Protein AF-A0A942NVI3-F1 (afdb_monomer_lite)

Foldseek 3Di:
DLLVLLCVLVVLCVVVVHDLCRLCQLLVHDSVVNVCSNVVVDFAFLLSSLSSCLSSVPDQVNSCVVVVFQRQDAADLPDLDPPDDDQLSVVVVLCSLFVVCLLLVVLLVVCVVVVPVVLVVLLVLLLQLCVQPPVNPDDSVVLNVQLVCLVPVVHARAADPPDALVVLVVCRNNVHDDALQSLLCNLVNLCVVVVHDLVRLCVQLVHHSVLNNCSSRVPDDTHGLSSQRSSCVSSVVSNPSVNRVNSNSCVQQVVVVCVVVVNSDTDPRDPSSSVSSSVSRSLNSSCVGNPVSPVVCCVSSVVSSVVSVLVVLVVVVVVDDDPVLVVLLVLLVVLDPLDLDDDDPDDDDPDDDPPSSVVNVVLLVLQCVVCVVPPVSVVLNVQCSVCSNDVVNVVVNSVVVSSVCSVDVVNVVVSVVSSVVVD

Radius of gyration: 26.52 Å; chains: 1; bounding box: 68×50×75 Å

Secondary structure (DSSP, 8-state):
-HHHHHHHHHHHHHHTT--HHHHHHHTTS-HHHHHHHHTTSS--BHHHHHHHHHHTT--HHHHHHHTTPPP-PPP--S---TTS-SSSHHHHHHTTSS-HHHHHHHHHHHHHHHHHHHHHHHHHHHHHHHHH-TT--S-HHHHHHHHHHHHHT---PPPPTT--HHHHHHHHHTT----HHHHHHHHHHHHHHTT--HHHHHHHHT--HHHHHHHHTT--S--BHHHHHHHHHHTT-TTHHHHHHHHHHHHHTTHHHHHHS----PPP--TTHHHHHHHHHHHHHHHHHT-TT-TTTHHHHHHHHHHHHHHHHHHHHHTT--HHHHHHHHHHHHHS-TT-----TT----S---HHHHHHHHHHHHHHHHTTT-HHHHHHHHHHHHHTT-HHHHHHHHHHHHHHHHH-HHHHHHHHHHHHTT-

Structure (mmCIF, N/CA/C/O backbone):
data_AF-A0A942NVI3-F1
#
_entry.id   AF-A0A942NVI3-F1
#
loop_
_atom_site.group_PDB
_atom_site.id
_atom_site.type_symbol
_atom_site.label_atom_id
_atom_site.label_alt_id
_atom_site.label_comp_id
_atom_site.label_asym_id
_atom_site.label_entity_id
_atom_site.label_seq_id
_atom_site.pdbx_PDB_ins_code
_atom_site.Cartn_x
_atom_site.Cartn_y
_atom_site.Cartn_z
_atom_site.occupancy
_atom_site.B_iso_or_equiv
_atom_site.auth_seq_id
_atom_site.auth_comp_id
_atom_site.auth_asym_id
_atom_site.auth_atom_id
_atom_site.pdbx_PDB_model_num
ATOM 1 N N . MET A 1 1 ? -20.775 7.538 -1.066 1.00 89.00 1 MET A N 1
ATOM 2 C CA . MET A 1 1 ? -20.298 6.263 -0.504 1.00 89.00 1 MET A CA 1
ATOM 3 C C . MET A 1 1 ? -19.494 6.515 0.772 1.00 89.00 1 MET A C 1
ATOM 5 O O . MET A 1 1 ? -19.917 5.979 1.782 1.00 89.00 1 MET A O 1
ATOM 9 N N . ASP A 1 2 ? -18.512 7.431 0.807 1.00 91.69 2 ASP A N 1
ATOM 10 C CA . ASP A 1 2 ? -17.820 7.846 2.058 1.00 91.69 2 ASP A CA 1
ATOM 11 C C . ASP A 1 2 ? -18.742 8.058 3.282 1.00 91.69 2 ASP A C 1
ATOM 13 O O . ASP A 1 2 ? -18.511 7.480 4.340 1.00 91.69 2 ASP A O 1
ATOM 17 N N . SER A 1 3 ? -19.816 8.848 3.154 1.00 95.06 3 SER A N 1
ATOM 18 C CA . SER A 1 3 ? -20.743 9.118 4.268 1.00 95.06 3 SER A CA 1
ATOM 19 C C . SER A 1 3 ? -21.484 7.876 4.776 1.00 95.06 3 SER A C 1
ATOM 21 O O . SER A 1 3 ? -21.752 7.776 5.971 1.00 95.06 3 SER A O 1
ATOM 23 N N . LEU A 1 4 ? -21.795 6.928 3.886 1.00 96.75 4 LEU A N 1
ATOM 24 C CA . LEU A 1 4 ? -22.440 5.661 4.240 1.00 96.75 4 LEU A CA 1
ATOM 25 C C . LEU A 1 4 ? -21.464 4.760 5.000 1.00 96.75 4 LEU A C 1
ATOM 27 O O . LEU A 1 4 ? -21.823 4.235 6.049 1.00 96.75 4 LEU A O 1
ATOM 31 N N . ILE A 1 5 ? -20.219 4.664 4.522 1.00 97.00 5 ILE A N 1
ATOM 32 C CA . ILE A 1 5 ? -19.157 3.891 5.181 1.00 97.00 5 ILE A CA 1
ATOM 33 C C . ILE A 1 5 ? -18.892 4.434 6.582 1.00 97.00 5 ILE A C 1
ATOM 35 O O . ILE A 1 5 ? -18.855 3.675 7.544 1.00 97.00 5 ILE A O 1
ATOM 39 N N . VAL A 1 6 ? -18.774 5.754 6.730 1.00 97.69 6 VAL A N 1
ATOM 40 C CA . VAL A 1 6 ? -18.554 6.385 8.037 1.00 97.69 6 VAL A CA 1
ATOM 41 C C . VAL A 1 6 ? -19.722 6.136 8.996 1.00 97.69 6 VAL A C 1
ATOM 43 O O . VAL A 1 6 ? -19.496 5.808 10.161 1.00 97.69 6 VAL A O 1
ATOM 46 N N . ALA A 1 7 ? -20.968 6.261 8.530 1.00 98.00 7 ALA A N 1
ATOM 47 C CA . ALA A 1 7 ? -22.143 5.990 9.358 1.00 98.00 7 ALA A CA 1
ATOM 48 C C . ALA A 1 7 ? -22.195 4.524 9.819 1.00 98.00 7 ALA A C 1
ATOM 50 O O . ALA A 1 7 ? -22.527 4.244 10.973 1.00 98.00 7 ALA A O 1
ATOM 51 N N . TRP A 1 8 ? -21.821 3.596 8.941 1.00 98.12 8 TRP A N 1
ATOM 52 C CA . TRP A 1 8 ? -21.742 2.176 9.256 1.00 98.12 8 TRP A CA 1
ATOM 53 C C . TRP A 1 8 ? -20.595 1.846 10.220 1.00 98.12 8 TRP A C 1
ATOM 55 O O . TRP A 1 8 ? -20.829 1.160 11.209 1.00 98.12 8 TRP A O 1
ATOM 65 N N . LEU A 1 9 ? -19.393 2.406 10.032 1.00 97.69 9 LEU A N 1
ATOM 66 C CA . LEU A 1 9 ? -18.276 2.252 10.978 1.00 97.69 9 LEU A CA 1
ATOM 67 C C . LEU A 1 9 ? -18.649 2.771 12.373 1.00 97.69 9 LEU A C 1
ATOM 69 O O . LEU A 1 9 ? -18.358 2.127 13.379 1.00 97.69 9 LEU A O 1
ATOM 73 N N . LYS A 1 10 ? -19.360 3.903 12.441 1.00 98.31 10 LYS A N 1
ATOM 74 C CA . LYS A 1 10 ? -19.908 4.432 13.696 1.00 98.31 10 LYS A CA 1
ATOM 75 C C . LYS A 1 10 ? -20.891 3.456 14.343 1.00 98.31 10 LYS A C 1
ATOM 77 O O . LYS A 1 10 ? -20.833 3.249 15.553 1.00 98.31 10 LYS A O 1
ATOM 82 N N . LYS A 1 11 ? -21.785 2.848 13.556 1.00 98.31 11 LYS A N 1
ATOM 83 C CA . LYS A 1 11 ? -22.709 1.809 14.035 1.00 98.31 11 LYS A CA 1
ATOM 84 C C . LYS A 1 11 ? -21.935 0.602 14.584 1.00 98.31 11 LYS A C 1
ATOM 86 O O . LYS A 1 11 ? -22.179 0.226 15.725 1.00 98.31 11 LYS A O 1
ATOM 91 N N . LYS A 1 12 ? -20.953 0.080 13.840 1.00 98.25 12 LYS A N 1
ATOM 92 C CA . LYS A 1 12 ? -20.087 -1.035 14.265 1.00 98.25 12 LYS A CA 1
ATOM 93 C C . LYS A 1 12 ? -19.332 -0.739 15.558 1.00 98.25 12 LYS A C 1
ATOM 95 O O . LYS A 1 12 ? -19.279 -1.584 16.445 1.00 98.25 12 LYS A O 1
ATOM 100 N N . ARG A 1 13 ? -18.817 0.484 15.715 1.00 98.12 13 ARG A N 1
ATOM 101 C CA . ARG A 1 13 ? -18.199 0.943 16.967 1.00 98.12 13 ARG A CA 1
ATOM 102 C C . ARG A 1 13 ? -19.173 0.874 18.148 1.00 98.12 13 ARG A C 1
ATOM 104 O O . ARG A 1 13 ? -18.807 0.363 19.202 1.00 98.12 13 ARG A O 1
ATOM 111 N N . ILE A 1 14 ? -20.394 1.388 17.979 1.00 98.31 14 ILE A N 1
ATOM 112 C CA . ILE A 1 14 ? -21.426 1.390 19.030 1.00 98.31 14 ILE A CA 1
ATOM 113 C C . ILE A 1 14 ? -21.846 -0.044 19.387 1.00 98.31 14 ILE A C 1
ATOM 115 O O . ILE A 1 14 ? -21.978 -0.358 20.565 1.00 98.31 14 ILE A O 1
ATOM 119 N N . GLU A 1 15 ? -22.017 -0.918 18.392 1.00 97.88 15 GLU A N 1
ATOM 120 C CA . GLU A 1 15 ? -22.344 -2.339 18.590 1.00 97.88 15 GLU A CA 1
ATOM 121 C C . GLU A 1 15 ? -21.240 -3.093 19.342 1.00 97.88 15 GLU A C 1
ATOM 123 O O . GLU A 1 15 ? -21.535 -3.934 20.187 1.00 97.88 15 GLU A O 1
ATOM 128 N N . ALA A 1 16 ? -19.975 -2.746 19.093 1.00 96.81 16 ALA A N 1
ATOM 129 C CA . ALA A 1 16 ? -18.828 -3.273 19.827 1.00 96.81 16 ALA A CA 1
ATOM 130 C C . ALA A 1 16 ? -18.690 -2.700 21.254 1.00 96.81 16 ALA A C 1
ATOM 132 O O . ALA A 1 16 ? -17.777 -3.097 21.977 1.00 96.81 16 ALA A O 1
ATOM 133 N N . GLY A 1 17 ? -19.560 -1.766 21.659 1.00 97.62 17 GLY A N 1
ATOM 134 C CA . GLY A 1 17 ? -19.523 -1.126 22.974 1.00 97.62 17 GLY A CA 1
ATOM 135 C C . GLY A 1 17 ? -18.335 -0.186 23.179 1.00 97.62 17 GLY A C 1
ATOM 136 O O . GLY A 1 17 ? -18.025 0.128 24.321 1.00 97.62 17 GLY A O 1
ATOM 137 N N . LEU A 1 18 ? -17.679 0.251 22.098 1.00 97.38 18 LEU A N 1
ATOM 138 C CA . LEU A 1 18 ? -16.480 1.082 22.167 1.00 97.38 18 LEU A CA 1
ATOM 139 C C . LEU A 1 18 ? -16.838 2.568 22.182 1.00 97.38 18 LEU A C 1
ATOM 141 O O . LEU A 1 18 ? -17.556 3.063 21.300 1.00 97.38 18 LEU A O 1
ATOM 145 N N . ASP A 1 19 ? -16.283 3.320 23.124 1.00 98.00 19 ASP A N 1
ATOM 146 C CA . ASP A 1 19 ? -16.314 4.776 23.060 1.00 98.00 19 ASP A CA 1
ATOM 147 C C . ASP A 1 19 ? -15.278 5.333 22.051 1.00 98.00 19 ASP A C 1
ATOM 149 O O . ASP A 1 19 ? -14.544 4.604 21.373 1.00 98.00 19 ASP A O 1
ATOM 153 N N . LEU A 1 20 ? -15.259 6.659 21.867 1.00 97.81 20 LEU A N 1
ATOM 154 C CA . LEU A 1 20 ? -14.332 7.294 20.923 1.00 97.81 20 LEU A CA 1
ATOM 155 C C . LEU A 1 20 ? -12.867 7.209 21.378 1.00 97.81 20 LEU A C 1
ATOM 157 O O . LEU A 1 20 ? -11.978 7.216 20.529 1.00 97.81 20 LEU A O 1
ATOM 161 N N . GLN A 1 21 ? -12.606 7.190 22.685 1.00 97.31 21 GLN A N 1
ATOM 162 C CA . GLN A 1 21 ? -11.262 7.128 23.254 1.00 97.31 21 GLN A CA 1
ATOM 163 C C . GLN A 1 21 ? -10.691 5.710 23.146 1.00 97.31 21 GLN A C 1
ATOM 165 O O . GLN A 1 21 ? -9.530 5.549 22.773 1.00 97.31 21 GLN A O 1
ATOM 170 N N . GLU A 1 22 ? -11.509 4.692 23.390 1.00 96.50 22 GLU A N 1
ATOM 171 C CA . GLU A 1 22 ? -11.152 3.286 23.224 1.00 96.50 22 GLU A CA 1
ATOM 172 C C . GLU A 1 22 ? -10.839 2.970 21.763 1.00 96.50 22 GLU A C 1
ATOM 174 O O . GLU A 1 22 ? -9.769 2.432 21.469 1.00 96.50 22 GLU A O 1
ATOM 179 N N . LEU A 1 23 ? -11.707 3.375 20.822 1.00 96.25 23 LEU A N 1
ATOM 180 C CA . LEU A 1 23 ? -11.418 3.173 19.401 1.00 96.25 23 LEU A CA 1
ATOM 181 C C . LEU A 1 23 ? -10.174 3.955 18.964 1.00 96.25 23 LEU A C 1
ATOM 183 O O . LEU A 1 23 ? -9.375 3.428 18.198 1.00 96.25 23 LEU A O 1
ATOM 187 N N . ALA A 1 24 ? -9.976 5.181 19.460 1.00 94.69 24 ALA A N 1
ATOM 188 C CA . ALA A 1 24 ? -8.772 5.965 19.180 1.00 94.69 24 ALA A CA 1
ATOM 189 C C . ALA A 1 24 ? -7.503 5.239 19.641 1.00 94.69 24 ALA A C 1
ATOM 191 O O . ALA A 1 24 ? -6.543 5.146 18.875 1.00 94.69 24 ALA A O 1
ATOM 192 N N . SER A 1 25 ? -7.528 4.674 20.852 1.00 91.12 25 SER A N 1
ATOM 193 C CA . SER A 1 25 ? -6.414 3.897 21.395 1.00 91.12 25 SER A CA 1
ATOM 194 C C . SER A 1 25 ? -6.141 2.643 20.570 1.00 91.12 25 SER A C 1
ATOM 196 O O . SER A 1 25 ? -4.983 2.366 20.271 1.00 91.12 25 SER A O 1
ATOM 198 N N . LEU A 1 26 ? -7.182 1.903 20.174 1.00 90.50 26 LEU A N 1
ATOM 199 C CA . LEU A 1 26 ? -7.033 0.704 19.345 1.00 90.50 26 LEU A CA 1
ATOM 200 C C . LEU A 1 26 ? -6.489 1.056 17.958 1.00 90.50 26 LEU A C 1
ATOM 202 O O . LEU A 1 26 ? -5.571 0.413 17.471 1.00 90.50 26 LEU A O 1
ATOM 206 N N . ALA A 1 27 ? -7.015 2.113 17.346 1.00 90.88 27 ALA A N 1
ATOM 207 C CA . ALA A 1 27 ? -6.634 2.580 16.019 1.00 90.88 27 ALA A CA 1
ATOM 208 C C . ALA A 1 27 ? -5.259 3.277 15.968 1.00 90.88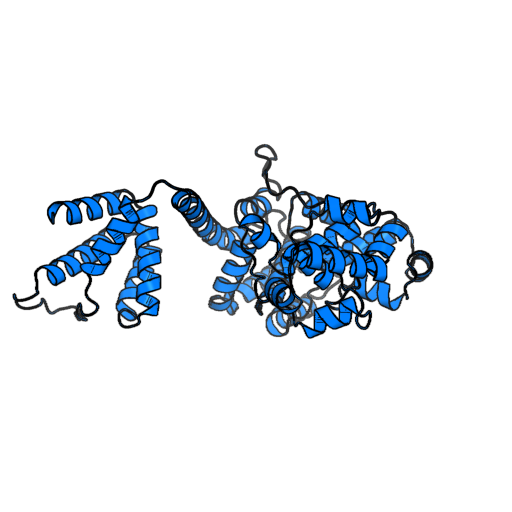 27 ALA A C 1
ATOM 210 O O . ALA A 1 27 ? -4.809 3.652 14.887 1.00 90.88 27 ALA A O 1
ATOM 211 N N . GLY A 1 28 ? -4.604 3.535 17.107 1.00 88.31 28 GLY A N 1
ATOM 212 C CA . GLY A 1 28 ? -3.384 4.351 17.137 1.00 88.31 28 GLY A CA 1
ATOM 213 C C . GLY A 1 28 ? -3.605 5.771 16.592 1.00 88.31 28 GLY A C 1
ATOM 214 O O . GLY A 1 28 ? -2.736 6.333 15.928 1.00 88.31 28 GLY A O 1
ATOM 215 N N . SER A 1 29 ? -4.787 6.343 16.831 1.00 92.19 29 SER A N 1
ATOM 216 C CA . SER A 1 29 ? -5.227 7.641 16.310 1.00 92.19 29 SER A CA 1
ATOM 217 C C . SER A 1 29 ? -5.686 8.553 17.451 1.00 92.19 29 SER A C 1
ATOM 219 O O . SER A 1 29 ? -5.851 8.124 18.587 1.00 92.19 29 SER A O 1
ATOM 221 N N . SER A 1 30 ? -5.923 9.836 17.174 1.00 95.44 30 SER A N 1
ATOM 222 C CA . SER A 1 30 ? -6.547 10.733 18.156 1.00 95.44 30 SER A CA 1
ATOM 223 C C . SER A 1 30 ? -8.075 10.605 18.164 1.00 95.44 30 SER A C 1
ATOM 225 O O . SER A 1 30 ? -8.708 10.462 17.112 1.00 95.44 30 SER A O 1
ATOM 227 N N . THR A 1 31 ? -8.691 10.783 19.337 1.00 97.38 31 THR A N 1
ATOM 228 C CA . THR A 1 31 ? -10.154 10.894 19.508 1.00 97.38 31 THR A CA 1
ATOM 229 C C . THR A 1 31 ? -10.749 11.978 18.603 1.00 97.38 31 THR A C 1
ATOM 231 O O . THR A 1 31 ? -11.815 11.807 18.013 1.00 97.38 31 THR A O 1
ATOM 234 N N . ALA A 1 32 ? -10.024 13.088 18.423 1.00 97.62 32 ALA A N 1
ATOM 235 C CA . ALA A 1 32 ? -10.430 14.191 17.557 1.00 97.62 32 ALA A CA 1
ATOM 236 C C . ALA A 1 32 ? -10.449 13.822 16.063 1.00 97.62 32 ALA A C 1
ATOM 238 O O . ALA A 1 32 ? -11.218 14.409 15.304 1.00 97.62 32 ALA A O 1
ATOM 239 N N . GLN A 1 33 ? -9.602 12.896 15.600 1.00 96.56 33 GLN A N 1
ATOM 240 C CA . GLN A 1 33 ? -9.650 12.404 14.216 1.00 96.56 33 GLN A CA 1
ATOM 241 C C . GLN A 1 33 ? -10.883 11.530 13.981 1.00 96.56 33 GLN A C 1
ATOM 243 O O . GLN A 1 33 ? -11.582 11.750 12.996 1.00 96.56 33 GLN A O 1
ATOM 248 N N . ILE A 1 34 ? -11.191 10.609 14.901 1.00 97.50 34 ILE A N 1
ATOM 249 C CA . ILE A 1 34 ? -12.393 9.764 14.801 1.00 97.50 34 ILE A CA 1
ATOM 250 C C . ILE A 1 34 ? -13.653 10.627 14.856 1.00 97.50 34 ILE A C 1
ATOM 252 O O . ILE A 1 34 ? -14.519 10.497 13.999 1.00 97.50 34 ILE A O 1
ATOM 256 N N . SER A 1 35 ? -13.722 11.571 15.799 1.00 97.75 35 SER A N 1
ATOM 257 C CA . SER A 1 35 ? -14.853 12.498 15.906 1.00 97.75 35 SER A CA 1
ATOM 258 C C . SER A 1 35 ? -15.062 13.294 14.613 1.00 97.75 35 SER A C 1
ATOM 260 O O . SER A 1 35 ? -16.154 13.271 14.052 1.00 97.75 35 SER A O 1
ATOM 262 N N . ARG A 1 36 ? -14.002 13.911 14.066 1.00 97.81 36 ARG A N 1
ATOM 263 C CA . ARG A 1 36 ? -14.085 14.649 12.792 1.00 97.81 36 ARG A CA 1
ATOM 264 C C . ARG A 1 36 ? -14.499 13.770 11.615 1.00 97.81 36 ARG A C 1
ATOM 266 O O . ARG A 1 36 ? -15.155 14.275 10.707 1.00 97.81 36 ARG A O 1
ATOM 273 N N . LEU A 1 37 ? -14.110 12.493 11.604 1.00 97.31 37 LEU A N 1
ATOM 274 C CA . LEU A 1 37 ? -14.593 11.544 10.606 1.00 97.31 37 LEU A CA 1
ATOM 275 C C . LEU A 1 37 ? -16.100 11.320 10.778 1.00 97.31 37 LEU A C 1
ATOM 277 O O . LEU A 1 37 ? -16.848 11.551 9.834 1.00 97.31 37 LEU A O 1
ATOM 281 N N . GLU A 1 38 ? -16.550 10.947 11.981 1.00 97.56 38 GLU A N 1
ATOM 282 C CA . GLU A 1 38 ? -17.960 10.654 12.281 1.00 97.56 38 GLU A CA 1
ATOM 283 C C . GLU A 1 38 ? -18.902 11.851 12.068 1.00 97.56 38 GLU A C 1
ATOM 285 O O . GLU A 1 38 ? -20.081 11.654 11.774 1.00 97.56 38 GLU A O 1
ATOM 290 N N . THR A 1 39 ? -18.409 13.086 12.201 1.00 97.25 39 THR A N 1
ATOM 291 C CA . THR A 1 39 ? -19.175 14.316 11.926 1.00 97.25 39 THR A CA 1
ATOM 292 C C . THR A 1 39 ? -19.098 14.771 10.467 1.00 97.25 39 THR A C 1
ATOM 294 O O . THR A 1 39 ? -19.697 15.786 10.115 1.00 97.25 39 THR A O 1
ATOM 297 N N . GLY A 1 40 ? -18.345 14.070 9.613 1.00 95.75 40 GLY A N 1
ATOM 298 C CA . GLY A 1 40 ? -18.144 14.431 8.206 1.00 95.75 40 GLY A CA 1
ATOM 299 C C . GLY A 1 40 ? -17.221 15.634 7.982 1.00 95.75 40 GLY A C 1
ATOM 300 O O . GLY A 1 40 ? -17.141 16.152 6.871 1.00 95.75 40 GLY A O 1
ATOM 301 N N . SER A 1 41 ? -16.507 16.090 9.015 1.00 96.31 41 SER A N 1
ATOM 302 C CA . SER A 1 41 ? -15.537 17.192 8.931 1.00 96.31 41 SER A CA 1
ATOM 303 C C . SER A 1 41 ? -14.177 16.758 8.366 1.00 96.31 41 SER A C 1
ATOM 305 O O . SER A 1 41 ? -13.331 17.600 8.070 1.00 96.31 41 SER A O 1
ATOM 307 N N . MET A 1 42 ? -13.949 15.451 8.226 1.00 96.12 42 MET A N 1
ATOM 308 C CA . MET A 1 42 ? -12.763 14.856 7.616 1.00 96.12 42 MET A CA 1
ATOM 309 C C . MET A 1 42 ? -13.190 13.801 6.592 1.00 96.12 42 MET A C 1
ATOM 311 O O . MET A 1 42 ? -14.091 13.009 6.855 1.00 96.12 42 MET A O 1
ATOM 315 N N . ARG A 1 43 ? -12.534 13.779 5.425 1.00 96.56 43 ARG A N 1
ATOM 316 C CA . ARG A 1 43 ? -12.753 12.732 4.414 1.00 96.56 43 ARG A CA 1
ATOM 317 C C . ARG A 1 43 ? -12.046 11.436 4.811 1.00 96.56 43 ARG A C 1
ATOM 319 O O . ARG A 1 43 ? -10.993 11.473 5.447 1.00 96.56 43 ARG A O 1
ATOM 326 N N . LEU A 1 44 ? -12.609 10.304 4.397 1.00 97.12 44 LEU A N 1
ATOM 327 C CA . LEU A 1 44 ? -12.083 8.978 4.701 1.00 97.12 44 LEU A CA 1
ATOM 328 C C . LEU A 1 44 ? -10.905 8.630 3.775 1.00 97.12 44 LEU A C 1
ATOM 330 O O . LEU A 1 44 ? -11.071 8.441 2.568 1.00 97.12 44 LEU A O 1
ATOM 334 N N . THR A 1 45 ? -9.699 8.559 4.338 1.00 97.19 45 THR A N 1
ATOM 335 C CA . THR A 1 45 ? -8.520 8.050 3.624 1.00 97.19 45 THR A CA 1
ATOM 336 C C . THR A 1 45 ? -8.479 6.526 3.670 1.00 97.19 45 THR A C 1
ATOM 338 O O . THR A 1 45 ? -9.020 5.920 4.595 1.00 97.19 45 THR A O 1
ATOM 341 N N . LEU A 1 46 ? -7.806 5.911 2.696 1.00 96.62 46 LEU A N 1
ATOM 342 C CA . LEU A 1 46 ? -7.611 4.462 2.643 1.00 96.62 46 LEU A CA 1
ATOM 343 C C . LEU A 1 46 ? -6.934 3.946 3.923 1.00 96.62 46 LEU A C 1
ATOM 345 O O . LEU A 1 46 ? -7.470 3.067 4.587 1.00 96.62 46 LEU A O 1
ATOM 349 N N . ASN A 1 47 ? -5.821 4.567 4.330 1.00 93.81 47 ASN A N 1
ATOM 350 C CA . ASN A 1 47 ? -5.088 4.195 5.546 1.00 93.81 47 ASN A CA 1
ATOM 351 C C . ASN A 1 47 ? -5.975 4.235 6.790 1.00 93.81 47 ASN A C 1
ATOM 353 O O . ASN A 1 47 ? -5.925 3.333 7.621 1.00 93.81 47 ASN A O 1
ATOM 357 N N . PHE A 1 48 ? -6.797 5.279 6.926 1.00 95.31 48 PHE A N 1
ATOM 358 C CA . PHE A 1 48 ? -7.636 5.415 8.107 1.00 95.31 48 PHE A CA 1
ATOM 359 C C . PHE A 1 48 ? -8.795 4.417 8.100 1.00 95.31 48 PHE A C 1
ATOM 361 O O . PHE A 1 48 ? -9.111 3.859 9.144 1.00 95.31 48 PHE A O 1
ATOM 368 N N . LEU A 1 49 ? -9.382 4.129 6.934 1.00 97.12 49 LEU A N 1
ATOM 369 C CA . LEU A 1 49 ? -10.382 3.072 6.801 1.00 97.12 49 LEU A CA 1
ATOM 370 C C . LEU A 1 49 ? -9.820 1.703 7.200 1.00 97.12 49 LEU A C 1
ATOM 372 O O . LEU A 1 49 ? -10.440 1.023 8.011 1.00 97.12 49 LEU A O 1
ATOM 376 N N . ILE A 1 50 ? -8.655 1.322 6.669 1.00 94.94 50 ILE A N 1
ATOM 377 C CA . ILE A 1 50 ? -8.019 0.025 6.948 1.00 94.94 50 ILE A CA 1
ATOM 378 C C . ILE A 1 50 ? -7.795 -0.153 8.451 1.00 94.94 50 ILE A C 1
ATOM 380 O O . ILE A 1 50 ? -8.157 -1.181 9.019 1.00 94.94 50 ILE A O 1
ATOM 384 N N . VAL A 1 51 ? -7.269 0.878 9.115 1.00 92.62 51 VAL A N 1
ATOM 385 C CA . VAL A 1 51 ? -7.087 0.875 10.571 1.00 92.62 51 VAL A CA 1
ATOM 386 C C . VAL A 1 51 ? -8.402 0.704 11.315 1.00 92.62 51 VAL A C 1
ATOM 388 O O . VAL A 1 51 ? -8.446 -0.037 12.291 1.00 92.62 51 VAL A O 1
ATOM 391 N N . LEU A 1 52 ? -9.463 1.401 10.904 1.00 95.44 52 LEU A N 1
ATOM 392 C CA . LEU A 1 52 ? -10.754 1.323 11.586 1.00 95.44 52 LEU A CA 1
ATOM 393 C C . LEU A 1 52 ? -11.399 -0.053 11.407 1.00 95.44 52 LEU A C 1
ATOM 395 O O . LEU A 1 52 ? -11.899 -0.602 12.383 1.00 95.44 52 LEU A O 1
ATOM 399 N N . VAL A 1 53 ? -11.344 -0.623 10.200 1.00 95.38 53 VAL A N 1
ATOM 400 C CA . VAL A 1 53 ? -11.804 -1.993 9.913 1.00 95.38 53 VAL A CA 1
ATOM 401 C C . VAL A 1 53 ? -11.058 -2.994 10.793 1.00 95.38 53 VAL A C 1
ATOM 403 O O . VAL A 1 53 ? -11.686 -3.788 11.492 1.00 95.38 53 VAL A O 1
ATOM 406 N N . TRP A 1 54 ? -9.729 -2.882 10.855 1.00 92.00 54 TRP A N 1
ATOM 407 C CA . TRP A 1 54 ? -8.895 -3.724 11.707 1.00 92.00 54 TRP A CA 1
ATOM 408 C C . TRP A 1 54 ? -9.205 -3.551 13.205 1.00 92.00 54 TRP A C 1
ATOM 410 O O . TRP A 1 54 ? -9.445 -4.531 13.912 1.00 92.00 54 TRP A O 1
ATOM 420 N N . ALA A 1 55 ? -9.269 -2.312 13.702 1.00 92.31 55 ALA A N 1
ATOM 421 C CA . ALA A 1 55 ? -9.506 -2.014 15.117 1.00 92.31 55 ALA A CA 1
ATOM 422 C C . ALA A 1 55 ? -10.887 -2.495 15.595 1.00 92.31 55 ALA A C 1
ATOM 424 O O . ALA A 1 55 ? -11.034 -2.930 16.742 1.00 92.31 55 ALA A O 1
ATOM 425 N N . LEU A 1 56 ? -11.885 -2.441 14.706 1.00 94.56 56 LEU A N 1
ATOM 426 C CA . LEU A 1 56 ? -13.248 -2.914 14.942 1.00 94.56 56 LEU A CA 1
ATOM 427 C C . LEU A 1 56 ? -13.428 -4.418 14.694 1.00 94.56 56 LEU A C 1
ATOM 429 O O . LEU A 1 56 ? -14.521 -4.922 14.936 1.00 94.56 56 LEU A O 1
ATOM 433 N N . LYS A 1 57 ? -12.380 -5.136 14.259 1.00 92.12 57 LYS A N 1
ATOM 434 C CA . LYS A 1 57 ? -12.433 -6.564 13.896 1.00 92.12 57 LYS A CA 1
ATOM 435 C C . LYS A 1 57 ? -13.507 -6.877 12.857 1.00 92.12 57 LYS A C 1
ATOM 437 O O . LYS A 1 57 ? -14.217 -7.874 12.957 1.00 92.12 57 LYS A O 1
ATOM 442 N N . ILE A 1 58 ? -13.642 -5.982 11.893 1.00 94.12 58 ILE A N 1
ATOM 443 C CA . ILE A 1 58 ? -14.565 -6.151 10.784 1.00 94.12 58 ILE A CA 1
ATOM 444 C C . ILE A 1 58 ? -13.915 -7.091 9.775 1.00 94.12 58 ILE A C 1
ATOM 446 O O . ILE A 1 58 ? -12.770 -6.879 9.370 1.00 94.12 58 ILE A O 1
ATOM 450 N N . ASP A 1 59 ? -14.659 -8.115 9.376 1.00 92.19 59 ASP A N 1
ATOM 451 C CA . ASP A 1 59 ? -14.244 -9.027 8.320 1.00 92.19 59 ASP A CA 1
ATOM 452 C C . ASP A 1 59 ? -14.242 -8.313 6.952 1.00 92.19 59 ASP A C 1
ATOM 454 O O . ASP A 1 59 ? -15.091 -7.460 6.677 1.00 92.19 59 ASP A O 1
ATOM 458 N N . LEU A 1 60 ? -13.266 -8.615 6.088 1.00 92.12 60 LEU A N 1
ATOM 459 C CA . LEU A 1 60 ? -13.155 -7.942 4.787 1.00 92.12 60 LEU A CA 1
ATOM 460 C C . LEU A 1 60 ? -14.263 -8.354 3.813 1.00 92.12 60 LEU A C 1
ATOM 462 O O . LEU A 1 60 ? -14.721 -7.509 3.036 1.00 92.12 60 LEU A O 1
ATOM 466 N N . ASP A 1 61 ? -14.720 -9.607 3.853 1.00 92.94 61 ASP A N 1
ATOM 467 C CA . ASP A 1 61 ? -15.846 -10.060 3.035 1.00 92.94 61 ASP A CA 1
ATOM 468 C C . ASP A 1 61 ? -17.153 -9.411 3.549 1.00 92.94 61 ASP A C 1
ATOM 470 O O . ASP A 1 61 ? -17.976 -8.951 2.751 1.00 92.94 61 ASP A O 1
ATOM 474 N N . GLU A 1 62 ? -17.313 -9.238 4.868 1.00 95.62 62 GLU A N 1
ATOM 475 C CA . GLU A 1 62 ? -18.396 -8.422 5.447 1.00 95.62 62 GLU A CA 1
ATOM 476 C C . GLU A 1 62 ? -18.336 -6.965 4.955 1.00 95.62 62 GLU A C 1
ATOM 478 O O . GLU A 1 62 ? -19.328 -6.426 4.460 1.00 95.62 62 GLU A O 1
ATOM 483 N N . PHE A 1 63 ? -17.174 -6.316 5.055 1.00 96.06 63 PHE A N 1
ATOM 484 C CA . PHE A 1 63 ? -17.009 -4.925 4.635 1.00 96.06 63 PHE A CA 1
ATOM 485 C C . PHE A 1 63 ? -17.305 -4.736 3.142 1.00 96.06 63 PHE A C 1
ATOM 487 O O . PHE A 1 63 ? -18.025 -3.814 2.756 1.00 96.06 63 PHE A O 1
ATOM 494 N N . THR A 1 64 ? -16.756 -5.596 2.286 1.00 95.56 64 THR A N 1
ATOM 495 C CA . THR A 1 64 ? -16.935 -5.468 0.835 1.00 95.56 64 THR A CA 1
ATOM 496 C C . THR A 1 64 ? -18.370 -5.763 0.403 1.00 95.56 64 THR A C 1
ATOM 498 O O . THR A 1 64 ? -18.901 -5.041 -0.446 1.00 95.56 64 THR A O 1
ATOM 501 N N . SER A 1 65 ? -19.033 -6.745 1.024 1.00 95.50 65 SER A N 1
ATOM 502 C CA . SER A 1 65 ? -20.433 -7.076 0.734 1.00 95.50 65 SER A CA 1
ATOM 503 C C . SER A 1 65 ? -21.414 -5.976 1.156 1.00 95.50 65 SER A C 1
ATOM 505 O O . SER A 1 65 ? -22.297 -5.640 0.367 1.00 95.50 65 SER A O 1
ATOM 507 N N . GLU A 1 66 ? -21.230 -5.347 2.324 1.00 97.31 66 GLU A N 1
ATOM 508 C CA . GLU A 1 66 ? -22.095 -4.254 2.810 1.00 97.31 66 GLU A CA 1
ATOM 509 C C . GLU A 1 66 ? -22.190 -3.094 1.805 1.00 97.31 66 GLU A C 1
ATOM 511 O O . GLU A 1 66 ? -23.259 -2.516 1.594 1.00 97.31 66 GLU A O 1
ATOM 516 N N . PHE A 1 67 ? -21.075 -2.749 1.157 1.00 96.19 67 PHE A N 1
ATOM 517 C CA . PHE A 1 67 ? -20.999 -1.606 0.243 1.00 96.19 67 PHE A CA 1
ATOM 518 C C . PHE A 1 67 ? -21.025 -1.989 -1.236 1.00 96.19 67 PHE A C 1
ATOM 520 O O . PHE A 1 67 ? -20.831 -1.113 -2.084 1.00 96.19 67 PHE A O 1
ATOM 527 N N . ASN A 1 68 ? -21.281 -3.266 -1.550 1.00 95.94 68 ASN A N 1
ATOM 528 C CA . ASN A 1 68 ? -21.233 -3.809 -2.908 1.00 95.94 68 ASN A CA 1
ATOM 529 C C . ASN A 1 68 ? -19.930 -3.417 -3.633 1.00 95.94 68 ASN A C 1
ATOM 531 O O . ASN A 1 68 ? -19.934 -2.936 -4.771 1.00 95.94 68 ASN A O 1
ATOM 535 N N . LEU A 1 69 ? -18.815 -3.542 -2.916 1.00 95.06 69 LEU A N 1
ATOM 536 C CA . LEU A 1 69 ? -17.482 -3.268 -3.428 1.00 95.06 69 LEU A CA 1
ATOM 537 C C . LEU A 1 69 ? -16.937 -4.510 -4.136 1.00 95.06 69 LEU A C 1
ATOM 539 O O . LEU A 1 69 ? -17.329 -5.631 -3.803 1.00 95.06 69 LEU A O 1
ATOM 543 N N . PRO A 1 70 ? -15.996 -4.339 -5.080 1.00 93.75 70 PRO A N 1
ATOM 544 C CA . PRO A 1 70 ? -15.188 -5.456 -5.537 1.00 93.75 70 PRO A CA 1
ATOM 545 C C . PRO A 1 70 ? -14.552 -6.174 -4.344 1.00 93.75 70 PRO A C 1
ATOM 547 O O . PRO A 1 70 ? -14.106 -5.525 -3.392 1.00 93.75 70 PRO A O 1
ATOM 550 N N . ARG A 1 71 ? -14.510 -7.508 -4.405 1.00 93.06 71 ARG A N 1
ATOM 551 C CA . ARG A 1 71 ? -13.881 -8.314 -3.359 1.00 93.06 71 ARG A CA 1
ATOM 552 C C . ARG A 1 71 ? -12.417 -7.905 -3.224 1.00 93.06 71 ARG A C 1
ATOM 554 O O . ARG A 1 71 ? -11.700 -7.844 -4.222 1.00 93.06 71 ARG A O 1
ATOM 561 N N . ILE A 1 72 ? -11.995 -7.643 -1.992 1.00 91.56 72 ILE A N 1
ATOM 562 C CA . ILE A 1 72 ? -10.589 -7.416 -1.678 1.00 91.56 72 ILE A CA 1
ATOM 563 C C . ILE A 1 72 ? -9.960 -8.785 -1.475 1.00 91.56 72 ILE A C 1
ATOM 565 O O . ILE A 1 72 ? -10.298 -9.490 -0.527 1.00 91.56 72 ILE A O 1
ATOM 569 N N . VAL A 1 73 ? -9.083 -9.173 -2.393 1.00 89.56 73 VAL A N 1
ATOM 570 C CA . VAL A 1 73 ? -8.351 -10.434 -2.294 1.00 89.56 73 VAL A CA 1
ATOM 571 C C . VAL A 1 73 ? -7.062 -10.147 -1.547 1.00 89.56 73 VAL A C 1
ATOM 573 O O . VAL A 1 73 ? -6.264 -9.322 -1.981 1.00 89.56 73 VAL A O 1
ATOM 576 N N . LEU A 1 74 ? -6.879 -10.792 -0.402 1.00 87.25 74 LEU A N 1
ATOM 577 C CA . LEU A 1 74 ? -5.585 -10.827 0.261 1.00 87.25 74 LEU A CA 1
ATOM 578 C C . LEU A 1 74 ? -4.779 -11.995 -0.330 1.00 87.25 74 LEU A C 1
ATOM 580 O O . LEU A 1 74 ? -5.385 -13.046 -0.552 1.00 87.25 74 LEU A O 1
ATOM 584 N N . PRO A 1 75 ? -3.471 -11.840 -0.601 1.00 81.88 75 PRO A N 1
ATOM 585 C CA . PRO A 1 75 ? -2.628 -12.970 -0.979 1.00 81.88 75 PRO A CA 1
ATOM 586 C C . PRO A 1 75 ? -2.705 -14.088 0.057 1.00 81.88 75 PRO A C 1
ATOM 588 O O . PRO A 1 75 ? -2.720 -13.823 1.266 1.00 81.88 75 PRO A O 1
ATOM 591 N N . ASP A 1 76 ? -2.766 -15.328 -0.426 1.00 71.25 76 ASP A N 1
ATOM 592 C CA . ASP A 1 76 ? -2.729 -16.500 0.437 1.00 71.25 76 ASP A CA 1
ATOM 593 C C . ASP A 1 76 ? -1.285 -16.773 0.850 1.00 71.25 76 ASP A C 1
ATOM 595 O O . ASP A 1 76 ? -0.500 -17.354 0.120 1.00 71.25 76 ASP A O 1
ATOM 599 N N . ILE A 1 77 ? -0.937 -16.322 2.047 1.00 62.00 77 ILE A N 1
ATOM 600 C CA . ILE A 1 77 ? 0.381 -16.536 2.659 1.00 62.00 77 ILE A CA 1
ATOM 601 C C . ILE A 1 77 ? 0.434 -17.817 3.501 1.00 62.00 77 ILE A C 1
ATOM 603 O O . ILE A 1 77 ? 1.334 -17.969 4.328 1.00 62.00 77 ILE A O 1
ATOM 607 N N . SER A 1 78 ? -0.609 -18.651 3.453 1.00 52.66 78 SER A N 1
ATOM 608 C CA . SER A 1 78 ? -0.758 -19.781 4.371 1.00 52.66 78 SER A CA 1
ATOM 609 C C . SER A 1 78 ? -0.195 -21.097 3.836 1.00 52.66 78 SER A C 1
ATOM 611 O O . SER A 1 78 ? -0.073 -22.034 4.626 1.00 52.66 78 SER A O 1
ATOM 613 N N . GLN A 1 79 ? 0.190 -21.164 2.555 1.00 47.78 79 GLN A N 1
ATOM 614 C CA . GLN A 1 79 ? 0.777 -22.354 1.932 1.00 47.78 79 GLN A CA 1
ATOM 615 C C . GLN A 1 79 ? 1.867 -21.979 0.913 1.00 47.78 79 GLN A C 1
ATOM 617 O O . GLN A 1 79 ? 1.519 -21.705 -0.232 1.00 47.78 79 GLN A O 1
ATOM 622 N N . PRO A 1 80 ? 3.160 -21.984 1.293 1.00 45.62 80 PRO A N 1
ATOM 623 C CA . PRO A 1 80 ? 4.232 -22.024 0.300 1.00 45.62 80 PRO A CA 1
ATOM 624 C C . PRO A 1 80 ? 4.078 -23.316 -0.520 1.00 45.62 80 PRO A C 1
ATOM 626 O O . PRO A 1 80 ? 3.960 -24.402 0.056 1.00 45.62 80 PRO A O 1
ATOM 629 N N . ASP A 1 81 ? 3.991 -23.213 -1.846 1.00 44.62 81 ASP A N 1
ATOM 630 C CA . ASP A 1 81 ? 3.801 -24.372 -2.725 1.00 44.62 81 ASP A CA 1
ATOM 631 C C . ASP A 1 81 ? 5.092 -25.211 -2.759 1.00 44.62 81 ASP A C 1
ATOM 633 O O . ASP A 1 81 ? 6.116 -24.791 -3.285 1.00 44.62 81 ASP A O 1
ATOM 637 N N . GLU A 1 82 ? 5.073 -26.418 -2.185 1.00 43.16 82 GLU A N 1
ATOM 638 C CA . GLU A 1 82 ? 6.258 -27.291 -2.092 1.00 43.16 82 GLU A CA 1
ATOM 639 C C . GLU A 1 82 ? 6.751 -27.824 -3.461 1.00 43.16 82 GLU A C 1
ATOM 641 O O . GLU A 1 82 ? 7.765 -28.524 -3.513 1.00 43.16 82 GLU A O 1
ATOM 646 N N . ASN A 1 83 ? 6.039 -27.562 -4.570 1.00 38.72 83 ASN A N 1
ATOM 647 C CA . ASN A 1 83 ? 6.293 -28.193 -5.873 1.00 38.72 83 ASN A CA 1
ATOM 648 C C . ASN A 1 83 ? 6.672 -27.246 -7.026 1.00 38.72 83 ASN A C 1
ATOM 650 O O . ASN A 1 83 ? 6.895 -27.740 -8.140 1.00 38.72 83 ASN A O 1
ATOM 654 N N . THR A 1 84 ? 6.785 -25.932 -6.816 1.00 40.31 84 THR A N 1
ATOM 655 C CA . THR A 1 84 ? 7.400 -25.044 -7.814 1.00 40.31 84 THR A CA 1
ATOM 656 C C . THR A 1 84 ? 8.925 -25.107 -7.689 1.00 40.31 84 THR A C 1
ATOM 658 O O . THR A 1 84 ? 9.519 -24.888 -6.641 1.00 40.31 84 THR A O 1
ATOM 661 N N . ALA A 1 85 ? 9.579 -25.529 -8.775 1.00 31.05 85 ALA A N 1
ATOM 662 C CA . ALA A 1 85 ? 11.035 -25.559 -8.892 1.00 31.05 85 ALA A CA 1
ATOM 663 C C . ALA A 1 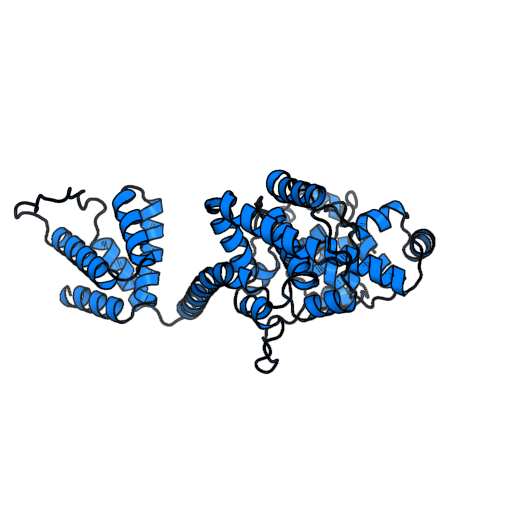85 ? 11.625 -24.144 -8.680 1.00 31.05 85 ALA A C 1
ATOM 665 O O . ALA A 1 85 ? 10.948 -23.169 -8.999 1.00 31.05 85 ALA A O 1
ATOM 666 N N . PRO A 1 86 ? 12.873 -24.019 -8.191 1.00 32.59 86 PRO A N 1
ATOM 667 C CA . PRO A 1 86 ? 13.409 -22.779 -7.636 1.00 32.59 86 PRO A CA 1
ATOM 668 C C . PRO A 1 86 ? 13.664 -21.731 -8.730 1.00 32.59 86 PRO A C 1
ATOM 670 O O . PRO A 1 86 ? 14.741 -21.666 -9.321 1.00 32.59 86 PRO A O 1
ATOM 673 N N . GLU A 1 87 ? 12.650 -20.916 -9.007 1.00 38.44 87 GLU A N 1
ATOM 674 C CA . GLU A 1 87 ? 12.689 -19.743 -9.880 1.00 38.44 87 GLU A CA 1
ATOM 675 C C . GLU A 1 87 ? 12.050 -18.581 -9.117 1.00 38.44 87 GLU A C 1
ATOM 677 O O . GLU A 1 87 ? 10.834 -18.489 -9.060 1.00 38.44 87 GLU A O 1
ATOM 682 N N . LEU A 1 88 ? 12.855 -17.701 -8.514 1.00 35.53 88 LEU A N 1
ATOM 683 C CA . LEU A 1 88 ? 12.432 -16.576 -7.652 1.00 35.53 88 LEU A CA 1
ATOM 684 C C . LEU A 1 88 ? 11.640 -16.892 -6.389 1.00 35.53 88 LEU A C 1
ATOM 686 O O . LEU A 1 88 ? 11.843 -16.176 -5.407 1.00 35.53 88 LEU A O 1
ATOM 690 N N . ASP A 1 89 ? 10.814 -17.933 -6.413 1.00 37.72 89 ASP A N 1
ATOM 691 C CA . ASP A 1 89 ? 10.053 -18.434 -5.283 1.00 37.72 89 ASP A CA 1
ATOM 692 C C . ASP A 1 89 ? 11.006 -18.636 -4.115 1.00 37.72 89 ASP A C 1
ATOM 694 O O . ASP A 1 89 ? 10.846 -17.962 -3.126 1.00 37.72 89 ASP A O 1
ATOM 698 N N . ASP A 1 90 ? 12.145 -19.316 -4.226 1.00 36.41 90 ASP A N 1
ATOM 699 C CA . ASP A 1 90 ? 12.988 -19.536 -3.037 1.00 36.41 90 ASP A CA 1
ATOM 700 C C . ASP A 1 90 ? 13.524 -18.278 -2.330 1.00 36.41 90 ASP A C 1
ATOM 702 O O . ASP A 1 90 ? 13.800 -18.342 -1.136 1.00 36.41 90 ASP A O 1
ATOM 706 N N . ILE A 1 91 ? 13.615 -17.108 -2.967 1.00 39.28 91 ILE A N 1
ATOM 707 C CA . ILE A 1 91 ? 13.965 -15.881 -2.236 1.00 39.28 91 ILE A CA 1
ATOM 708 C C . ILE A 1 91 ? 12.713 -15.247 -1.637 1.00 39.28 91 ILE A C 1
ATOM 710 O O . ILE A 1 91 ? 12.750 -14.891 -0.467 1.00 39.28 91 ILE A O 1
ATOM 714 N N . THR A 1 92 ? 11.587 -15.174 -2.348 1.00 36.72 92 THR A N 1
ATOM 715 C CA . THR A 1 92 ? 10.313 -14.667 -1.795 1.00 36.72 92 THR A CA 1
ATOM 716 C C . THR A 1 92 ? 9.621 -15.620 -0.809 1.00 36.72 92 THR A C 1
ATOM 718 O O . THR A 1 92 ? 9.019 -15.145 0.145 1.00 36.72 92 THR A O 1
ATOM 721 N N . THR A 1 93 ? 9.836 -16.923 -0.939 1.00 34.88 93 THR A N 1
ATOM 722 C CA . THR A 1 93 ? 9.303 -18.059 -0.175 1.00 34.88 93 THR A CA 1
ATOM 723 C C . THR A 1 93 ? 10.185 -18.406 1.027 1.00 34.88 93 THR A C 1
ATOM 725 O O . THR A 1 93 ? 9.678 -18.710 2.108 1.00 34.88 93 THR A O 1
ATOM 728 N N . THR A 1 94 ? 11.501 -18.165 0.959 1.00 41.03 94 THR A N 1
ATOM 729 C CA . THR A 1 94 ? 12.320 -18.026 2.187 1.00 41.03 94 THR A CA 1
ATOM 730 C C . THR A 1 94 ? 11.944 -16.754 2.970 1.00 41.03 94 THR A C 1
ATOM 732 O O . THR A 1 94 ? 12.126 -16.675 4.182 1.00 41.03 94 THR A O 1
ATOM 735 N N . PHE A 1 95 ? 11.331 -15.773 2.302 1.00 37.62 95 PHE A N 1
ATOM 736 C CA . PHE A 1 95 ? 10.627 -14.646 2.922 1.00 37.62 95 PHE A CA 1
ATOM 737 C C . PHE A 1 95 ? 9.160 -14.973 3.314 1.00 37.62 95 PHE A C 1
ATOM 739 O O . PHE A 1 95 ? 8.543 -14.140 3.976 1.00 37.62 95 PHE A O 1
ATOM 746 N N . GLU A 1 96 ? 8.601 -16.143 2.960 1.00 36.78 96 GLU A N 1
ATOM 747 C CA . GLU A 1 96 ? 7.240 -16.594 3.334 1.00 36.78 96 GLU A CA 1
ATOM 748 C C . GLU A 1 96 ? 7.230 -17.430 4.616 1.00 36.78 96 GLU A C 1
ATOM 750 O O . GLU A 1 96 ? 6.274 -17.360 5.395 1.00 36.78 96 GLU A O 1
ATOM 755 N N . SER A 1 97 ? 8.308 -18.172 4.887 1.00 37.12 97 SER A N 1
ATOM 756 C CA . SER A 1 97 ? 8.498 -18.844 6.175 1.00 37.12 97 SER A CA 1
ATOM 757 C C . SER A 1 97 ? 8.939 -17.891 7.280 1.00 37.12 97 SER A C 1
ATOM 759 O O . SER A 1 97 ? 9.006 -18.322 8.418 1.00 37.12 97 SER A O 1
ATOM 761 N N . ILE A 1 98 ? 9.164 -16.609 6.981 1.00 36.72 98 ILE A N 1
ATOM 762 C CA . ILE A 1 98 ? 9.430 -15.560 7.964 1.00 36.72 98 ILE A CA 1
ATOM 763 C C . ILE A 1 98 ? 8.350 -14.500 7.847 1.00 36.72 98 ILE A C 1
ATOM 765 O O . ILE A 1 98 ? 8.057 -14.056 6.740 1.00 36.72 98 ILE A O 1
ATOM 769 N N . PRO A 1 99 ? 7.747 -14.008 8.940 1.00 38.75 99 PRO A N 1
ATOM 770 C CA . PRO A 1 99 ? 6.901 -12.839 8.847 1.00 38.75 99 PRO A CA 1
ATOM 771 C C . PRO A 1 99 ? 7.709 -11.705 8.186 1.00 38.75 99 PRO A C 1
ATOM 773 O O . PRO A 1 99 ? 8.665 -11.217 8.767 1.00 38.75 99 PRO A O 1
ATOM 776 N N . TYR A 1 100 ? 7.343 -11.286 6.972 1.00 41.78 100 TYR A N 1
ATOM 777 C CA . TYR A 1 100 ? 8.129 -10.386 6.112 1.00 41.78 100 TYR A CA 1
ATOM 778 C C . TYR A 1 100 ? 8.615 -9.087 6.794 1.00 41.78 100 TYR A C 1
ATOM 780 O O . TYR A 1 100 ? 9.644 -8.537 6.417 1.00 41.78 100 TYR A O 1
ATOM 788 N N . THR A 1 101 ? 7.942 -8.581 7.838 1.00 40.97 101 THR A N 1
ATOM 789 C CA . THR A 1 101 ? 8.480 -7.475 8.652 1.00 40.97 101 THR A CA 1
ATOM 790 C C . THR A 1 101 ? 9.419 -7.903 9.760 1.00 40.97 101 THR A C 1
ATOM 792 O O . THR A 1 101 ? 10.158 -7.055 10.206 1.00 40.97 101 THR A O 1
ATOM 795 N N . VAL A 1 102 ? 9.433 -9.138 10.246 1.00 37.25 102 VAL A N 1
ATOM 796 C CA . VAL A 1 102 ? 10.556 -9.619 11.061 1.00 37.25 102 VAL A CA 1
ATOM 797 C C . VAL A 1 102 ? 11.803 -9.611 10.185 1.00 37.25 102 VAL A C 1
ATOM 799 O O . VAL A 1 102 ? 12.767 -8.970 10.562 1.00 37.25 102 VAL A O 1
ATOM 802 N N . THR A 1 103 ? 11.758 -10.110 8.946 1.00 47.84 103 THR A N 1
ATOM 803 C CA . THR A 1 103 ? 12.900 -9.978 8.026 1.00 47.84 103 THR A CA 1
ATOM 804 C C . THR A 1 103 ? 13.223 -8.543 7.703 1.00 47.84 103 THR A C 1
ATOM 806 O O . THR A 1 103 ? 14.369 -8.174 7.818 1.00 47.84 103 THR A O 1
ATOM 809 N N . VAL A 1 104 ? 12.253 -7.701 7.361 1.00 43.94 104 VAL A N 1
ATOM 810 C CA . VAL A 1 104 ? 12.520 -6.320 6.944 1.00 43.94 104 VAL A CA 1
ATOM 811 C C . VAL A 1 104 ? 12.780 -5.355 8.110 1.00 43.94 104 VAL A C 1
ATOM 813 O O . VAL A 1 104 ? 13.560 -4.424 7.942 1.00 43.94 104 VAL A O 1
ATOM 816 N N . LEU A 1 105 ? 12.156 -5.527 9.281 1.00 41.94 105 LEU A N 1
ATOM 817 C CA . LEU A 1 105 ? 12.421 -4.723 10.486 1.00 41.94 105 LEU A CA 1
ATOM 818 C C . LEU A 1 105 ? 13.677 -5.207 11.195 1.00 41.94 105 LEU A C 1
ATOM 820 O O . LEU A 1 105 ? 14.415 -4.361 11.680 1.00 41.94 105 LEU A O 1
ATOM 824 N N . GLU A 1 106 ? 13.943 -6.513 11.239 1.00 48.22 106 GLU A N 1
ATOM 825 C CA . GLU A 1 106 ? 15.194 -7.037 11.789 1.00 48.22 106 GLU A CA 1
ATOM 826 C C . GLU A 1 106 ? 16.338 -6.798 10.806 1.00 48.22 106 GLU A C 1
ATOM 828 O O . GLU A 1 106 ? 17.400 -6.368 11.237 1.00 48.22 106 GLU A O 1
ATOM 833 N N . PHE A 1 107 ? 16.100 -6.893 9.491 1.00 49.72 107 PHE A N 1
ATOM 834 C CA . PHE A 1 107 ? 16.989 -6.337 8.470 1.00 49.72 107 PHE A CA 1
ATOM 835 C C . PHE A 1 107 ? 17.182 -4.859 8.726 1.00 49.72 107 PHE A C 1
ATOM 837 O O . PHE A 1 107 ? 18.320 -4.495 8.912 1.00 49.72 107 PHE A O 1
ATOM 844 N N . ALA A 1 108 ? 16.147 -4.021 8.850 1.00 49.38 108 ALA A N 1
ATOM 845 C CA . ALA A 1 108 ? 16.311 -2.592 9.132 1.00 49.38 108 ALA A CA 1
ATOM 846 C C . ALA A 1 108 ? 17.058 -2.324 10.451 1.00 49.38 108 ALA A C 1
ATOM 848 O O . ALA A 1 108 ? 17.846 -1.388 10.509 1.00 49.38 108 ALA A O 1
ATOM 849 N N . ARG A 1 109 ? 16.885 -3.161 11.480 1.00 49.97 109 ARG A N 1
ATOM 850 C CA . ARG A 1 109 ? 17.585 -3.077 12.772 1.00 49.97 109 ARG A CA 1
ATOM 851 C C . ARG A 1 109 ? 19.057 -3.491 12.666 1.00 49.97 109 ARG A C 1
ATOM 853 O O . ARG A 1 109 ? 19.923 -2.878 13.290 1.00 49.97 109 ARG A O 1
ATOM 860 N N . VAL A 1 110 ? 19.359 -4.510 11.865 1.00 50.91 110 VAL A N 1
ATOM 861 C CA . VAL A 1 110 ? 20.723 -4.932 11.506 1.00 50.91 110 VAL A CA 1
ATOM 862 C C . VAL A 1 110 ? 21.369 -3.889 10.581 1.00 50.91 110 VAL A C 1
ATOM 864 O O . VAL A 1 110 ? 22.520 -3.508 10.787 1.00 50.91 110 VAL A O 1
ATOM 867 N N . PHE A 1 111 ? 20.603 -3.345 9.635 1.00 51.50 111 PHE A N 1
ATOM 868 C CA . PHE A 1 111 ? 20.977 -2.306 8.676 1.00 51.50 111 PHE A CA 1
ATOM 869 C C . PHE A 1 111 ? 21.315 -1.006 9.385 1.00 51.50 111 PHE A C 1
ATOM 871 O O . PHE A 1 111 ? 22.324 -0.410 9.046 1.00 51.50 111 PHE A O 1
ATOM 878 N N . GLU A 1 112 ? 20.544 -0.587 10.395 1.00 52.12 112 GLU A N 1
ATOM 879 C CA . GLU A 1 112 ? 20.816 0.615 11.199 1.00 52.12 112 GLU A CA 1
ATOM 880 C C . GLU A 1 112 ? 22.210 0.578 11.853 1.00 52.12 112 GLU A C 1
ATOM 882 O O . GLU A 1 112 ? 22.823 1.625 12.056 1.00 52.12 112 GLU A O 1
ATOM 887 N N . ASN A 1 113 ? 22.755 -0.617 12.108 1.0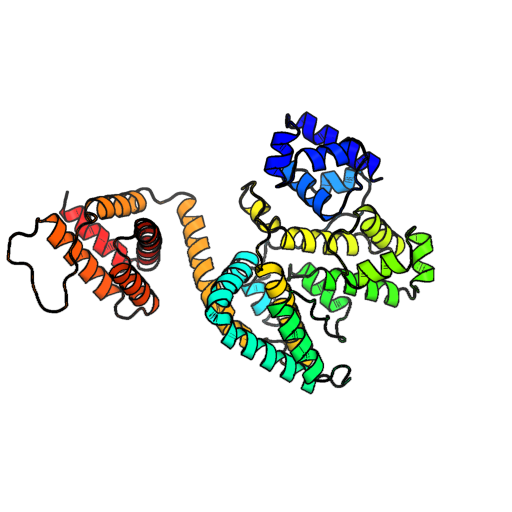0 51.25 113 ASN A N 1
ATOM 888 C CA . ASN A 1 113 ? 24.101 -0.805 12.653 1.00 51.25 113 ASN A CA 1
ATOM 889 C C . ASN A 1 113 ? 25.184 -1.048 11.576 1.00 51.25 113 ASN A C 1
ATOM 891 O O . ASN A 1 113 ? 26.369 -0.900 11.874 1.00 51.25 113 ASN A O 1
ATOM 895 N N . ALA A 1 114 ? 24.798 -1.385 10.338 1.00 56.34 114 ALA A N 1
ATOM 896 C CA . ALA A 1 114 ? 25.679 -1.726 9.210 1.00 56.34 114 ALA A CA 1
ATOM 897 C C . ALA A 1 114 ? 25.500 -0.805 7.979 1.00 56.34 114 ALA A C 1
ATOM 899 O O . ALA A 1 114 ? 25.903 -1.160 6.869 1.00 56.34 114 ALA A O 1
ATOM 900 N N . ILE A 1 115 ? 24.900 0.381 8.169 1.00 59.97 115 ILE A N 1
ATOM 901 C CA . ILE A 1 115 ? 24.450 1.297 7.102 1.00 59.97 115 ILE A CA 1
ATOM 902 C C . ILE A 1 115 ? 25.497 1.488 5.991 1.00 59.97 115 ILE A C 1
ATOM 904 O O . ILE A 1 115 ? 25.121 1.364 4.828 1.00 59.97 115 ILE A O 1
ATOM 908 N N . PRO A 1 116 ? 26.790 1.761 6.269 1.00 62.91 116 PRO A N 1
ATOM 909 C CA . PRO A 1 116 ? 27.743 2.069 5.201 1.00 62.91 116 PRO A CA 1
ATOM 910 C C . PRO A 1 116 ? 27.969 0.909 4.223 1.00 62.91 116 PRO A C 1
ATOM 912 O O . PRO A 1 116 ? 27.944 1.124 3.012 1.00 62.91 116 PRO A O 1
ATOM 915 N N . ASP A 1 117 ? 28.142 -0.312 4.734 1.00 66.69 117 ASP A N 1
ATOM 916 C CA . ASP A 1 117 ? 28.427 -1.498 3.914 1.00 66.69 117 ASP A CA 1
ATOM 917 C C . ASP A 1 117 ? 27.202 -1.908 3.099 1.00 66.69 117 ASP A C 1
ATOM 919 O O . ASP A 1 117 ? 27.287 -2.299 1.933 1.00 66.69 117 ASP A O 1
ATOM 923 N N . ALA A 1 118 ? 26.034 -1.747 3.705 1.00 64.69 118 ALA A N 1
ATOM 924 C CA . ALA A 1 118 ? 24.774 -2.107 3.103 1.00 64.69 118 ALA A CA 1
ATOM 925 C C . ALA A 1 118 ? 24.344 -1.103 2.015 1.00 64.69 118 ALA A C 1
ATOM 927 O O . ALA A 1 118 ? 23.893 -1.497 0.941 1.00 64.69 118 ALA A O 1
ATOM 928 N N . VAL A 1 119 ? 24.581 0.196 2.235 1.00 67.25 119 VAL A N 1
ATOM 929 C CA . VAL A 1 119 ? 24.435 1.243 1.210 1.00 67.25 119 VAL A CA 1
ATOM 930 C C . VAL A 1 119 ? 25.387 0.998 0.044 1.00 67.25 119 VAL A C 1
ATOM 932 O O . VAL A 1 119 ? 24.959 1.071 -1.106 1.00 67.25 119 VAL A O 1
ATOM 935 N N . ALA A 1 120 ? 26.655 0.678 0.320 1.00 73.31 120 ALA A N 1
ATOM 936 C CA . ALA A 1 120 ? 27.640 0.396 -0.721 1.00 73.31 120 ALA A CA 1
ATOM 937 C C . ALA A 1 120 ? 27.226 -0.802 -1.593 1.00 73.31 120 ALA A C 1
ATOM 939 O O . ALA A 1 120 ? 27.340 -0.735 -2.817 1.00 73.31 120 ALA A O 1
ATOM 940 N N . LEU A 1 121 ? 26.680 -1.859 -0.982 1.00 75.81 121 LEU A N 1
ATOM 941 C CA . LEU A 1 121 ? 26.145 -3.012 -1.705 1.00 75.81 121 LEU A CA 1
ATOM 942 C C . LEU A 1 121 ? 24.928 -2.640 -2.564 1.00 75.81 121 LEU A C 1
ATOM 944 O O . LEU A 1 121 ? 24.883 -2.991 -3.743 1.00 75.81 121 LEU A O 1
ATOM 948 N N . LEU A 1 122 ? 23.955 -1.911 -2.004 1.00 75.38 122 LEU A N 1
ATOM 949 C CA . LEU A 1 122 ? 22.783 -1.459 -2.763 1.00 75.38 122 LEU A CA 1
ATOM 950 C C . LEU A 1 122 ? 23.192 -0.574 -3.946 1.00 75.38 122 LEU A C 1
ATOM 952 O O . LEU A 1 122 ? 22.655 -0.727 -5.042 1.00 75.38 122 LEU A O 1
ATOM 956 N N . GLU A 1 123 ? 24.172 0.312 -3.752 1.00 77.50 123 GLU A N 1
ATOM 957 C CA . GLU A 1 123 ? 24.751 1.116 -4.827 1.00 77.50 123 GLU A CA 1
ATOM 958 C C . GLU A 1 123 ? 25.413 0.245 -5.897 1.00 77.50 123 GLU A C 1
ATOM 960 O O . GLU A 1 123 ? 25.170 0.458 -7.086 1.00 77.50 123 GLU A O 1
ATOM 965 N N . GLU A 1 124 ? 26.232 -0.733 -5.504 1.00 82.00 124 GLU A N 1
ATOM 966 C CA . GLU A 1 124 ? 26.900 -1.653 -6.428 1.00 82.00 124 GLU A CA 1
ATOM 967 C C . GLU A 1 124 ? 25.884 -2.385 -7.312 1.00 82.00 124 GLU A C 1
ATOM 969 O O . GLU A 1 124 ? 26.014 -2.371 -8.541 1.00 82.00 124 GLU A O 1
ATOM 974 N N . LYS A 1 125 ? 24.852 -2.982 -6.705 1.00 80.75 125 LYS A N 1
ATOM 975 C CA . LYS A 1 125 ? 23.843 -3.769 -7.428 1.00 80.75 125 LYS A CA 1
ATOM 976 C C . LYS A 1 125 ? 22.980 -2.916 -8.331 1.00 80.75 125 LYS A C 1
ATOM 978 O O . LYS A 1 125 ? 22.764 -3.266 -9.489 1.00 80.75 125 LYS A O 1
ATOM 983 N N . LEU A 1 126 ? 22.588 -1.739 -7.857 1.00 78.50 126 LEU A N 1
ATOM 984 C CA . LEU A 1 126 ? 21.842 -0.795 -8.672 1.00 78.50 126 LEU A CA 1
ATOM 985 C C . LEU A 1 126 ? 22.663 -0.319 -9.881 1.00 78.50 126 LEU A C 1
ATOM 987 O O . LEU A 1 126 ? 22.139 -0.225 -10.987 1.00 78.50 126 LEU A O 1
ATOM 991 N N . ILE A 1 127 ? 23.967 -0.083 -9.713 1.00 79.44 127 ILE A N 1
ATOM 992 C CA . ILE A 1 127 ? 24.862 0.272 -10.824 1.00 79.44 127 ILE A CA 1
ATOM 993 C C . ILE A 1 127 ? 25.050 -0.896 -11.797 1.00 79.44 127 ILE A C 1
ATOM 995 O O . ILE A 1 127 ? 25.108 -0.651 -13.004 1.00 79.44 127 ILE A O 1
ATOM 999 N N . SER A 1 128 ? 25.160 -2.135 -11.302 1.00 80.62 128 SER A N 1
ATOM 1000 C CA . SER A 1 128 ? 25.232 -3.335 -12.151 1.00 80.62 128 SER A CA 1
ATOM 1001 C C . SER A 1 128 ? 23.990 -3.441 -13.034 1.00 80.62 128 SER A C 1
ATOM 1003 O O . SER A 1 128 ? 24.102 -3.437 -14.261 1.00 80.62 128 SER A O 1
ATOM 1005 N N . ALA A 1 129 ? 22.807 -3.366 -12.418 1.00 74.56 129 ALA A N 1
ATOM 1006 C CA . ALA A 1 129 ? 21.522 -3.375 -13.104 1.00 74.56 129 ALA A CA 1
ATOM 1007 C C . ALA A 1 129 ? 21.426 -2.283 -14.190 1.00 74.56 129 ALA A C 1
ATOM 1009 O O . ALA A 1 129 ? 21.049 -2.558 -15.326 1.00 74.56 129 ALA A O 1
ATOM 1010 N N . ILE A 1 130 ? 21.838 -1.043 -13.899 1.00 75.00 130 ILE A N 1
ATOM 1011 C CA . ILE A 1 130 ? 21.789 0.059 -14.883 1.00 75.00 130 ILE A CA 1
ATOM 1012 C C . ILE A 1 130 ? 22.708 -0.191 -16.081 1.00 75.00 130 ILE A C 1
ATOM 1014 O O . ILE A 1 130 ? 22.354 0.155 -17.206 1.00 75.00 130 ILE A O 1
ATOM 1018 N N . LYS A 1 131 ? 23.902 -0.761 -15.871 1.00 78.56 131 LYS A N 1
ATOM 1019 C CA . LYS A 1 131 ? 24.824 -1.052 -16.983 1.00 78.56 131 LYS A CA 1
ATOM 1020 C C . LYS A 1 131 ? 24.219 -2.040 -17.978 1.00 78.56 131 LYS A C 1
ATOM 1022 O O . LYS A 1 131 ? 24.542 -1.968 -19.164 1.00 78.56 131 LYS A O 1
ATOM 1027 N N . ASN A 1 132 ? 23.343 -2.907 -17.489 1.00 78.06 132 ASN A N 1
ATOM 1028 C CA . ASN A 1 132 ? 22.657 -3.921 -18.270 1.00 78.06 132 ASN A CA 1
ATOM 1029 C C . ASN A 1 132 ? 21.300 -3.437 -18.817 1.00 78.06 132 ASN A C 1
ATOM 1031 O O . ASN A 1 132 ? 20.762 -4.067 -19.729 1.00 78.06 132 ASN A O 1
ATOM 1035 N N . ASP A 1 133 ? 20.765 -2.301 -18.342 1.00 77.12 133 ASP A N 1
ATOM 1036 C CA . ASP A 1 133 ? 19.582 -1.662 -18.929 1.00 77.12 133 ASP A CA 1
ATOM 1037 C C . ASP A 1 133 ? 19.898 -1.144 -20.344 1.00 77.12 133 ASP A C 1
ATOM 1039 O O . ASP A 1 133 ? 20.427 -0.046 -20.557 1.00 77.12 133 ASP A O 1
ATOM 1043 N N . GLY A 1 134 ? 19.531 -1.947 -21.345 1.00 64.12 134 GLY A N 1
ATOM 1044 C CA . GLY A 1 134 ? 19.725 -1.636 -22.760 1.00 64.12 134 GLY A CA 1
ATOM 1045 C C . GLY A 1 134 ? 19.020 -0.356 -23.225 1.00 64.12 134 GLY A C 1
ATOM 1046 O O . GLY A 1 134 ? 19.421 0.210 -24.245 1.00 64.12 134 GLY A O 1
ATOM 1047 N N . ALA A 1 135 ? 18.018 0.137 -22.484 1.00 69.00 135 ALA A N 1
ATOM 1048 C CA . ALA A 1 135 ? 17.320 1.378 -22.809 1.00 69.00 135 ALA A CA 1
ATOM 1049 C C . ALA A 1 135 ? 18.112 2.638 -22.413 1.00 69.00 135 ALA A C 1
ATOM 1051 O O . ALA A 1 135 ? 17.847 3.710 -22.959 1.00 69.00 135 ALA A O 1
ATOM 1052 N N . LYS A 1 136 ? 19.099 2.525 -21.506 1.00 68.62 136 LYS A N 1
ATOM 1053 C CA . LYS A 1 136 ? 19.940 3.635 -21.008 1.00 68.62 136 LYS A CA 1
ATOM 1054 C C . LYS A 1 136 ? 19.132 4.852 -20.535 1.00 68.62 136 LYS A C 1
ATOM 1056 O O . LYS A 1 136 ? 19.557 5.995 -20.707 1.00 68.62 136 LYS A O 1
ATOM 1061 N N . ASN A 1 137 ? 17.961 4.617 -19.941 1.00 68.94 137 ASN A N 1
ATOM 1062 C CA . ASN A 1 137 ? 17.040 5.690 -19.546 1.00 68.94 137 ASN A CA 1
ATOM 1063 C C . ASN A 1 137 ? 17.568 6.532 -18.372 1.00 68.94 137 ASN A C 1
ATOM 1065 O O . ASN A 1 137 ? 17.119 7.662 -18.169 1.00 68.94 137 ASN A O 1
ATOM 1069 N N . PHE A 1 138 ? 18.527 6.005 -17.607 1.00 74.25 138 PHE A N 1
ATOM 1070 C CA . PHE A 1 138 ? 19.117 6.673 -16.453 1.00 74.25 138 PHE A CA 1
ATOM 1071 C C . PHE A 1 138 ? 20.641 6.667 -16.530 1.00 74.25 138 PHE A C 1
ATOM 1073 O O . PHE A 1 138 ? 21.251 5.653 -16.869 1.00 74.25 138 PHE A O 1
ATOM 1080 N N . SER A 1 139 ? 21.269 7.793 -16.175 1.00 82.69 139 SER A N 1
ATOM 1081 C CA . SER A 1 139 ? 22.713 7.795 -15.940 1.00 82.69 139 SER A CA 1
ATOM 1082 C C . SER A 1 139 ? 23.012 7.144 -14.581 1.00 82.69 139 SER A C 1
ATOM 1084 O O . SER A 1 139 ? 22.286 7.420 -13.614 1.00 82.69 139 SER A O 1
ATOM 1086 N N . PRO A 1 140 ? 24.069 6.316 -14.470 1.00 78.69 140 PRO A N 1
ATOM 1087 C CA . PRO A 1 140 ? 24.479 5.717 -13.200 1.00 78.69 140 PRO A CA 1
ATOM 1088 C C . PRO A 1 140 ? 24.637 6.743 -12.068 1.00 78.69 140 PRO A C 1
ATOM 1090 O O . PRO A 1 140 ? 24.272 6.474 -10.928 1.00 78.69 140 PRO A O 1
ATOM 1093 N N . GLU A 1 141 ? 25.118 7.949 -12.378 1.00 82.62 141 GLU A N 1
ATOM 1094 C CA . GLU A 1 141 ? 25.344 9.018 -11.402 1.00 82.62 141 GLU A CA 1
ATOM 1095 C C . GLU A 1 141 ? 24.037 9.595 -10.846 1.00 82.62 141 GLU A C 1
ATOM 1097 O O . GLU A 1 141 ? 23.933 9.832 -9.644 1.00 82.62 141 GLU A O 1
ATOM 1102 N N . ASN A 1 142 ? 23.024 9.804 -11.697 1.00 83.00 142 ASN A N 1
ATOM 1103 C CA . ASN A 1 142 ? 21.722 10.322 -11.268 1.00 83.00 142 ASN A CA 1
ATOM 1104 C C . ASN A 1 142 ? 21.018 9.302 -10.371 1.00 83.00 142 ASN A C 1
ATOM 1106 O O . ASN A 1 142 ? 20.464 9.654 -9.334 1.00 83.00 142 ASN A O 1
ATOM 1110 N N . LEU A 1 143 ? 21.081 8.023 -10.740 1.00 75.75 143 LEU A N 1
ATOM 1111 C CA . LEU A 1 143 ? 20.403 6.982 -9.984 1.00 75.75 143 LEU A CA 1
ATOM 1112 C C . LEU A 1 143 ? 21.129 6.647 -8.670 1.00 75.75 143 LEU A C 1
ATOM 1114 O O . LEU A 1 143 ? 20.457 6.443 -7.663 1.00 75.75 143 LEU A O 1
ATOM 1118 N N . ARG A 1 144 ? 22.470 6.732 -8.629 1.00 81.44 144 ARG A N 1
ATOM 1119 C CA . ARG A 1 144 ? 23.236 6.729 -7.368 1.00 81.44 144 ARG A CA 1
ATOM 1120 C C . ARG A 1 144 ? 22.809 7.882 -6.460 1.00 81.44 144 ARG A C 1
ATOM 1122 O O . ARG A 1 144 ? 22.513 7.657 -5.294 1.00 81.44 144 ARG A O 1
ATOM 1129 N N . HIS A 1 145 ? 22.728 9.102 -6.990 1.00 85.62 145 HIS A N 1
ATOM 1130 C CA . HIS A 1 145 ? 22.281 10.256 -6.207 1.00 85.62 145 HIS A CA 1
ATOM 1131 C C . HIS A 1 145 ? 20.854 10.065 -5.663 1.00 85.62 145 HIS A C 1
ATOM 1133 O O . HIS A 1 145 ? 20.590 10.368 -4.501 1.00 85.62 145 HIS A O 1
ATOM 1139 N N . ARG A 1 146 ? 19.946 9.496 -6.468 1.00 85.81 146 ARG A N 1
ATOM 1140 C CA . ARG A 1 146 ? 18.585 9.137 -6.036 1.00 85.81 146 ARG A CA 1
ATOM 1141 C C . ARG A 1 146 ? 18.557 8.056 -4.963 1.00 85.81 146 ARG A C 1
ATOM 1143 O O . ARG A 1 146 ? 17.722 8.122 -4.078 1.00 85.81 146 ARG A O 1
ATOM 1150 N N . LEU A 1 147 ? 19.440 7.063 -5.035 1.00 84.75 147 LEU A N 1
ATOM 1151 C CA . LEU A 1 147 ? 19.548 6.041 -3.997 1.00 84.75 147 LEU A CA 1
ATOM 1152 C C . LEU A 1 147 ? 20.037 6.652 -2.680 1.00 84.75 147 LEU A C 1
ATOM 1154 O O . LEU A 1 147 ? 19.448 6.407 -1.636 1.00 84.75 147 LEU A O 1
ATOM 1158 N N . GLN A 1 148 ? 21.073 7.488 -2.733 1.00 83.44 148 GLN A N 1
ATOM 1159 C CA . GLN A 1 148 ? 21.612 8.154 -1.546 1.00 83.44 148 GLN A CA 1
ATOM 1160 C C . GLN A 1 148 ? 20.571 9.053 -0.877 1.00 83.44 148 GLN A C 1
ATOM 1162 O O . GLN A 1 148 ? 20.377 8.958 0.329 1.00 83.44 148 GLN A O 1
ATOM 1167 N N . THR A 1 149 ? 19.858 9.864 -1.658 1.00 86.88 149 THR A N 1
ATOM 1168 C CA . THR A 1 149 ? 18.751 10.700 -1.157 1.00 86.88 149 THR A CA 1
ATOM 1169 C C . THR A 1 149 ? 17.574 9.855 -0.667 1.00 86.88 149 THR A C 1
ATOM 1171 O O . THR A 1 149 ? 16.987 10.170 0.363 1.00 86.88 149 THR A O 1
ATOM 1174 N N . ALA A 1 150 ? 17.265 8.726 -1.312 1.00 85.56 150 ALA A N 1
ATOM 1175 C CA . ALA A 1 150 ? 16.239 7.805 -0.823 1.00 85.56 150 ALA A CA 1
ATOM 1176 C C . ALA A 1 150 ? 16.571 7.230 0.560 1.00 85.56 150 ALA A C 1
ATOM 1178 O O . ALA A 1 150 ? 15.696 7.117 1.415 1.00 85.56 150 ALA A O 1
ATOM 1179 N N . ILE A 1 151 ? 17.843 6.913 0.794 1.00 78.81 151 ILE A N 1
ATOM 1180 C CA . ILE A 1 151 ? 18.332 6.355 2.057 1.00 78.81 151 ILE A CA 1
ATOM 1181 C C . ILE A 1 151 ? 18.478 7.431 3.140 1.00 78.81 151 ILE A C 1
ATOM 1183 O O . ILE A 1 151 ? 18.173 7.170 4.298 1.00 78.81 151 ILE A O 1
ATOM 1187 N N . GLN A 1 152 ? 18.970 8.621 2.792 1.00 81.00 152 GLN A N 1
ATOM 1188 C CA . GLN A 1 152 ? 19.286 9.679 3.761 1.00 81.00 152 GLN A CA 1
ATOM 1189 C C . GLN A 1 152 ? 18.079 10.562 4.081 1.00 81.00 152 GLN A C 1
ATOM 1191 O O . GLN A 1 152 ? 17.841 10.891 5.243 1.00 81.00 152 GLN A O 1
ATOM 1196 N N . ASP A 1 153 ? 17.317 10.924 3.052 1.00 82.19 153 ASP A N 1
ATOM 1197 C CA . ASP A 1 153 ? 16.254 11.926 3.122 1.00 82.19 153 ASP A CA 1
ATOM 1198 C C . ASP A 1 153 ? 14.853 11.303 2.995 1.00 82.19 153 ASP A C 1
ATOM 1200 O O . ASP A 1 153 ? 13.842 11.987 3.166 1.00 82.19 153 ASP A O 1
ATOM 1204 N N . GLY A 1 154 ? 14.774 9.993 2.729 1.00 81.19 154 GLY A N 1
ATOM 1205 C CA . GLY A 1 154 ? 13.513 9.279 2.536 1.00 81.19 154 GLY A CA 1
ATOM 1206 C C . GLY A 1 154 ? 12.851 9.552 1.183 1.00 81.19 154 GLY A C 1
ATOM 1207 O O . GLY A 1 154 ? 11.645 9.332 1.036 1.00 81.19 154 GLY A O 1
ATOM 1208 N N . ASP A 1 155 ? 13.614 10.041 0.202 1.00 85.75 155 ASP A N 1
ATOM 1209 C CA . ASP A 1 155 ? 13.126 10.238 -1.161 1.00 85.75 155 ASP A CA 1
ATOM 1210 C C . ASP A 1 155 ? 12.699 8.913 -1.818 1.00 85.75 155 ASP A C 1
ATOM 1212 O O . ASP A 1 155 ? 13.177 7.819 -1.518 1.00 85.75 155 ASP A O 1
ATOM 1216 N N . LEU A 1 156 ? 11.766 8.992 -2.767 1.00 82.69 156 LEU A N 1
ATOM 1217 C CA . LEU A 1 156 ? 11.283 7.801 -3.459 1.00 82.69 156 LEU A CA 1
ATOM 1218 C C . LEU A 1 156 ? 12.218 7.433 -4.615 1.00 82.69 156 LEU A C 1
ATOM 1220 O O . LEU A 1 156 ? 12.232 8.095 -5.656 1.00 82.69 156 LEU A O 1
ATOM 1224 N N . LEU A 1 157 ? 12.915 6.300 -4.490 1.00 88.12 157 LEU A N 1
ATOM 1225 C CA . LEU A 1 157 ? 13.563 5.666 -5.640 1.00 88.12 157 LEU A CA 1
ATOM 1226 C C . LEU A 1 157 ? 12.485 5.306 -6.693 1.00 88.12 157 LEU A C 1
ATOM 1228 O O . LEU A 1 157 ? 11.399 4.858 -6.317 1.00 88.12 157 LEU A O 1
ATOM 1232 N N . PRO A 1 158 ? 12.686 5.533 -8.002 1.00 89.56 158 PRO A N 1
ATOM 1233 C CA . PRO A 1 158 ? 11.696 5.149 -9.000 1.00 89.56 158 PRO A CA 1
ATOM 1234 C C . PRO A 1 158 ? 11.697 3.634 -9.222 1.00 89.56 158 PRO A C 1
ATOM 1236 O O . PRO A 1 158 ? 12.720 2.958 -9.086 1.00 89.56 158 PRO A O 1
ATOM 1239 N N . ASN A 1 159 ? 10.542 3.123 -9.630 1.00 92.38 159 ASN A N 1
ATOM 1240 C CA . ASN A 1 159 ? 10.417 1.760 -10.119 1.00 92.38 159 ASN A CA 1
ATOM 1241 C C . ASN A 1 159 ? 11.219 1.549 -11.422 1.00 92.38 159 ASN A C 1
ATOM 1243 O O . ASN A 1 159 ? 11.331 2.492 -12.217 1.00 92.38 159 ASN A O 1
ATOM 1247 N N . PRO A 1 160 ? 11.766 0.341 -11.658 1.00 90.25 160 PRO A N 1
ATOM 1248 C CA . PRO A 1 160 ? 12.466 0.036 -12.899 1.00 90.25 160 PRO A CA 1
ATOM 1249 C C . PRO A 1 160 ? 11.534 0.132 -14.120 1.00 90.25 160 PRO A C 1
ATOM 1251 O O . PRO A 1 160 ? 10.376 -0.287 -14.046 1.00 90.25 160 PRO A O 1
ATOM 1254 N N . PRO A 1 161 ? 12.004 0.679 -15.259 1.00 87.56 161 PRO A N 1
ATOM 1255 C CA . PRO A 1 161 ? 11.156 0.930 -16.426 1.00 87.56 161 PRO A CA 1
ATOM 1256 C C . PRO A 1 161 ? 10.674 -0.348 -17.129 1.00 87.56 161 PRO A C 1
ATOM 1258 O O . PRO A 1 161 ? 9.724 -0.280 -17.901 1.00 87.56 161 PRO A O 1
ATOM 1261 N N . GLY A 1 162 ? 11.310 -1.496 -16.874 1.00 89.38 162 GLY A N 1
ATOM 1262 C CA . GLY A 1 162 ? 10.941 -2.802 -17.426 1.00 89.38 162 GLY A CA 1
ATOM 1263 C C . GLY A 1 162 ? 9.812 -3.528 -16.689 1.00 89.38 162 GLY A C 1
ATOM 1264 O O . GLY A 1 162 ? 9.487 -4.644 -17.076 1.00 89.38 162 GLY A O 1
ATOM 1265 N N . LEU A 1 163 ? 9.222 -2.935 -15.643 1.00 93.25 163 LEU A N 1
ATOM 1266 C CA . LEU A 1 163 ? 8.097 -3.557 -14.940 1.00 93.25 163 LEU A CA 1
ATOM 1267 C C . LEU A 1 163 ? 6.888 -3.741 -15.856 1.00 93.25 163 LEU A C 1
ATOM 1269 O O . LEU A 1 163 ? 6.430 -2.793 -16.499 1.00 93.25 163 LEU A O 1
ATOM 1273 N N . THR A 1 164 ? 6.328 -4.947 -15.839 1.00 95.88 164 THR A N 1
ATOM 1274 C CA . THR A 1 164 ? 5.099 -5.294 -16.555 1.00 95.88 164 THR A CA 1
ATOM 1275 C C . THR A 1 164 ? 3.924 -5.485 -15.595 1.00 95.88 164 THR A C 1
ATOM 1277 O O . THR A 1 164 ? 4.099 -5.549 -14.375 1.00 95.88 164 THR A O 1
ATOM 1280 N N . LEU A 1 165 ? 2.705 -5.567 -16.143 1.00 96.62 165 LEU A N 1
ATOM 1281 C CA . LEU A 1 165 ? 1.519 -5.900 -15.347 1.00 96.62 165 LEU A CA 1
ATOM 1282 C C . LEU A 1 165 ? 1.645 -7.302 -14.765 1.00 96.62 165 LEU A C 1
ATOM 1284 O O . LEU A 1 165 ? 1.380 -7.494 -13.587 1.00 96.62 165 LEU A O 1
ATOM 1288 N N . GLU A 1 166 ? 2.089 -8.252 -15.582 1.00 95.50 166 GLU A N 1
ATOM 1289 C CA . GLU A 1 166 ? 2.185 -9.667 -15.242 1.00 95.50 166 GLU A CA 1
ATOM 1290 C C . GLU A 1 166 ? 3.119 -9.890 -14.049 1.00 95.50 166 GLU A C 1
ATOM 1292 O O . GLU A 1 166 ? 2.768 -10.624 -13.133 1.00 95.50 166 GLU A O 1
ATOM 1297 N N . MET A 1 167 ? 4.256 -9.189 -14.003 1.00 91.50 167 MET A N 1
ATOM 1298 C CA . MET A 1 167 ? 5.186 -9.261 -12.872 1.00 91.50 167 MET A CA 1
ATOM 1299 C C . MET A 1 167 ? 4.573 -8.734 -11.572 1.00 91.50 167 MET A C 1
ATOM 1301 O O . MET A 1 167 ? 4.711 -9.355 -10.524 1.00 91.50 167 MET A O 1
ATOM 1305 N N . LEU A 1 168 ? 3.885 -7.588 -11.636 1.00 94.12 168 LEU A N 1
ATOM 1306 C CA . LEU A 1 168 ? 3.242 -6.987 -10.465 1.00 94.12 168 LEU A CA 1
ATOM 1307 C C . LEU A 1 168 ? 2.067 -7.836 -9.962 1.00 94.12 168 LEU A C 1
ATOM 1309 O O . LEU A 1 168 ? 1.856 -7.916 -8.755 1.00 94.12 168 LEU A O 1
ATOM 1313 N N . GLU A 1 169 ? 1.307 -8.462 -10.868 1.00 94.19 169 GLU A N 1
ATOM 1314 C CA . GLU A 1 169 ? 0.242 -9.400 -10.497 1.00 94.19 169 GLU A CA 1
ATOM 1315 C C . GLU A 1 169 ? 0.798 -10.673 -9.876 1.00 94.19 169 GLU A C 1
ATOM 1317 O O . GLU A 1 169 ? 0.263 -11.102 -8.861 1.00 94.19 169 GLU A O 1
ATOM 1322 N N . HIS A 1 170 ? 1.863 -11.236 -10.443 1.00 86.56 170 HIS A N 1
ATOM 1323 C CA . HIS A 1 170 ? 2.516 -12.415 -9.889 1.00 86.56 170 HIS A CA 1
ATOM 1324 C C . HIS A 1 170 ? 3.045 -12.127 -8.481 1.00 86.56 170 HIS A C 1
ATOM 1326 O O . HIS A 1 170 ? 2.604 -12.768 -7.537 1.00 86.56 170 HIS A O 1
ATOM 1332 N N . TRP A 1 171 ? 3.843 -11.069 -8.283 1.00 85.75 171 TRP A N 1
ATOM 1333 C CA . TRP A 1 171 ? 4.302 -10.695 -6.937 1.00 85.75 171 TRP A CA 1
ATOM 1334 C C . TRP A 1 171 ? 3.154 -10.434 -5.967 1.00 85.75 171 TRP A C 1
ATOM 1336 O O . TRP A 1 171 ? 3.273 -10.734 -4.789 1.00 85.75 171 TRP A O 1
ATOM 1346 N N . PHE A 1 172 ? 2.042 -9.868 -6.435 1.00 88.31 172 PHE A N 1
ATOM 1347 C CA . PHE A 1 172 ? 0.865 -9.701 -5.592 1.00 88.31 172 PHE A CA 1
ATOM 1348 C C . PHE A 1 172 ? 0.232 -11.037 -5.194 1.00 88.31 172 PHE A C 1
ATOM 1350 O O . PHE A 1 172 ? -0.189 -11.171 -4.051 1.00 88.31 172 PHE A O 1
ATOM 1357 N N . GLN A 1 173 ? 0.122 -11.983 -6.127 1.00 85.12 173 GLN A N 1
ATOM 1358 C CA . GLN A 1 173 ? -0.507 -13.289 -5.923 1.00 85.12 173 GLN A CA 1
ATOM 1359 C C . GLN A 1 173 ? 0.314 -14.175 -4.988 1.00 85.12 173 GLN A C 1
ATOM 1361 O O . GLN A 1 173 ? -0.270 -14.733 -4.064 1.00 85.12 173 GLN A O 1
ATOM 1366 N N . GLU A 1 174 ? 1.639 -14.178 -5.147 1.00 78.94 174 GLU A N 1
ATOM 1367 C CA . GLU A 1 174 ? 2.576 -14.907 -4.275 1.00 78.94 174 GLU A CA 1
ATOM 1368 C C . GLU A 1 174 ? 2.772 -14.234 -2.901 1.00 78.94 174 GLU A C 1
ATOM 1370 O O . GLU A 1 174 ? 3.631 -14.609 -2.114 1.00 78.94 174 GLU A O 1
ATOM 1375 N N . GLY A 1 175 ? 2.039 -13.156 -2.591 1.00 77.62 175 GLY A N 1
ATOM 1376 C CA . GLY A 1 175 ? 2.228 -12.425 -1.332 1.00 77.62 175 GLY A CA 1
ATOM 1377 C C . GLY A 1 175 ? 3.569 -11.691 -1.218 1.00 77.62 175 GLY A C 1
ATOM 1378 O O . GLY A 1 175 ? 3.930 -11.219 -0.136 1.00 77.62 175 GLY A O 1
ATOM 1379 N N . GLY A 1 176 ? 4.273 -11.530 -2.337 1.00 76.88 176 GLY A N 1
ATOM 1380 C CA . GLY A 1 176 ? 5.476 -10.728 -2.461 1.00 76.88 176 GLY A CA 1
ATOM 1381 C C . GLY A 1 176 ? 5.246 -9.265 -2.077 1.00 76.88 176 GLY A C 1
ATOM 1382 O O . GLY A 1 176 ? 4.147 -8.702 -2.156 1.00 76.88 176 GLY A O 1
ATOM 1383 N N . ALA A 1 177 ? 6.315 -8.606 -1.636 1.00 80.44 177 ALA A N 1
ATOM 1384 C CA . ALA A 1 177 ? 6.187 -7.251 -1.131 1.00 80.44 177 ALA A CA 1
ATOM 1385 C C . ALA A 1 177 ? 5.971 -6.218 -2.231 1.00 80.44 177 ALA A C 1
ATOM 1387 O O . ALA A 1 177 ? 6.748 -6.063 -3.180 1.00 80.44 177 ALA A O 1
ATOM 1388 N N . LEU A 1 178 ? 4.927 -5.429 -2.014 1.00 88.50 178 LEU A N 1
ATOM 1389 C CA . LEU A 1 178 ? 4.586 -4.276 -2.818 1.00 88.50 178 LEU A CA 1
ATOM 1390 C C . LEU A 1 178 ? 4.742 -2.996 -1.996 1.00 88.50 178 LEU A C 1
ATOM 1392 O O . LEU A 1 178 ? 4.475 -2.945 -0.796 1.00 88.50 178 LEU A O 1
ATOM 1396 N N . THR A 1 179 ? 5.133 -1.934 -2.684 1.00 91.38 179 THR A N 1
ATOM 1397 C CA . THR A 1 179 ? 5.176 -0.556 -2.196 1.00 91.38 179 THR A CA 1
ATOM 1398 C C . THR A 1 179 ? 4.025 0.233 -2.823 1.00 91.38 179 THR A C 1
ATOM 1400 O O . THR A 1 179 ? 3.397 -0.201 -3.795 1.00 91.38 179 THR A O 1
ATOM 1403 N N . LEU A 1 180 ? 3.761 1.449 -2.332 1.00 93.12 180 LEU A N 1
ATOM 1404 C CA . LEU A 1 180 ? 2.743 2.311 -2.953 1.00 93.12 180 LEU A CA 1
ATOM 1405 C C . LEU A 1 180 ? 3.107 2.666 -4.399 1.00 93.12 180 LEU A C 1
ATOM 1407 O O . LEU A 1 180 ? 2.213 2.837 -5.228 1.00 93.12 180 LEU A O 1
ATOM 1411 N N . ALA A 1 181 ? 4.406 2.741 -4.713 1.00 94.12 181 ALA A N 1
ATOM 1412 C CA . ALA A 1 181 ? 4.882 2.985 -6.070 1.00 94.12 181 ALA A CA 1
ATOM 1413 C C . ALA A 1 181 ? 4.493 1.846 -7.026 1.00 94.12 181 ALA A C 1
ATOM 1415 O O . ALA A 1 181 ? 4.239 2.104 -8.201 1.00 94.12 181 ALA A O 1
ATOM 1416 N N . ASP A 1 182 ? 4.369 0.614 -6.531 1.00 95.44 182 ASP A N 1
ATOM 1417 C CA . ASP A 1 182 ? 3.974 -0.551 -7.333 1.00 95.44 182 ASP A CA 1
ATOM 1418 C C . ASP A 1 182 ? 2.500 -0.574 -7.619 1.00 95.44 182 ASP A C 1
ATOM 1420 O O . ASP A 1 182 ? 2.119 -0.731 -8.771 1.00 95.44 182 ASP A O 1
ATOM 1424 N N . ALA A 1 183 ? 1.680 -0.327 -6.601 1.00 96.81 183 ALA A N 1
ATOM 1425 C CA . ALA A 1 183 ? 0.247 -0.166 -6.794 1.00 96.81 183 ALA A CA 1
ATOM 1426 C C . ALA A 1 183 ? -0.047 0.994 -7.770 1.00 96.81 183 ALA A C 1
ATOM 1428 O O . ALA A 1 183 ? -0.898 0.871 -8.653 1.00 96.81 183 ALA A O 1
ATOM 1429 N N . GLY A 1 184 ? 0.716 2.093 -7.680 1.00 97.38 184 GLY A N 1
ATOM 1430 C CA . GLY A 1 184 ? 0.648 3.206 -8.631 1.00 97.38 184 GLY A CA 1
ATOM 1431 C C . GLY A 1 184 ? 1.116 2.836 -10.044 1.00 97.38 184 GLY A C 1
ATOM 1432 O O . GLY A 1 184 ? 0.460 3.188 -11.026 1.00 97.38 184 GLY A O 1
ATOM 1433 N N . THR A 1 185 ? 2.202 2.068 -10.162 1.00 97.31 185 THR A N 1
ATOM 1434 C CA . THR A 1 185 ? 2.713 1.572 -11.451 1.00 97.31 185 THR A CA 1
ATOM 1435 C C . THR A 1 185 ? 1.728 0.599 -12.093 1.00 97.31 185 THR A C 1
ATOM 1437 O O . THR A 1 185 ? 1.426 0.736 -13.274 1.00 97.31 185 THR A O 1
ATOM 1440 N N . TYR A 1 186 ? 1.153 -0.319 -11.319 1.00 98.25 186 TYR A N 1
ATOM 1441 C CA . TYR A 1 186 ? 0.117 -1.245 -11.764 1.00 98.25 186 TYR A CA 1
ATOM 1442 C C . TYR A 1 186 ? -1.111 -0.498 -12.293 1.00 98.25 186 TYR A C 1
ATOM 1444 O O . TYR A 1 186 ? -1.587 -0.776 -13.396 1.00 98.25 186 TYR A O 1
ATOM 1452 N N . LEU A 1 187 ? -1.585 0.513 -11.554 1.00 98.50 187 LEU A N 1
ATOM 1453 C CA . LEU A 1 187 ? -2.668 1.397 -11.988 1.00 98.50 187 LEU A CA 1
ATOM 1454 C C . LEU A 1 187 ? -2.343 2.065 -13.333 1.00 98.50 187 LEU A C 1
ATOM 1456 O O . LEU A 1 187 ? -3.164 2.046 -14.255 1.00 98.50 187 LEU A O 1
ATOM 1460 N N . LYS A 1 188 ? -1.139 2.635 -13.456 1.00 98.31 188 LYS A N 1
ATOM 1461 C CA . LYS A 1 188 ? -0.670 3.303 -14.673 1.00 98.31 188 LYS A CA 1
ATOM 1462 C C . LYS A 1 188 ? -0.618 2.344 -15.863 1.00 98.31 188 LYS A C 1
ATOM 1464 O O . LYS A 1 188 ? -1.180 2.653 -16.913 1.00 98.31 188 LYS A O 1
ATOM 1469 N N . LEU A 1 189 ? 0.007 1.182 -15.696 1.00 98.19 189 LEU A N 1
ATOM 1470 C CA . LEU A 1 189 ? 0.121 0.173 -16.747 1.00 98.19 189 LEU A CA 1
ATOM 1471 C C . LEU A 1 189 ? -1.260 -0.368 -17.151 1.00 98.19 189 LEU A C 1
ATOM 1473 O O . LEU A 1 189 ? -1.528 -0.537 -18.338 1.00 98.19 189 LEU A O 1
ATOM 1477 N N . THR A 1 190 ? -2.182 -0.538 -16.196 1.00 98.50 190 THR A N 1
ATOM 1478 C CA . THR A 1 190 ? -3.572 -0.947 -16.467 1.00 98.50 190 THR A CA 1
ATOM 1479 C C . 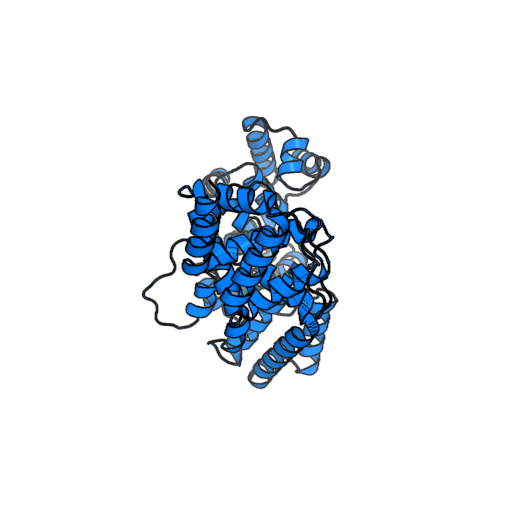THR A 1 190 ? -4.290 0.106 -17.312 1.00 98.50 190 THR A C 1
ATOM 1481 O O . THR A 1 190 ? -4.967 -0.213 -18.295 1.00 98.50 190 THR A O 1
ATOM 1484 N N . ARG A 1 191 ? -4.120 1.391 -16.971 1.00 98.44 191 ARG A N 1
ATOM 1485 C CA . ARG A 1 191 ? -4.660 2.511 -17.750 1.00 98.44 191 ARG A CA 1
ATOM 1486 C C . ARG A 1 191 ? -4.104 2.517 -19.179 1.00 98.44 191 ARG A C 1
ATOM 1488 O O . ARG A 1 191 ? -4.869 2.699 -20.130 1.00 98.44 191 ARG A O 1
ATOM 1495 N N . GLU A 1 192 ? -2.798 2.323 -19.331 1.00 97.94 192 GLU A N 1
ATOM 1496 C CA . GLU A 1 192 ? -2.106 2.312 -20.625 1.00 97.94 192 GLU A CA 1
ATOM 1497 C C . GLU A 1 192 ? -2.518 1.115 -21.492 1.00 97.94 192 GLU A C 1
ATOM 1499 O O . GLU A 1 192 ? -2.838 1.303 -22.668 1.00 97.94 192 GLU A O 1
ATOM 1504 N N . GLN A 1 193 ? -2.640 -0.081 -20.910 1.00 97.94 193 GLN A N 1
ATOM 1505 C CA . GLN A 1 193 ? -3.153 -1.278 -21.584 1.00 97.94 193 GLN A CA 1
ATOM 1506 C C . GLN A 1 193 ? -4.580 -1.059 -22.114 1.00 97.94 193 GLN A C 1
ATOM 1508 O O . GLN A 1 193 ? -4.902 -1.445 -23.240 1.00 97.94 193 GLN A O 1
ATOM 1513 N N . LYS A 1 194 ? -5.425 -0.356 -21.345 1.00 97.88 194 LYS A N 1
ATOM 1514 C CA . LYS A 1 194 ? -6.784 0.047 -21.756 1.00 97.88 194 LYS A CA 1
ATOM 1515 C C . LYS A 1 194 ? -6.827 1.284 -22.658 1.00 97.88 194 LYS A C 1
ATOM 1517 O O . LYS A 1 194 ? -7.912 1.717 -23.042 1.00 97.88 194 LYS A O 1
ATOM 1522 N N . LYS A 1 195 ? -5.666 1.832 -23.038 1.00 97.88 195 LYS A N 1
ATOM 1523 C CA . LYS A 1 195 ? -5.504 2.996 -23.926 1.00 97.88 195 LYS A CA 1
ATOM 1524 C C . LYS A 1 195 ? -6.219 4.255 -23.428 1.00 97.88 195 LYS A C 1
ATOM 1526 O O . LYS A 1 195 ? -6.622 5.105 -24.224 1.00 97.88 195 LYS A O 1
ATOM 1531 N N . TYR A 1 196 ? -6.362 4.401 -22.114 1.00 98.12 196 TYR A N 1
ATOM 1532 C CA . TYR A 1 196 ? -6.904 5.616 -21.521 1.00 98.12 196 TYR A CA 1
ATOM 1533 C C . TYR A 1 196 ? -5.801 6.661 -21.333 1.00 98.12 196 TYR A C 1
ATOM 1535 O O . TYR A 1 196 ? -4.765 6.411 -20.714 1.00 98.12 196 TYR A O 1
ATOM 1543 N N . THR A 1 197 ? -6.040 7.879 -21.812 1.00 98.25 197 THR A N 1
ATOM 1544 C CA . THR A 1 197 ? -5.273 9.044 -21.356 1.00 98.25 197 THR A CA 1
ATOM 1545 C C . THR A 1 197 ? -5.730 9.454 -19.952 1.00 98.25 197 THR A C 1
ATOM 1547 O O . THR A 1 197 ? -6.808 9.056 -19.499 1.00 98.25 197 THR A O 1
ATOM 1550 N N . LEU A 1 198 ? -4.951 10.288 -19.258 1.00 98.25 198 LEU A N 1
ATOM 1551 C CA . LEU A 1 198 ? -5.367 10.846 -17.963 1.00 98.25 198 LEU A CA 1
ATOM 1552 C C . LEU A 1 198 ? -6.671 11.652 -18.093 1.00 98.25 198 LEU A C 1
ATOM 1554 O O . LEU A 1 198 ? -7.536 11.583 -17.224 1.00 98.25 198 LEU A O 1
ATOM 1558 N N . GLU A 1 199 ? -6.841 12.382 -19.200 1.00 98.00 199 GLU A N 1
ATOM 1559 C CA . GLU A 1 199 ? -8.076 13.082 -19.573 1.00 98.00 199 GLU A CA 1
ATOM 1560 C C . GLU A 1 199 ? -9.264 12.122 -19.655 1.00 98.00 199 GLU A C 1
ATOM 1562 O O . GLU A 1 199 ? -10.341 12.416 -19.136 1.00 98.00 199 GLU A O 1
ATOM 1567 N N . ALA A 1 200 ? -9.071 11.000 -20.350 1.00 98.06 200 ALA A N 1
ATOM 1568 C CA . ALA A 1 200 ? -10.130 10.049 -20.628 1.00 98.06 200 ALA A CA 1
ATOM 1569 C C . ALA A 1 200 ? -10.543 9.284 -19.367 1.00 98.06 200 ALA A C 1
ATOM 1571 O O . ALA A 1 200 ? -11.727 8.998 -19.213 1.00 98.06 200 ALA A O 1
ATOM 1572 N N . LEU A 1 201 ? -9.602 9.018 -18.450 1.00 98.31 201 LEU A N 1
ATOM 1573 C CA . LEU A 1 201 ? -9.881 8.359 -17.172 1.00 98.31 201 LEU A CA 1
ATOM 1574 C C . LEU A 1 201 ? -10.510 9.302 -16.132 1.00 98.31 201 LEU A C 1
ATOM 1576 O O . LEU A 1 201 ? -11.345 8.864 -15.348 1.00 98.31 201 LEU A O 1
ATOM 1580 N N . ALA A 1 202 ? -10.172 10.597 -16.151 1.00 98.19 202 ALA A N 1
ATOM 1581 C CA . ALA A 1 202 ? -10.688 11.606 -15.216 1.00 98.19 202 ALA A CA 1
ATOM 1582 C C . ALA A 1 202 ? -12.222 11.665 -15.143 1.00 98.19 202 ALA A C 1
ATOM 1584 O O . ALA A 1 202 ? -12.800 11.799 -14.063 1.00 98.19 202 ALA A O 1
ATOM 1585 N N . LYS A 1 203 ? -12.896 11.551 -16.293 1.00 97.12 203 LYS A N 1
ATOM 1586 C CA . LYS A 1 203 ? -14.359 11.617 -16.373 1.00 97.12 203 LYS A CA 1
ATOM 1587 C C . LYS A 1 203 ? -15.053 10.417 -15.703 1.00 97.12 203 LYS A C 1
ATOM 1589 O O . LYS A 1 203 ? -15.881 10.666 -14.829 1.00 97.12 203 LYS A O 1
ATOM 1594 N N . PRO A 1 204 ? -14.769 9.149 -16.067 1.00 97.62 204 PRO A N 1
ATOM 1595 C CA . PRO A 1 204 ? -15.406 7.994 -15.435 1.00 97.62 204 PRO A CA 1
ATOM 1596 C C . PRO A 1 204 ? -15.000 7.794 -13.969 1.00 97.62 204 PRO A C 1
ATOM 1598 O O . PRO A 1 204 ? -15.818 7.296 -13.204 1.00 97.62 204 PRO A O 1
ATOM 1601 N N . SER A 1 205 ? -13.800 8.212 -13.545 1.00 96.69 205 SER A N 1
ATOM 1602 C CA . SER A 1 205 ? -13.393 8.125 -12.131 1.00 96.69 205 SER A CA 1
ATOM 1603 C C . SER A 1 205 ? -13.882 9.296 -11.267 1.00 96.69 205 SER A C 1
ATOM 1605 O O . SER A 1 205 ? -13.757 9.249 -10.043 1.00 96.69 205 SER A O 1
ATOM 1607 N N . ASN A 1 206 ? -14.463 10.339 -11.878 1.00 97.12 206 ASN A N 1
ATOM 1608 C CA . ASN A 1 206 ? -14.855 11.586 -11.215 1.00 97.12 206 ASN A CA 1
ATOM 1609 C C . ASN A 1 206 ? -13.682 12.250 -10.460 1.00 97.12 206 ASN A C 1
ATOM 1611 O O . ASN A 1 206 ? -13.810 12.680 -9.312 1.00 97.12 206 ASN A O 1
ATOM 1615 N N . MET A 1 207 ? -12.512 12.309 -11.101 1.00 97.56 207 MET A N 1
ATOM 1616 C CA . MET A 1 207 ? -11.271 12.832 -10.520 1.00 97.56 207 MET A CA 1
ATOM 1617 C C . MET A 1 207 ? -10.584 13.810 -11.467 1.00 97.56 207 MET A C 1
ATOM 1619 O O . MET A 1 207 ? -10.817 13.821 -12.671 1.00 97.56 207 MET A O 1
ATOM 1623 N N . THR A 1 208 ? -9.688 14.640 -10.934 1.00 97.62 208 THR A N 1
ATOM 1624 C CA . THR A 1 208 ? -8.842 15.488 -11.784 1.00 97.62 208 THR A CA 1
ATOM 1625 C C . THR A 1 208 ? -7.654 14.692 -12.323 1.00 97.62 208 THR A C 1
ATOM 1627 O O . THR A 1 208 ? -7.164 13.776 -11.662 1.00 97.62 208 THR A O 1
ATOM 1630 N N . LYS A 1 209 ? -7.113 15.097 -13.481 1.00 97.81 209 LYS A N 1
ATOM 1631 C CA . LYS A 1 209 ? -5.879 14.512 -14.040 1.00 97.81 209 LYS A CA 1
ATOM 1632 C C . LYS A 1 209 ? -4.716 14.551 -13.049 1.00 97.81 209 LYS A C 1
ATOM 1634 O O . LYS A 1 209 ? -3.956 13.597 -12.955 1.00 97.81 209 LYS A O 1
ATOM 1639 N N . SER A 1 210 ? -4.600 15.654 -12.305 1.00 97.25 210 SER A N 1
ATOM 1640 C CA . SER A 1 210 ? -3.562 15.837 -11.288 1.00 97.25 210 SER A CA 1
ATOM 1641 C C . SER A 1 210 ? -3.707 14.817 -10.159 1.00 97.25 210 SER A C 1
ATOM 1643 O O . SER A 1 210 ? -2.726 14.192 -9.770 1.00 97.25 210 SER A O 1
ATOM 1645 N N . THR A 1 211 ? -4.936 14.570 -9.689 1.00 97.25 211 THR A N 1
ATOM 1646 C CA . THR A 1 211 ? -5.208 13.550 -8.667 1.00 97.25 211 THR A CA 1
ATOM 1647 C C . THR A 1 211 ? -4.820 12.154 -9.151 1.00 97.25 211 THR A C 1
ATOM 1649 O O . THR A 1 211 ? -4.155 11.434 -8.413 1.00 97.25 211 THR A O 1
ATOM 1652 N N . ILE A 1 212 ? -5.186 11.792 -10.386 1.00 98.25 212 ILE A N 1
ATOM 1653 C CA . ILE A 1 212 ? -4.843 10.489 -10.979 1.00 98.25 212 ILE A CA 1
ATOM 1654 C C . ILE A 1 212 ? -3.326 10.347 -11.099 1.00 98.25 212 ILE A C 1
ATOM 1656 O O . ILE A 1 212 ? -2.761 9.390 -10.583 1.00 98.25 212 ILE A O 1
ATOM 1660 N N . ASN A 1 213 ? -2.655 11.336 -11.696 1.00 97.50 213 ASN A N 1
ATOM 1661 C CA . ASN A 1 213 ? -1.202 11.328 -11.843 1.00 97.50 213 ASN A CA 1
ATOM 1662 C C . ASN A 1 213 ? -0.495 11.220 -10.484 1.00 97.50 213 ASN A C 1
ATOM 1664 O O . ASN A 1 213 ? 0.503 10.524 -10.347 1.00 97.50 213 ASN A O 1
ATOM 1668 N N . ARG A 1 214 ? -1.020 11.887 -9.454 1.00 96.31 214 ARG A N 1
ATOM 1669 C CA . ARG A 1 214 ? -0.479 11.803 -8.099 1.00 96.31 214 ARG A CA 1
ATOM 1670 C C . ARG A 1 214 ? -0.582 10.383 -7.524 1.00 96.31 214 ARG A C 1
ATOM 1672 O O . ARG A 1 214 ? 0.362 9.937 -6.886 1.00 96.31 214 ARG A O 1
ATOM 1679 N N . ILE A 1 215 ? -1.692 9.683 -7.761 1.00 97.25 215 ILE A N 1
ATOM 1680 C CA . ILE A 1 215 ? -1.901 8.298 -7.308 1.00 97.25 215 ILE A CA 1
ATOM 1681 C C . ILE A 1 215 ? -1.007 7.325 -8.089 1.00 97.25 215 ILE A C 1
ATOM 1683 O O . ILE A 1 215 ? -0.315 6.524 -7.467 1.00 97.25 215 ILE A O 1
ATOM 1687 N N . GLU A 1 216 ? -0.943 7.454 -9.420 1.00 97.50 216 GLU A N 1
ATOM 1688 C CA . GLU A 1 216 ? -0.081 6.631 -10.291 1.00 97.50 216 GLU A CA 1
ATOM 1689 C C . GLU A 1 216 ? 1.403 6.727 -9.922 1.00 97.50 216 GLU A C 1
ATOM 1691 O O . GLU A 1 216 ? 2.135 5.751 -10.030 1.00 97.50 216 GLU A O 1
ATOM 1696 N N . ASN A 1 217 ? 1.852 7.893 -9.458 1.00 95.00 217 ASN A N 1
ATOM 1697 C CA . ASN A 1 217 ? 3.242 8.109 -9.055 1.00 95.00 217 ASN A CA 1
ATOM 1698 C C . ASN A 1 217 ? 3.467 7.957 -7.540 1.00 95.00 217 ASN A C 1
ATOM 1700 O O . ASN A 1 217 ? 4.529 8.336 -7.053 1.00 95.00 217 ASN A O 1
ATOM 1704 N N . ALA A 1 218 ? 2.475 7.465 -6.787 1.00 93.31 218 ALA A N 1
ATOM 1705 C CA . ALA A 1 218 ? 2.531 7.335 -5.328 1.00 93.31 218 ALA A CA 1
ATOM 1706 C C . ALA A 1 218 ? 2.976 8.620 -4.594 1.00 93.31 218 ALA A C 1
ATOM 1708 O O . ALA A 1 218 ? 3.649 8.584 -3.566 1.00 93.31 218 ALA A O 1
ATOM 1709 N N . LEU A 1 219 ? 2.601 9.785 -5.129 1.00 90.38 219 LEU A N 1
ATOM 1710 C CA . LEU A 1 219 ? 2.994 11.087 -4.601 1.00 90.38 219 LEU A CA 1
ATOM 1711 C C . LEU A 1 219 ? 2.088 11.475 -3.422 1.00 90.38 219 LEU A C 1
ATOM 1713 O O . LEU A 1 219 ? 1.076 12.162 -3.571 1.00 90.38 219 LEU A O 1
ATOM 1717 N N . GLY A 1 220 ? 2.473 11.038 -2.227 1.00 86.06 220 GLY A N 1
ATOM 1718 C CA . GLY A 1 220 ? 1.785 11.315 -0.968 1.00 86.06 220 GLY A CA 1
ATOM 1719 C C . GLY A 1 220 ? 1.232 10.056 -0.305 1.00 86.06 220 GLY A C 1
ATOM 1720 O O . GLY A 1 220 ? 1.130 8.998 -0.911 1.00 86.06 220 GLY A O 1
ATOM 1721 N N . ASP A 1 221 ? 0.862 10.186 0.965 1.00 76.12 221 ASP A N 1
ATOM 1722 C CA . ASP A 1 221 ? 0.492 9.077 1.853 1.00 76.12 221 ASP A CA 1
ATOM 1723 C C . ASP A 1 221 ? -1.015 9.016 2.164 1.00 76.12 221 ASP A C 1
ATOM 1725 O O . ASP A 1 221 ? -1.484 8.112 2.854 1.00 76.12 221 ASP A O 1
ATOM 1729 N N . ARG A 1 222 ? -1.793 9.995 1.683 1.00 88.38 222 ARG A N 1
ATOM 1730 C CA . ARG A 1 222 ? -3.215 10.185 2.021 1.00 88.38 222 ARG A CA 1
ATOM 1731 C C . ARG A 1 222 ? -4.105 10.086 0.792 1.00 88.38 222 ARG A C 1
ATOM 1733 O O . ARG A 1 222 ? -4.720 11.069 0.370 1.00 88.38 222 ARG A O 1
ATOM 1740 N N . PHE A 1 223 ? -4.188 8.888 0.231 1.00 95.50 223 PHE A N 1
ATOM 1741 C CA . PHE A 1 223 ? -5.179 8.578 -0.794 1.00 95.50 223 PHE A CA 1
ATOM 1742 C C . PHE A 1 223 ? -6.562 8.441 -0.164 1.00 95.50 223 PHE A C 1
ATOM 1744 O O . PHE A 1 223 ? -6.721 7.855 0.910 1.00 95.50 223 PHE A O 1
ATOM 1751 N N . LEU A 1 224 ? -7.569 9.019 -0.811 1.00 97.44 224 LEU A N 1
ATOM 1752 C CA . LEU A 1 224 ? -8.955 8.839 -0.400 1.00 97.44 224 LEU A CA 1
ATOM 1753 C C . LEU A 1 224 ? -9.409 7.441 -0.808 1.00 97.44 224 LEU A C 1
ATOM 1755 O O . LEU A 1 224 ? -9.114 7.007 -1.918 1.00 97.44 224 LEU A O 1
ATOM 1759 N N . PHE A 1 225 ? -10.144 6.754 0.065 1.00 97.38 225 PHE A N 1
ATOM 1760 C CA . PHE A 1 225 ? -10.644 5.412 -0.242 1.00 97.38 225 PHE A CA 1
ATOM 1761 C C . PHE A 1 225 ? -11.507 5.416 -1.514 1.00 97.38 225 PHE A C 1
ATOM 1763 O O . PHE A 1 225 ? -11.282 4.625 -2.428 1.00 97.38 225 PHE A O 1
ATOM 1770 N N . GLN A 1 226 ? -12.427 6.382 -1.608 1.00 97.25 226 GLN A N 1
ATOM 1771 C CA . GLN A 1 226 ? -13.295 6.548 -2.771 1.00 97.25 226 GLN A CA 1
ATOM 1772 C C . GLN A 1 226 ? -12.525 6.712 -4.083 1.00 97.25 226 GLN A C 1
ATOM 1774 O O . GLN A 1 226 ? -12.973 6.211 -5.110 1.00 97.25 226 GLN A O 1
ATOM 1779 N N . ASP A 1 227 ? -11.389 7.411 -4.059 1.00 98.00 227 ASP A N 1
ATOM 1780 C CA . ASP A 1 227 ? -10.588 7.657 -5.258 1.00 98.00 227 ASP A CA 1
ATOM 1781 C C . ASP A 1 227 ? -10.018 6.334 -5.798 1.00 98.00 227 ASP A C 1
ATOM 1783 O O . ASP A 1 227 ? -10.088 6.080 -6.999 1.00 98.00 227 ASP A O 1
ATOM 1787 N N . ILE A 1 228 ? -9.530 5.453 -4.915 1.00 98.25 228 ILE A N 1
ATOM 1788 C CA . ILE A 1 228 ? -9.007 4.132 -5.297 1.00 98.25 228 ILE A CA 1
ATOM 1789 C C . ILE A 1 228 ? -10.127 3.226 -5.828 1.00 98.25 228 ILE A C 1
ATOM 1791 O O . ILE A 1 228 ? -9.967 2.620 -6.886 1.00 98.25 228 ILE A O 1
ATOM 1795 N N . VAL A 1 229 ? -11.288 3.192 -5.162 1.00 97.88 229 VAL A N 1
ATOM 1796 C CA . VAL A 1 229 ? -12.464 2.433 -5.633 1.00 97.88 229 VAL A CA 1
ATOM 1797 C C . VAL A 1 229 ? -12.925 2.920 -7.007 1.00 97.88 229 VAL A C 1
ATOM 1799 O O . VAL A 1 229 ? -13.189 2.115 -7.898 1.00 97.88 229 VAL A O 1
ATOM 1802 N N . ASN A 1 230 ? -13.005 4.237 -7.207 1.00 97.75 230 ASN A N 1
ATOM 1803 C CA . ASN A 1 230 ? -13.433 4.811 -8.480 1.00 97.75 230 ASN A CA 1
ATOM 1804 C C . ASN A 1 230 ? -12.462 4.476 -9.614 1.00 97.75 230 ASN A C 1
ATOM 1806 O O . ASN A 1 230 ? -12.906 4.245 -10.737 1.00 97.75 230 ASN A O 1
ATOM 1810 N N . LEU A 1 231 ? -11.155 4.460 -9.340 1.00 98.50 231 LEU A N 1
ATOM 1811 C CA . LEU A 1 231 ? -10.143 4.060 -10.316 1.00 98.50 231 LEU A CA 1
ATOM 1812 C C . LEU A 1 231 ? -10.261 2.580 -10.677 1.00 98.50 231 LEU A C 1
ATOM 1814 O O . LEU A 1 231 ? -10.241 2.257 -11.863 1.00 98.50 231 LEU A O 1
ATOM 1818 N N . ASP A 1 232 ? -10.450 1.706 -9.687 1.00 98.44 232 ASP A N 1
ATOM 1819 C CA . ASP A 1 232 ? -10.651 0.271 -9.904 1.00 98.44 232 ASP A CA 1
ATOM 1820 C C . ASP A 1 232 ? -11.876 -0.002 -10.794 1.00 98.44 232 ASP A C 1
ATOM 1822 O O . ASP A 1 232 ? -11.776 -0.686 -11.816 1.00 98.44 232 ASP A O 1
ATOM 1826 N N . VAL A 1 233 ? -13.009 0.635 -10.477 1.00 97.25 233 VAL A N 1
ATOM 1827 C CA . VAL A 1 233 ? -14.256 0.518 -11.246 1.00 97.25 233 VAL A CA 1
ATOM 1828 C C . VAL A 1 233 ? -14.110 1.108 -12.650 1.00 97.25 233 VAL A C 1
ATOM 1830 O O . VAL A 1 233 ? -14.493 0.465 -13.629 1.00 97.25 233 VAL A O 1
ATOM 1833 N N . ALA A 1 234 ? -13.543 2.312 -12.784 1.00 97.94 234 ALA A N 1
ATOM 1834 C CA . ALA A 1 234 ? -13.379 2.977 -14.079 1.00 97.94 234 ALA A CA 1
ATOM 1835 C C . ALA A 1 234 ? -12.448 2.195 -15.016 1.00 97.94 234 ALA A C 1
ATOM 1837 O O . ALA A 1 234 ? -12.678 2.142 -16.227 1.00 97.94 234 ALA A O 1
ATOM 1838 N N . LEU A 1 235 ? -11.423 1.555 -14.454 1.00 98.06 235 LEU A N 1
ATOM 1839 C CA . LEU A 1 235 ? -10.528 0.667 -15.179 1.00 98.06 235 LEU A CA 1
ATOM 1840 C C . LEU A 1 235 ? -11.026 -0.771 -15.224 1.00 98.06 235 LEU A C 1
ATOM 1842 O O . LEU A 1 235 ? -10.323 -1.586 -15.800 1.00 98.06 235 LEU A O 1
ATOM 1846 N N . GLN A 1 236 ? -12.208 -1.103 -14.693 1.00 97.38 236 GLN A N 1
ATOM 1847 C CA . GLN A 1 236 ? -12.756 -2.466 -14.645 1.00 97.38 236 GLN A CA 1
ATOM 1848 C C . GLN A 1 236 ? -11.692 -3.494 -14.214 1.00 97.38 236 GLN A C 1
ATOM 1850 O O . GLN A 1 236 ? -11.470 -4.491 -14.904 1.00 97.38 236 GLN A O 1
ATOM 1855 N N . ALA A 1 237 ? -10.969 -3.188 -13.135 1.00 96.81 237 ALA A N 1
ATOM 1856 C CA . ALA A 1 237 ? -9.898 -4.031 -12.605 1.00 96.81 237 ALA A CA 1
ATOM 1857 C C . ALA A 1 237 ? -10.422 -5.126 -11.658 1.00 96.81 237 ALA A C 1
ATOM 1859 O O . ALA A 1 237 ? -9.643 -5.939 -11.170 1.00 96.81 237 ALA A O 1
ATOM 1860 N N . ASN A 1 238 ? -11.741 -5.177 -11.435 1.00 96.06 238 ASN A N 1
ATOM 1861 C CA . ASN A 1 238 ? -12.431 -6.194 -10.638 1.00 96.06 238 ASN A CA 1
ATOM 1862 C C . ASN A 1 238 ? -11.852 -6.346 -9.221 1.00 96.06 238 ASN A C 1
ATOM 1864 O O . ASN A 1 238 ? -11.736 -7.456 -8.713 1.00 96.06 238 ASN A O 1
ATOM 1868 N N . GLY A 1 239 ? -11.477 -5.234 -8.592 1.00 96.38 239 GLY A N 1
ATOM 1869 C CA . GLY A 1 239 ? -10.937 -5.193 -7.238 1.00 96.38 239 GLY A CA 1
ATOM 1870 C C . GLY A 1 239 ? -9.426 -5.349 -7.142 1.00 96.38 239 GLY A C 1
ATOM 1871 O O . GLY A 1 239 ? -8.900 -5.188 -6.044 1.00 96.38 239 GLY A O 1
ATOM 1872 N N . LYS A 1 240 ? -8.701 -5.629 -8.235 1.00 96.94 240 LYS A N 1
ATOM 1873 C CA . LYS A 1 240 ? -7.239 -5.813 -8.185 1.00 96.94 240 LYS A CA 1
ATOM 1874 C C . LYS A 1 240 ? -6.496 -4.551 -7.739 1.00 96.94 240 LYS A C 1
ATOM 1876 O O . LYS A 1 240 ? -5.621 -4.638 -6.882 1.00 96.94 240 LYS A O 1
ATOM 1881 N N . ILE A 1 241 ? -6.870 -3.376 -8.258 1.00 98.12 241 ILE A N 1
ATOM 1882 C CA . ILE A 1 241 ? -6.241 -2.103 -7.867 1.00 98.12 241 ILE A CA 1
ATOM 1883 C C . ILE A 1 241 ? -6.537 -1.835 -6.393 1.00 98.12 241 ILE A C 1
ATOM 1885 O O . ILE A 1 241 ? -5.623 -1.537 -5.624 1.00 98.12 241 ILE A O 1
ATOM 1889 N N . LEU A 1 242 ? -7.802 -1.977 -5.986 1.00 97.69 242 LEU A N 1
ATOM 1890 C CA . LEU A 1 242 ? -8.187 -1.794 -4.589 1.00 97.69 242 LEU A CA 1
ATOM 1891 C C . LEU A 1 242 ? -7.418 -2.747 -3.664 1.00 97.69 242 LEU A C 1
ATOM 1893 O O . LEU A 1 242 ? -6.905 -2.301 -2.641 1.00 97.69 242 LEU A O 1
ATOM 1897 N N . SER A 1 243 ? -7.296 -4.020 -4.043 1.00 97.00 243 SER A N 1
ATOM 1898 C CA . SER A 1 243 ? -6.618 -5.050 -3.252 1.00 97.00 243 SER A CA 1
ATOM 1899 C C . SER A 1 243 ? -5.126 -4.768 -3.091 1.00 97.00 243 SER A C 1
ATOM 1901 O O . SER A 1 243 ? -4.627 -4.796 -1.970 1.00 97.00 243 SER A O 1
ATOM 1903 N N . MET A 1 244 ? -4.423 -4.395 -4.167 1.00 96.69 244 MET A N 1
ATOM 1904 C CA . MET A 1 244 ? -3.003 -4.030 -4.092 1.00 96.69 244 MET A CA 1
ATOM 1905 C C . MET A 1 244 ? -2.773 -2.834 -3.166 1.00 96.69 244 MET A C 1
ATOM 1907 O O . MET A 1 244 ? -1.939 -2.899 -2.265 1.00 96.69 244 MET A O 1
ATOM 1911 N N . TYR A 1 245 ? -3.538 -1.749 -3.331 1.00 97.19 245 TYR A N 1
ATOM 1912 C CA . TYR A 1 245 ? -3.433 -0.591 -2.439 1.00 97.19 245 TYR A CA 1
ATOM 1913 C C . TYR A 1 245 ? -3.758 -0.957 -0.985 1.00 97.19 245 TYR A C 1
ATOM 1915 O O . TYR A 1 245 ? -3.103 -0.463 -0.067 1.00 97.19 245 TYR A O 1
ATOM 1923 N N . TRP A 1 246 ? -4.752 -1.819 -0.769 1.00 95.56 246 TRP A N 1
ATOM 1924 C CA . TRP A 1 246 ? -5.147 -2.276 0.559 1.00 95.56 246 TRP A CA 1
ATOM 1925 C C . TRP A 1 246 ? -4.019 -3.049 1.253 1.00 95.56 246 TRP A C 1
ATOM 1927 O O . TRP A 1 246 ? -3.628 -2.688 2.364 1.00 95.56 246 TRP A O 1
ATOM 1937 N N . VAL A 1 247 ? -3.441 -4.042 0.572 1.00 91.38 247 VAL A N 1
ATOM 1938 C CA . VAL A 1 247 ? -2.331 -4.867 1.078 1.00 91.38 247 VAL A CA 1
ATOM 1939 C C . VAL A 1 247 ? -1.097 -4.020 1.369 1.00 91.38 247 VAL A C 1
ATOM 1941 O O . VAL A 1 247 ? -0.564 -4.074 2.477 1.00 91.38 247 VAL A O 1
ATOM 1944 N N . VAL A 1 248 ? -0.688 -3.160 0.433 1.00 90.75 248 VAL A N 1
ATOM 1945 C CA . VAL A 1 248 ? 0.468 -2.270 0.619 1.00 90.75 248 VAL A CA 1
ATOM 1946 C C . VAL A 1 248 ? 0.297 -1.394 1.857 1.00 90.75 248 VAL A C 1
ATOM 1948 O O . VAL A 1 248 ? 1.210 -1.271 2.674 1.00 90.75 248 VAL A O 1
ATOM 1951 N N . VAL A 1 249 ? -0.876 -0.781 2.024 1.00 90.81 249 VAL A N 1
ATOM 1952 C CA . VAL A 1 249 ? -1.134 0.081 3.180 1.00 90.81 249 VAL A CA 1
ATOM 1953 C C . VAL A 1 249 ? -1.168 -0.734 4.470 1.00 90.81 249 VAL A C 1
ATOM 1955 O O . VAL A 1 249 ? -0.591 -0.304 5.467 1.00 90.81 249 VAL A O 1
ATOM 1958 N N . MET A 1 250 ? -1.770 -1.925 4.467 1.00 86.56 250 MET A N 1
ATOM 1959 C CA . MET A 1 250 ? -1.723 -2.831 5.618 1.00 86.56 250 MET A CA 1
ATOM 1960 C C . MET A 1 250 ? -0.285 -3.175 6.023 1.00 86.56 250 MET A C 1
ATOM 1962 O O . MET A 1 250 ? 0.032 -3.125 7.215 1.00 86.56 250 MET A O 1
ATOM 1966 N N . HIS A 1 251 ? 0.587 -3.464 5.052 1.00 80.69 251 HIS A N 1
ATOM 1967 C CA . HIS A 1 251 ? 2.006 -3.749 5.279 1.00 80.69 251 HIS A CA 1
ATOM 1968 C C . HIS A 1 251 ? 2.733 -2.530 5.855 1.00 80.69 251 HIS A C 1
ATOM 1970 O O . HIS A 1 251 ? 3.364 -2.627 6.905 1.00 80.69 251 HIS A O 1
ATOM 1976 N N . GLN A 1 252 ? 2.571 -1.353 5.242 1.00 80.75 252 GLN A N 1
ATOM 1977 C CA . GLN A 1 252 ? 3.187 -0.102 5.710 1.00 80.75 252 GLN A CA 1
ATOM 1978 C C . GLN A 1 252 ? 2.743 0.317 7.119 1.00 80.75 252 GLN A C 1
ATOM 1980 O O . GLN A 1 252 ? 3.408 1.126 7.771 1.00 80.75 252 GLN A O 1
ATOM 1985 N N . MET A 1 253 ? 1.593 -0.175 7.576 1.00 78.38 253 MET A N 1
ATOM 1986 C CA . MET A 1 253 ? 1.062 0.081 8.914 1.00 78.38 253 MET A CA 1
ATOM 1987 C C . MET A 1 253 ? 1.372 -1.044 9.909 1.00 78.38 253 MET A C 1
ATOM 1989 O O . MET A 1 253 ? 0.961 -0.957 11.065 1.00 78.38 253 MET A O 1
ATOM 1993 N N . GLY A 1 254 ? 2.071 -2.100 9.477 1.00 75.12 254 GLY A N 1
ATOM 1994 C CA . GLY A 1 254 ? 2.377 -3.267 10.304 1.00 75.12 254 GLY A CA 1
ATOM 1995 C C . GLY A 1 254 ? 1.138 -4.056 10.743 1.00 75.12 254 GLY A C 1
ATOM 1996 O O . GLY A 1 254 ? 1.219 -4.852 11.674 1.00 75.12 254 GLY A O 1
ATOM 1997 N N . LEU A 1 255 ? -0.018 -3.837 10.105 1.00 77.19 255 LEU A N 1
ATOM 1998 C CA . LEU A 1 255 ? -1.284 -4.472 10.492 1.00 77.19 255 LEU A CA 1
ATOM 1999 C C . LEU A 1 255 ? -1.355 -5.936 10.058 1.00 77.19 255 LEU A C 1
ATOM 2001 O O . LEU A 1 255 ? -2.091 -6.726 10.639 1.00 77.19 255 LEU A O 1
ATOM 2005 N N . TRP A 1 256 ? -0.581 -6.305 9.041 1.00 72.94 256 TRP A N 1
ATOM 2006 C CA . TRP A 1 256 ? -0.532 -7.669 8.524 1.00 72.94 256 TRP A CA 1
ATOM 2007 C C . TRP A 1 256 ? -0.165 -8.701 9.609 1.00 72.94 256 TRP A C 1
ATOM 2009 O O . TRP A 1 256 ? -0.780 -9.758 9.707 1.00 72.94 256 TRP A O 1
ATOM 2019 N N . PHE A 1 257 ? 0.773 -8.353 10.494 1.00 60.44 257 PHE A N 1
ATOM 2020 C CA . PHE A 1 257 ? 1.271 -9.221 11.574 1.00 60.44 257 PHE A CA 1
ATOM 2021 C C . PHE A 1 257 ? 0.339 -9.245 12.773 1.00 60.44 257 PHE A C 1
ATOM 2023 O O . PHE A 1 257 ? 0.056 -10.296 13.342 1.00 60.44 257 PHE A O 1
ATOM 2030 N N . SER A 1 258 ? -0.218 -8.084 13.108 1.00 63.28 258 SER A N 1
ATOM 2031 C CA . SER A 1 258 ? -1.157 -7.962 14.217 1.00 63.28 258 SER A CA 1
ATOM 2032 C C . SER A 1 258 ? -2.441 -8.774 13.984 1.00 63.28 258 SER A C 1
ATOM 2034 O O . SER A 1 258 ? -3.076 -9.217 14.942 1.00 63.28 258 SER A O 1
ATOM 2036 N N . MET A 1 259 ? -2.797 -9.032 12.717 1.00 65.12 259 MET A N 1
ATOM 2037 C CA . MET A 1 259 ? -3.862 -9.965 12.343 1.00 65.12 259 MET A CA 1
ATOM 2038 C C . MET A 1 259 ? -3.527 -11.435 12.624 1.00 65.12 259 MET A C 1
ATOM 2040 O O . MET A 1 259 ? -4.427 -12.164 13.036 1.00 65.12 259 MET A O 1
ATOM 2044 N N . LYS A 1 260 ? -2.267 -11.868 12.474 1.00 61.44 260 LYS A N 1
ATOM 2045 C CA . LYS A 1 260 ? -1.847 -13.244 12.804 1.00 61.44 260 LYS A CA 1
ATOM 2046 C C . LYS A 1 260 ? -1.793 -13.483 14.317 1.00 61.44 260 LYS A C 1
ATOM 2048 O O . LYS A 1 260 ? -2.264 -14.512 14.794 1.00 61.44 260 LYS A O 1
ATOM 2053 N N . ASP A 1 261 ? -1.300 -12.507 15.077 1.00 53.12 261 ASP A N 1
ATOM 2054 C CA . ASP A 1 261 ? -1.003 -12.695 16.505 1.00 53.12 261 ASP A CA 1
ATOM 2055 C C . ASP A 1 261 ? -2.166 -12.358 17.451 1.00 53.12 261 ASP A C 1
ATOM 2057 O O . ASP A 1 261 ? -2.015 -12.408 18.673 1.00 53.12 261 ASP A O 1
ATOM 2061 N N . ASN A 1 262 ? -3.336 -11.972 16.924 1.00 60.03 262 ASN A N 1
ATOM 2062 C CA . ASN A 1 262 ? -4.468 -11.435 17.698 1.00 60.03 262 ASN A CA 1
ATOM 2063 C C . ASN A 1 262 ? -4.115 -10.224 18.600 1.00 60.03 262 ASN A C 1
ATOM 2065 O O . ASN A 1 262 ? -4.947 -9.787 19.407 1.00 60.03 262 ASN A O 1
ATOM 2069 N N . GLN A 1 263 ? -2.909 -9.658 18.483 1.00 58.47 263 GLN A N 1
ATOM 2070 C CA . GLN A 1 263 ? -2.453 -8.528 19.286 1.00 58.47 263 GLN A CA 1
ATOM 2071 C C . GLN A 1 263 ? -2.918 -7.214 18.659 1.00 58.47 263 GLN A C 1
ATOM 2073 O O . GLN A 1 263 ? -2.665 -6.932 17.495 1.00 58.47 263 GLN A O 1
ATOM 2078 N N . ARG A 1 264 ? -3.609 -6.374 19.439 1.00 57.19 264 ARG A N 1
ATOM 2079 C CA . ARG A 1 264 ? -4.230 -5.129 18.951 1.00 57.19 264 ARG A CA 1
ATOM 2080 C C . ARG A 1 264 ? -3.366 -3.890 19.156 1.00 57.19 264 ARG A C 1
ATOM 2082 O O . ARG A 1 264 ? -3.870 -2.876 19.637 1.00 57.19 264 ARG A O 1
ATOM 2089 N N . GLN A 1 265 ? -2.083 -3.947 18.825 1.00 56.38 265 GLN A N 1
ATOM 2090 C CA . GLN A 1 265 ? -1.271 -2.731 18.830 1.00 56.38 265 GLN A CA 1
ATOM 2091 C C . GLN A 1 265 ? -0.734 -2.452 17.428 1.00 56.38 265 GLN A C 1
ATOM 2093 O O . GLN A 1 265 ? 0.049 -3.253 16.919 1.00 56.38 265 GLN A O 1
ATOM 2098 N N . PRO A 1 266 ? -1.160 -1.349 16.780 1.00 54.06 266 PRO A N 1
ATOM 2099 C CA . PRO A 1 266 ? -0.541 -0.935 15.535 1.00 54.06 266 PRO A CA 1
ATOM 2100 C C . PRO A 1 266 ? 0.934 -0.638 15.804 1.00 54.06 266 PRO A C 1
ATOM 2102 O O . PRO A 1 266 ? 1.276 0.078 16.751 1.00 54.06 266 PRO A O 1
ATOM 2105 N N . ILE A 1 267 ? 1.811 -1.197 14.971 1.00 55.69 267 ILE A N 1
ATOM 2106 C CA . ILE A 1 267 ? 3.241 -0.920 15.051 1.00 55.69 267 ILE A CA 1
ATOM 2107 C C . ILE A 1 267 ? 3.411 0.568 14.739 1.00 55.69 267 ILE A C 1
ATOM 2109 O O . ILE A 1 267 ? 2.981 1.053 13.689 1.00 55.69 267 ILE A O 1
ATOM 2113 N N . LYS A 1 268 ? 3.991 1.331 15.675 1.00 56.72 268 LYS A N 1
ATOM 2114 C CA . LYS A 1 268 ? 4.315 2.740 15.423 1.00 56.72 268 LYS A CA 1
ATOM 2115 C C . LYS A 1 268 ? 5.193 2.789 14.176 1.00 56.72 268 LYS A C 1
ATOM 2117 O O . LYS A 1 268 ? 6.230 2.134 14.161 1.00 56.72 268 LYS A O 1
ATOM 2122 N N . LYS A 1 269 ? 4.787 3.561 13.158 1.00 54.97 269 LYS A N 1
ATOM 2123 C CA . LYS A 1 269 ? 5.609 3.800 11.962 1.00 54.97 269 LYS A CA 1
ATOM 2124 C C . LYS A 1 269 ? 7.005 4.240 12.406 1.00 54.97 269 LYS A C 1
ATOM 2126 O O . LYS A 1 269 ? 7.168 5.352 12.908 1.00 54.97 269 LYS A O 1
ATOM 2131 N N . GLY A 1 270 ? 7.975 3.343 12.265 1.00 56.41 270 GLY A N 1
ATOM 2132 C CA . GLY A 1 270 ? 9.381 3.645 12.481 1.00 56.41 270 GLY A CA 1
ATOM 2133 C C . GLY A 1 270 ? 9.929 4.476 11.327 1.00 56.41 270 GLY A C 1
ATOM 2134 O O . GLY A 1 270 ? 9.351 4.513 10.236 1.00 56.41 270 GLY A O 1
ATOM 2135 N N . GLN A 1 271 ? 11.073 5.122 11.556 1.00 54.38 271 GLN A N 1
ATOM 2136 C CA . GLN A 1 271 ? 11.823 5.794 10.493 1.00 54.38 271 GLN A CA 1
ATOM 2137 C C . GLN A 1 271 ? 12.197 4.821 9.364 1.00 54.38 271 GLN A C 1
ATOM 2139 O O . GLN A 1 271 ? 12.302 5.246 8.227 1.00 54.38 271 GLN A O 1
ATOM 2144 N N . THR A 1 272 ? 12.254 3.517 9.626 1.00 57.09 272 THR A N 1
ATOM 2145 C CA . THR A 1 272 ? 12.712 2.458 8.716 1.00 57.09 272 THR A CA 1
ATOM 2146 C C . THR A 1 272 ? 11.906 2.265 7.425 1.00 57.09 272 THR A C 1
ATOM 2148 O O . THR A 1 272 ? 12.427 1.669 6.489 1.00 57.09 272 THR A O 1
ATOM 2151 N N . SER A 1 273 ? 10.675 2.784 7.309 1.00 67.88 273 SER A N 1
ATOM 2152 C CA . SER A 1 273 ? 9.804 2.516 6.141 1.00 67.88 273 SER A CA 1
ATOM 2153 C C . SER A 1 273 ? 10.393 2.900 4.771 1.00 67.88 273 SER A C 1
ATOM 2155 O O . SER A 1 273 ? 10.125 2.215 3.788 1.00 67.88 273 SER A O 1
ATOM 2157 N N . HIS A 1 274 ? 11.228 3.941 4.688 1.00 75.25 274 HIS A N 1
ATOM 2158 C CA . HIS A 1 274 ? 11.851 4.349 3.420 1.00 75.25 274 HIS A CA 1
ATOM 2159 C C . HIS A 1 274 ? 13.006 3.426 3.002 1.00 75.25 274 HIS A C 1
ATOM 2161 O O . HIS A 1 274 ? 13.207 3.198 1.808 1.00 75.25 274 HIS A O 1
ATOM 2167 N N . LEU A 1 275 ? 13.734 2.848 3.966 1.00 73.88 275 LEU A N 1
ATOM 2168 C CA . LEU A 1 275 ? 14.778 1.857 3.693 1.00 73.88 275 LEU A CA 1
ATOM 2169 C C . LEU A 1 275 ? 14.173 0.577 3.122 1.00 73.88 275 LEU A C 1
ATOM 2171 O O . LEU A 1 275 ? 14.713 0.026 2.170 1.00 73.88 275 LEU A O 1
ATOM 2175 N N . VAL A 1 276 ? 13.018 0.158 3.647 1.00 75.12 276 VAL A N 1
ATOM 2176 C CA . VAL A 1 276 ? 12.250 -0.980 3.119 1.00 75.12 276 VAL A CA 1
ATOM 2177 C C . VAL A 1 276 ? 11.872 -0.756 1.660 1.00 75.12 276 VAL A C 1
ATOM 2179 O O . VAL A 1 276 ? 12.197 -1.573 0.801 1.00 75.12 276 VAL A O 1
ATOM 2182 N N . ASP A 1 277 ? 11.221 0.372 1.373 1.00 82.50 277 ASP A N 1
ATOM 2183 C CA . ASP A 1 277 ? 10.800 0.715 0.015 1.00 82.50 277 ASP A CA 1
ATOM 2184 C C . ASP A 1 277 ? 12.007 0.802 -0.933 1.00 82.50 277 ASP A C 1
ATOM 2186 O O . ASP A 1 277 ? 11.927 0.382 -2.088 1.00 82.50 277 ASP A O 1
ATOM 2190 N N . THR A 1 278 ? 13.136 1.330 -0.452 1.00 82.75 278 THR A N 1
ATOM 2191 C CA . THR A 1 278 ? 14.386 1.419 -1.217 1.00 82.75 278 THR A CA 1
ATOM 2192 C C . THR A 1 278 ? 14.961 0.041 -1.512 1.00 82.75 278 THR A C 1
ATOM 2194 O O . THR A 1 278 ? 15.278 -0.245 -2.666 1.00 82.75 278 THR A O 1
ATOM 2197 N N . PHE A 1 279 ? 15.053 -0.820 -0.499 1.00 82.00 279 PHE A N 1
ATOM 2198 C CA . PHE A 1 279 ? 15.537 -2.187 -0.638 1.00 82.00 279 PHE A CA 1
ATOM 2199 C C . PHE A 1 279 ? 14.701 -2.959 -1.658 1.00 82.00 279 PHE A C 1
ATOM 2201 O O . PHE A 1 279 ? 15.252 -3.430 -2.648 1.00 82.00 279 PHE A O 1
ATOM 2208 N N . ILE A 1 280 ? 13.371 -2.975 -1.497 1.00 84.06 280 ILE A N 1
ATOM 2209 C CA . ILE A 1 280 ? 12.443 -3.630 -2.431 1.00 84.06 280 ILE A CA 1
ATOM 2210 C C . ILE A 1 280 ? 12.697 -3.157 -3.868 1.00 84.06 280 ILE A C 1
ATOM 2212 O O . ILE A 1 280 ? 12.751 -3.957 -4.803 1.00 84.06 280 ILE A O 1
ATOM 2216 N N . LYS A 1 281 ? 12.884 -1.851 -4.071 1.00 87.25 281 LYS A N 1
ATOM 2217 C CA . LYS A 1 281 ? 13.129 -1.303 -5.407 1.00 87.25 281 LYS A CA 1
ATOM 2218 C C . LYS A 1 281 ? 14.480 -1.721 -5.970 1.00 87.25 281 LYS A C 1
ATOM 2220 O O . LYS A 1 281 ? 14.523 -2.098 -7.138 1.00 87.25 281 LYS A O 1
ATOM 2225 N N . VAL A 1 282 ? 15.556 -1.690 -5.184 1.00 83.00 282 VAL A N 1
ATOM 2226 C CA . VAL A 1 282 ? 16.871 -2.183 -5.628 1.00 83.00 282 VAL A CA 1
ATOM 2227 C C . VAL A 1 282 ? 16.780 -3.658 -6.010 1.00 83.00 282 VAL A C 1
ATOM 2229 O O . VAL A 1 282 ? 17.259 -4.029 -7.076 1.00 83.00 282 VAL A O 1
ATOM 2232 N N . THR A 1 283 ? 16.074 -4.470 -5.224 1.00 81.81 283 THR A N 1
ATOM 2233 C CA . THR A 1 283 ? 15.825 -5.881 -5.532 1.00 81.81 283 THR A CA 1
ATOM 2234 C C . THR A 1 283 ? 15.146 -6.063 -6.886 1.00 81.81 283 THR A C 1
ATOM 2236 O O . THR A 1 283 ? 15.569 -6.898 -7.678 1.00 81.81 283 THR A O 1
ATOM 2239 N N . ARG A 1 284 ? 14.160 -5.226 -7.225 1.00 83.31 284 ARG A N 1
ATOM 2240 C CA . ARG A 1 284 ? 13.519 -5.264 -8.551 1.00 83.31 284 ARG A CA 1
ATOM 2241 C C . ARG A 1 284 ? 14.428 -4.831 -9.686 1.00 83.31 284 ARG A C 1
ATOM 2243 O O . ARG A 1 284 ? 14.344 -5.396 -10.771 1.00 83.31 284 ARG A O 1
ATOM 2250 N N . TRP A 1 285 ? 15.258 -3.813 -9.460 1.00 85.44 285 TRP A N 1
ATOM 2251 C CA . TRP A 1 285 ? 16.262 -3.395 -10.437 1.00 85.44 285 TRP A CA 1
ATOM 2252 C C . TRP A 1 285 ? 17.241 -4.539 -10.717 1.00 85.44 285 TRP A C 1
ATOM 2254 O O . TRP A 1 285 ? 17.485 -4.853 -11.879 1.00 85.44 285 TRP A O 1
ATOM 2264 N N . SER A 1 286 ? 17.736 -5.202 -9.671 1.00 79.19 286 SER A N 1
ATOM 2265 C CA . SER A 1 286 ? 18.613 -6.368 -9.796 1.00 79.19 286 SER A CA 1
ATOM 2266 C C . SER A 1 286 ? 17.918 -7.545 -10.481 1.00 79.19 286 SER A C 1
ATOM 2268 O O . SER A 1 286 ? 18.501 -8.138 -11.380 1.00 79.19 286 SER A O 1
ATOM 2270 N N . TYR A 1 287 ? 16.664 -7.837 -10.126 1.00 80.94 287 TYR A N 1
ATOM 2271 C CA . TYR A 1 287 ? 15.887 -8.914 -10.744 1.00 80.94 287 TYR A CA 1
ATOM 2272 C C . TYR A 1 287 ? 15.739 -8.721 -12.259 1.00 80.94 287 TYR A C 1
ATOM 2274 O O . TYR A 1 287 ? 15.942 -9.648 -13.037 1.00 80.94 287 TYR A O 1
ATOM 2282 N N . LEU A 1 288 ? 15.397 -7.501 -12.684 1.00 80.50 288 LEU A N 1
ATOM 2283 C CA . LEU A 1 288 ? 15.123 -7.206 -14.090 1.00 80.50 288 LEU A CA 1
ATOM 2284 C C . LEU A 1 288 ? 16.372 -7.122 -14.964 1.00 80.50 288 LEU A C 1
ATOM 2286 O O . LEU A 1 288 ? 16.277 -7.364 -16.168 1.00 80.50 288 LEU A O 1
ATOM 2290 N N . TYR A 1 289 ? 17.507 -6.710 -14.400 1.00 82.19 289 TYR A N 1
ATOM 2291 C CA . TYR A 1 289 ? 18.660 -6.312 -15.206 1.00 82.19 289 TYR A CA 1
ATOM 2292 C C . TYR A 1 289 ? 19.986 -6.954 -14.799 1.00 82.19 289 TYR A C 1
ATOM 2294 O O . TYR A 1 289 ? 20.956 -6.800 -15.532 1.00 82.19 289 TYR A O 1
ATOM 2302 N N . ASP A 1 290 ? 20.085 -7.642 -13.667 1.00 78.12 290 ASP A N 1
ATOM 2303 C CA . ASP A 1 290 ? 21.345 -8.235 -13.202 1.00 78.12 290 ASP A CA 1
ATOM 2304 C C . ASP A 1 290 ? 21.249 -9.761 -13.150 1.00 78.12 290 ASP A C 1
ATOM 2306 O O . ASP A 1 290 ? 21.607 -10.435 -14.116 1.00 78.12 290 ASP A O 1
ATOM 2310 N N . ASP A 1 291 ? 20.720 -10.296 -12.053 1.00 73.06 291 ASP A N 1
ATOM 2311 C CA . ASP A 1 291 ? 20.528 -11.726 -11.836 1.00 73.06 291 ASP A CA 1
ATOM 2312 C C . ASP A 1 291 ? 19.139 -11.945 -11.226 1.00 73.06 291 ASP A C 1
ATOM 2314 O O . ASP A 1 291 ? 18.887 -11.454 -10.115 1.00 73.06 291 ASP A O 1
ATOM 2318 N N . PRO A 1 292 ? 18.231 -12.664 -11.915 1.00 71.31 292 PRO A N 1
ATOM 2319 C CA . PRO A 1 292 ? 16.912 -12.939 -11.375 1.00 71.31 292 PRO A CA 1
ATOM 2320 C C . PRO A 1 292 ? 16.990 -13.726 -10.060 1.00 71.31 292 PRO A C 1
ATOM 2322 O O . PRO A 1 292 ? 16.190 -13.488 -9.165 1.00 71.31 292 PRO A O 1
ATOM 2325 N N . ASN A 1 293 ? 17.999 -14.575 -9.869 1.00 66.44 293 ASN A N 1
ATOM 2326 C CA . ASN A 1 293 ? 18.133 -15.384 -8.659 1.00 66.44 293 ASN A CA 1
ATOM 2327 C C . ASN A 1 293 ? 18.669 -14.604 -7.459 1.00 66.44 293 ASN A C 1
ATOM 2329 O O . ASN A 1 293 ? 18.846 -15.197 -6.408 1.00 66.44 293 ASN A O 1
ATOM 2333 N N . LEU A 1 294 ? 18.982 -13.309 -7.601 1.00 67.69 294 LEU A N 1
ATOM 2334 C CA . LEU A 1 294 ? 19.337 -12.403 -6.502 1.00 67.69 294 LEU A CA 1
ATOM 2335 C C . LEU A 1 294 ? 20.285 -13.000 -5.423 1.00 67.69 294 LEU A C 1
ATOM 2337 O O . LEU A 1 294 ? 20.085 -12.739 -4.232 1.00 67.69 294 LEU A O 1
ATOM 2341 N N . PRO A 1 295 ? 21.368 -13.722 -5.785 1.00 70.44 295 PRO A N 1
ATOM 2342 C CA . PRO A 1 295 ? 22.189 -14.466 -4.818 1.00 70.44 295 PRO A CA 1
ATOM 2343 C C . PRO A 1 295 ? 22.866 -13.557 -3.780 1.00 70.44 295 PRO A C 1
ATOM 2345 O O . PRO A 1 295 ? 23.258 -13.980 -2.698 1.00 70.44 295 PRO A O 1
ATOM 2348 N N . TRP A 1 296 ? 22.990 -12.262 -4.083 1.00 67.06 296 TRP A N 1
ATOM 2349 C CA . TRP A 1 296 ? 23.544 -11.259 -3.174 1.00 67.06 296 TRP A CA 1
ATOM 2350 C C . TRP A 1 296 ? 22.654 -10.962 -1.963 1.00 67.06 296 TRP A C 1
ATOM 2352 O O . TRP A 1 296 ? 23.129 -10.337 -1.013 1.00 67.06 296 TRP A O 1
ATOM 2362 N N . ILE A 1 297 ? 21.386 -11.377 -1.994 1.00 65.75 297 ILE A N 1
ATOM 2363 C CA . ILE A 1 297 ? 20.457 -11.203 -0.879 1.00 65.75 297 ILE A CA 1
ATOM 2364 C C . ILE A 1 297 ? 20.587 -12.355 0.127 1.00 65.75 297 ILE A C 1
ATOM 2366 O O . ILE A 1 297 ? 20.381 -12.133 1.319 1.00 65.75 297 ILE A O 1
ATOM 2370 N N . GLU A 1 298 ? 21.008 -13.551 -0.299 1.00 63.53 298 GLU A N 1
ATOM 2371 C CA . GLU A 1 298 ? 21.119 -14.734 0.572 1.00 63.53 298 GLU A CA 1
ATOM 2372 C C . GLU A 1 298 ? 21.895 -14.479 1.879 1.00 63.53 298 GLU A C 1
ATOM 2374 O O . GLU A 1 298 ? 21.375 -14.836 2.937 1.00 63.53 298 GLU A O 1
ATOM 2379 N N . PRO A 1 299 ? 23.062 -13.792 1.892 1.00 62.50 299 PRO A N 1
ATOM 2380 C CA . PRO A 1 299 ? 23.802 -13.535 3.132 1.00 62.50 299 PRO A CA 1
ATOM 2381 C C . PRO A 1 299 ? 23.071 -12.617 4.121 1.00 62.50 299 PRO A C 1
ATOM 2383 O O . PRO A 1 299 ? 23.427 -12.574 5.295 1.00 62.50 299 PRO A O 1
ATOM 2386 N N . TRP A 1 300 ? 22.077 -11.863 3.650 1.00 57.72 300 TRP A N 1
ATOM 2387 C CA . TRP A 1 300 ? 21.251 -10.972 4.465 1.00 57.72 300 TRP A CA 1
ATOM 2388 C C . TRP A 1 300 ? 19.970 -11.650 4.936 1.00 57.72 300 TRP A C 1
ATOM 2390 O O . TRP A 1 300 ? 19.454 -11.305 5.995 1.00 57.72 300 TRP A O 1
ATOM 2400 N N . ILE A 1 301 ? 19.471 -12.613 4.161 1.00 52.97 301 ILE A N 1
ATOM 2401 C CA . ILE A 1 301 ? 18.303 -13.423 4.509 1.00 52.97 301 ILE A CA 1
ATOM 2402 C C . ILE A 1 301 ? 18.690 -14.507 5.513 1.00 52.97 301 ILE A C 1
ATOM 2404 O O . ILE A 1 301 ? 17.989 -14.672 6.507 1.00 52.97 301 ILE A O 1
ATOM 2408 N N . ALA A 1 302 ? 19.810 -15.205 5.301 1.00 52.34 302 ALA A N 1
ATOM 2409 C CA . ALA A 1 302 ? 20.209 -16.354 6.115 1.00 52.34 302 ALA A CA 1
ATOM 2410 C C . ALA A 1 302 ? 20.241 -16.061 7.633 1.00 52.34 302 ALA A C 1
ATOM 2412 O O . ALA A 1 302 ? 19.640 -16.832 8.382 1.00 52.34 302 ALA A O 1
ATOM 2413 N N . PRO A 1 303 ? 20.796 -14.927 8.112 1.00 46.38 303 PRO A N 1
ATOM 2414 C CA . PRO A 1 303 ? 20.755 -14.587 9.535 1.00 46.38 303 PRO A CA 1
ATOM 2415 C C . PRO A 1 303 ? 19.337 -14.346 10.066 1.00 46.38 303 PRO A C 1
ATOM 2417 O O . PRO A 1 303 ? 19.076 -14.581 11.241 1.00 46.38 303 PRO A O 1
ATOM 2420 N N . VAL A 1 304 ? 18.407 -13.874 9.230 1.00 44.62 304 VAL A N 1
ATOM 2421 C CA . VAL A 1 304 ? 17.018 -13.657 9.654 1.00 44.62 304 VAL A CA 1
ATOM 2422 C C . VAL A 1 304 ? 16.220 -14.963 9.641 1.00 44.62 304 VAL A C 1
ATOM 2424 O O . VAL A 1 304 ? 15.423 -15.187 10.547 1.00 44.62 304 VAL A O 1
ATOM 2427 N N . VAL A 1 305 ? 16.465 -15.857 8.680 1.00 43.25 305 VAL A N 1
ATOM 2428 C CA . VAL A 1 305 ? 15.876 -17.212 8.647 1.00 43.25 305 VAL A CA 1
ATOM 2429 C C . VAL A 1 305 ? 16.255 -18.002 9.890 1.00 43.25 305 VAL A C 1
ATOM 2431 O O . VAL A 1 305 ? 15.409 -18.667 10.482 1.00 43.25 305 VAL A O 1
ATOM 2434 N N . GLU A 1 306 ? 17.507 -17.901 10.330 1.00 42.69 306 GLU A N 1
ATOM 2435 C CA . GLU A 1 306 ? 17.955 -18.530 11.574 1.00 42.69 306 GLU A CA 1
ATOM 2436 C C . GLU A 1 306 ? 17.227 -17.960 12.804 1.00 42.69 306 GLU A C 1
ATOM 2438 O O . GLU A 1 306 ? 16.816 -18.719 13.685 1.00 42.69 306 GLU A O 1
ATOM 2443 N N . VAL A 1 307 ? 16.994 -16.643 12.839 1.00 37.66 307 VAL A N 1
ATOM 2444 C CA . VAL A 1 307 ? 16.257 -15.967 13.921 1.00 37.66 307 VAL A CA 1
ATOM 2445 C C . VAL A 1 307 ? 14.768 -16.317 13.908 1.00 37.66 307 VAL A C 1
ATOM 2447 O O . VAL A 1 307 ? 14.184 -16.505 14.976 1.00 37.66 307 VAL A O 1
ATOM 2450 N N . ASP A 1 308 ? 14.136 -16.443 12.740 1.00 38.62 308 ASP A N 1
ATOM 2451 C CA . ASP A 1 308 ? 12.711 -16.759 12.677 1.00 38.62 308 ASP A CA 1
ATOM 2452 C C . ASP A 1 308 ? 12.415 -18.241 12.880 1.00 38.62 308 ASP A C 1
ATOM 2454 O O . ASP A 1 308 ? 11.465 -18.573 13.578 1.00 38.62 308 ASP A O 1
ATOM 2458 N N . ASN A 1 309 ? 13.275 -19.144 12.404 1.00 38.78 309 ASN A N 1
ATOM 2459 C CA . ASN A 1 309 ? 13.199 -20.550 12.794 1.00 38.78 309 ASN A CA 1
ATOM 2460 C C . ASN A 1 309 ? 13.321 -20.696 14.316 1.00 38.78 309 ASN A C 1
ATOM 2462 O O . ASN A 1 309 ? 12.564 -21.460 14.919 1.00 38.78 309 ASN A O 1
ATOM 2466 N N . ALA A 1 310 ? 14.193 -19.909 14.959 1.00 33.72 310 ALA A N 1
ATOM 2467 C CA . ALA A 1 310 ? 14.267 -19.837 16.415 1.00 33.72 310 ALA A CA 1
ATOM 2468 C C . ALA A 1 310 ? 12.982 -19.254 17.040 1.00 33.72 310 ALA A C 1
ATOM 2470 O O . ALA A 1 310 ? 12.478 -19.826 18.001 1.00 33.72 310 ALA A O 1
ATOM 2471 N N . LEU A 1 311 ? 12.378 -18.198 16.476 1.00 33.75 311 LEU A N 1
ATOM 2472 C CA . LEU A 1 311 ? 11.115 -17.596 16.948 1.00 33.75 311 LEU A CA 1
ATOM 2473 C C . LEU A 1 311 ? 9.869 -18.461 16.698 1.00 33.75 311 LEU A C 1
ATOM 2475 O O . LEU A 1 311 ? 8.919 -18.419 17.484 1.00 33.75 311 LEU A O 1
ATOM 2479 N N . GLN A 1 312 ? 9.842 -19.259 15.636 1.00 37.03 312 GLN A N 1
ATOM 2480 C CA . GLN A 1 312 ? 8.786 -20.224 15.347 1.00 37.03 312 GLN A CA 1
ATOM 2481 C C . GLN A 1 312 ? 8.908 -21.444 16.247 1.00 37.03 312 GLN A C 1
ATOM 2483 O O . GLN A 1 312 ? 7.901 -21.859 16.827 1.00 37.03 312 GLN A O 1
ATOM 2488 N N . LEU A 1 313 ? 10.132 -21.939 16.468 1.00 33.91 313 LEU A N 1
ATOM 2489 C CA . LEU A 1 313 ? 10.432 -22.887 17.541 1.00 33.91 313 LEU A CA 1
ATOM 2490 C C . LEU A 1 313 ? 9.995 -22.311 18.893 1.00 33.91 313 LEU A C 1
ATOM 2492 O O . LEU A 1 313 ? 9.306 -22.997 19.641 1.00 33.91 313 LEU A O 1
ATOM 2496 N N . PHE A 1 314 ? 10.267 -21.034 19.170 1.00 32.00 314 PHE A N 1
ATOM 2497 C CA . PHE A 1 314 ? 9.865 -20.318 20.386 1.00 32.00 314 PHE A CA 1
ATOM 2498 C C . PHE A 1 314 ? 8.340 -20.147 20.515 1.00 32.00 314 PHE A C 1
ATOM 2500 O O . PHE A 1 314 ? 7.781 -20.265 21.605 1.00 32.00 314 PHE A O 1
ATOM 2507 N N . SER A 1 315 ? 7.631 -19.925 19.410 1.00 32.22 315 SER A N 1
ATOM 2508 C CA . SER A 1 315 ? 6.174 -19.746 19.377 1.00 32.22 315 SER A CA 1
ATOM 2509 C C . SER A 1 315 ? 5.423 -21.079 19.429 1.00 32.22 315 SER A C 1
ATOM 2511 O O . SER A 1 315 ? 4.324 -21.151 19.978 1.00 32.22 315 SER A O 1
ATOM 2513 N N . ALA A 1 316 ? 5.995 -22.155 18.883 1.00 33.06 316 ALA A N 1
ATOM 2514 C CA . ALA A 1 316 ? 5.543 -23.529 19.104 1.00 33.06 316 ALA A CA 1
ATOM 2515 C C . ALA A 1 316 ? 5.809 -23.968 20.558 1.00 33.06 316 ALA A C 1
ATOM 2517 O O . ALA A 1 316 ? 4.953 -24.573 21.195 1.00 33.06 316 ALA A O 1
ATOM 2518 N N . TYR A 1 317 ? 6.942 -23.551 21.124 1.00 34.31 317 TYR A N 1
ATOM 2519 C CA . TYR A 1 317 ? 7.360 -23.776 22.510 1.00 34.31 317 TYR A CA 1
ATOM 2520 C C . TYR A 1 317 ? 6.481 -23.038 23.540 1.00 34.31 317 TYR A C 1
ATOM 2522 O O . TYR A 1 317 ? 6.127 -23.606 24.573 1.00 34.31 317 TYR A O 1
ATOM 2530 N N . ILE A 1 318 ? 6.057 -21.798 23.258 1.00 31.77 318 ILE A N 1
ATOM 2531 C CA . ILE A 1 318 ? 5.088 -21.043 24.080 1.00 31.77 318 ILE A CA 1
ATOM 2532 C C . ILE A 1 318 ? 3.694 -21.697 24.057 1.00 31.77 318 ILE A C 1
ATOM 2534 O O . ILE A 1 318 ? 2.940 -21.563 25.022 1.00 31.77 318 ILE A O 1
ATOM 2538 N N . ARG A 1 319 ? 3.351 -22.432 22.989 1.00 36.50 319 ARG A N 1
ATOM 2539 C CA . ARG A 1 319 ? 2.026 -23.041 22.783 1.00 36.50 319 ARG A CA 1
ATOM 2540 C C . ARG A 1 319 ? 1.745 -24.315 23.594 1.00 36.50 319 ARG A C 1
ATOM 2542 O O . ARG A 1 319 ? 0.609 -24.778 23.536 1.00 36.50 319 ARG A O 1
ATOM 2549 N N . GLY A 1 320 ? 2.670 -24.788 24.441 1.00 35.91 320 GLY A N 1
ATOM 2550 C CA . GLY A 1 320 ? 2.247 -25.493 25.662 1.00 35.91 320 GLY A CA 1
ATOM 2551 C C . GLY A 1 320 ? 2.931 -26.796 26.081 1.00 35.91 320 GLY A C 1
ATOM 2552 O O . GLY A 1 320 ? 2.214 -27.666 26.550 1.00 35.91 320 GLY A O 1
ATOM 2553 N N . ASP A 1 321 ? 4.264 -26.916 26.051 1.00 43.47 321 ASP A N 1
ATOM 2554 C CA . ASP A 1 321 ? 4.953 -28.103 26.620 1.00 43.47 321 ASP A CA 1
ATOM 2555 C C . ASP A 1 321 ? 6.194 -27.760 27.479 1.00 43.47 321 ASP A C 1
ATOM 2557 O O . ASP A 1 321 ? 7.273 -28.328 27.327 1.00 43.47 321 ASP A O 1
ATOM 2561 N N . GLN A 1 322 ? 6.101 -26.750 28.356 1.00 45.09 322 GLN A N 1
ATOM 2562 C CA . GLN A 1 322 ? 7.302 -26.063 28.869 1.00 45.09 322 GLN A CA 1
ATOM 2563 C C . GLN A 1 322 ? 7.209 -25.533 30.319 1.00 45.09 322 GLN A C 1
ATOM 2565 O O . GLN A 1 322 ? 7.644 -24.422 30.624 1.00 45.09 322 GLN A O 1
ATOM 2570 N N . HIS A 1 323 ? 6.669 -26.308 31.264 1.00 49.25 323 HIS A N 1
ATOM 2571 C CA . HIS A 1 323 ? 6.760 -25.937 32.691 1.00 49.25 323 HIS A CA 1
ATOM 2572 C C . HIS A 1 323 ? 8.178 -26.079 33.276 1.00 49.25 323 HIS A C 1
ATOM 2574 O O . HIS A 1 323 ? 8.540 -25.329 34.182 1.00 49.25 323 HIS A O 1
ATOM 2580 N N . ASP A 1 324 ? 9.010 -26.978 32.747 1.00 46.03 324 ASP A N 1
ATOM 2581 C CA . ASP A 1 324 ? 10.302 -27.288 33.368 1.00 46.03 324 ASP A CA 1
ATOM 2582 C C . ASP A 1 324 ? 11.417 -26.290 33.028 1.00 46.03 324 ASP A C 1
ATOM 2584 O O . ASP A 1 324 ? 12.245 -25.996 33.887 1.00 46.03 324 ASP A O 1
ATOM 2588 N N . TYR A 1 325 ? 11.422 -25.692 31.835 1.00 47.53 325 TYR A N 1
ATOM 2589 C CA . TYR A 1 325 ? 12.497 -24.780 31.422 1.00 47.53 325 TYR A CA 1
ATOM 2590 C C . TYR A 1 325 ? 12.365 -23.384 32.032 1.00 47.53 325 TYR A C 1
ATOM 2592 O O . TYR A 1 325 ? 13.365 -22.805 32.448 1.00 47.53 325 TYR A O 1
ATOM 2600 N N . LEU A 1 326 ? 11.144 -22.843 32.124 1.00 49.09 326 LEU A N 1
ATOM 2601 C CA . LEU A 1 326 ? 10.904 -21.581 32.835 1.00 49.09 326 LEU A CA 1
ATOM 2602 C C . LEU A 1 326 ? 11.255 -21.722 34.320 1.00 49.09 326 LEU A C 1
ATOM 2604 O O . LEU A 1 326 ? 11.836 -20.805 34.898 1.00 49.09 326 LEU A O 1
ATOM 2608 N N . ARG A 1 327 ? 10.978 -22.892 34.917 1.00 52.19 327 ARG A N 1
ATOM 2609 C CA . ARG A 1 327 ? 11.415 -23.213 36.279 1.00 52.19 327 ARG A CA 1
ATOM 2610 C C . ARG A 1 327 ? 12.939 -23.248 36.377 1.00 52.19 327 ARG A C 1
ATOM 2612 O O . ARG A 1 327 ? 13.492 -22.648 37.289 1.00 52.19 327 ARG A O 1
ATOM 2619 N N . LEU A 1 328 ? 13.612 -23.886 35.420 1.00 47.91 328 LEU A N 1
ATOM 2620 C CA . LEU A 1 328 ? 15.070 -24.006 35.389 1.00 47.91 328 LEU A CA 1
ATOM 2621 C C . LEU A 1 328 ? 15.770 -22.648 35.222 1.00 47.91 328 LEU A C 1
ATOM 2623 O O . LEU A 1 328 ? 16.703 -22.342 35.956 1.00 47.91 328 LEU A O 1
ATOM 2627 N N . ALA A 1 329 ? 15.295 -21.805 34.302 1.00 50.59 329 ALA A N 1
ATOM 2628 C CA . ALA A 1 329 ? 15.830 -20.461 34.078 1.00 50.59 329 ALA A CA 1
ATOM 2629 C C . ALA A 1 329 ? 15.666 -19.563 35.317 1.00 50.59 329 ALA A C 1
ATOM 2631 O O . ALA A 1 329 ? 16.553 -18.772 35.642 1.00 50.59 329 ALA A O 1
ATOM 2632 N N . GLU A 1 330 ? 14.554 -19.715 36.036 1.00 54.38 330 GLU A N 1
ATOM 2633 C CA . GLU A 1 330 ? 14.289 -18.990 37.276 1.00 54.38 330 GLU A CA 1
ATOM 2634 C C . GLU A 1 330 ? 15.118 -19.531 38.455 1.00 54.38 330 GLU A C 1
ATOM 2636 O O . GLU A 1 330 ? 15.649 -18.748 39.243 1.00 54.38 330 GLU A O 1
ATOM 2641 N N . GLU A 1 331 ? 15.320 -20.850 38.539 1.00 54.53 331 GLU A N 1
ATOM 2642 C CA . GLU A 1 331 ? 16.250 -21.478 39.487 1.00 54.53 331 GLU A CA 1
ATOM 2643 C C . GLU A 1 331 ? 17.688 -20.974 39.242 1.00 54.53 331 GLU A C 1
ATOM 2645 O O . GLU A 1 331 ? 18.353 -20.539 40.180 1.00 54.53 331 GLU A O 1
ATOM 2650 N N . ILE A 1 332 ? 18.142 -20.900 37.985 1.00 50.34 332 ILE A N 1
ATOM 2651 C CA . ILE A 1 332 ? 19.450 -20.334 37.605 1.00 50.34 332 ILE A CA 1
ATOM 2652 C C . ILE A 1 332 ? 19.546 -18.843 37.969 1.00 50.34 332 ILE A C 1
ATOM 2654 O O . ILE A 1 332 ? 20.582 -18.400 38.469 1.00 50.34 332 ILE A O 1
ATOM 2658 N N . ARG A 1 333 ? 18.473 -18.062 37.774 1.00 54.69 333 ARG A N 1
ATOM 2659 C CA . ARG A 1 333 ? 18.418 -16.634 38.139 1.00 54.69 333 ARG A CA 1
ATOM 2660 C C . ARG A 1 333 ? 18.690 -16.416 39.625 1.00 54.69 333 ARG A C 1
ATOM 2662 O O . ARG A 1 333 ? 19.421 -15.498 39.982 1.00 54.69 333 ARG A O 1
ATOM 2669 N N . VAL A 1 334 ? 18.105 -17.245 40.488 1.00 52.75 334 VAL A N 1
ATOM 2670 C CA . VAL A 1 334 ? 18.293 -17.155 41.946 1.00 52.75 334 VAL A CA 1
ATOM 2671 C C . VAL A 1 334 ? 19.733 -17.494 42.346 1.00 52.75 334 VAL A C 1
ATOM 2673 O O . VAL A 1 334 ? 20.248 -16.939 43.316 1.00 52.75 334 VAL A O 1
ATOM 2676 N N . LEU A 1 335 ? 20.400 -18.356 41.574 1.00 46.81 335 LEU A N 1
ATOM 2677 C CA . LEU A 1 335 ? 21.782 -18.787 41.805 1.00 46.81 335 LEU A CA 1
ATOM 2678 C C . LEU A 1 335 ? 22.841 -17.822 41.266 1.00 46.81 335 LEU A C 1
ATOM 2680 O O . LEU A 1 335 ? 24.006 -17.937 41.639 1.00 46.81 335 LEU A O 1
ATOM 2684 N N . MET A 1 336 ? 22.452 -16.861 40.431 1.00 45.75 336 MET A N 1
ATOM 2685 C CA . MET A 1 336 ? 23.322 -15.797 39.937 1.00 45.75 336 MET A CA 1
ATOM 2686 C C . MET A 1 336 ? 23.000 -14.478 40.657 1.00 45.75 336 MET A C 1
ATOM 2688 O O . MET A 1 336 ? 22.283 -13.639 40.107 1.00 45.75 336 MET A O 1
ATOM 2692 N N . PRO A 1 337 ? 23.487 -14.244 41.895 1.00 43.69 337 PRO A N 1
ATOM 2693 C CA . PRO A 1 337 ? 23.318 -12.940 42.516 1.00 43.69 337 PRO A CA 1
ATOM 2694 C C . PRO A 1 337 ? 24.001 -11.870 41.653 1.00 43.69 337 PRO A C 1
ATOM 2696 O O . PRO A 1 337 ? 25.094 -12.088 41.134 1.00 43.69 337 PRO A O 1
ATOM 2699 N N . TYR A 1 338 ? 23.390 -10.683 41.576 1.00 40.47 338 TYR A N 1
ATOM 2700 C CA . TYR A 1 338 ? 23.856 -9.459 40.893 1.00 40.47 338 TYR A CA 1
ATOM 2701 C C . TYR A 1 338 ? 25.262 -8.947 41.320 1.00 40.47 338 TYR A C 1
ATOM 2703 O O . TYR A 1 338 ? 25.619 -7.804 41.054 1.00 40.47 338 TYR A O 1
ATOM 2711 N N . LYS A 1 339 ? 26.069 -9.750 42.025 1.00 36.50 339 LYS A N 1
ATOM 2712 C CA . LYS A 1 339 ? 27.397 -9.417 42.560 1.00 36.50 339 LYS A CA 1
ATOM 2713 C C . LYS A 1 339 ? 28.412 -10.562 42.408 1.00 36.50 339 LYS A C 1
ATOM 2715 O O . LYS A 1 339 ? 29.161 -10.845 43.341 1.00 36.50 339 LYS A O 1
ATOM 2720 N N . VAL A 1 340 ? 28.464 -11.235 41.260 1.00 38.47 340 VAL A N 1
ATOM 2721 C CA . VAL A 1 340 ? 29.630 -12.077 40.935 1.00 38.47 340 VAL A CA 1
ATOM 2722 C C . VAL A 1 340 ? 30.674 -11.185 40.257 1.00 38.47 340 VAL A C 1
ATOM 2724 O O . VAL A 1 340 ? 30.402 -10.532 39.258 1.00 38.47 340 VAL A O 1
ATOM 2727 N N . PHE A 1 341 ? 31.829 -11.073 40.909 1.00 37.03 341 PHE A N 1
ATOM 2728 C CA . PHE A 1 341 ? 32.889 -10.093 40.679 1.00 37.03 341 PHE A CA 1
ATOM 2729 C C . PHE A 1 341 ? 33.451 -10.077 39.247 1.00 37.03 341 PHE A C 1
ATOM 2731 O O . PHE A 1 341 ? 33.605 -11.119 38.613 1.00 37.03 341 PHE A O 1
ATOM 2738 N N . LEU A 1 342 ? 33.867 -8.882 38.806 1.00 37.62 342 LEU A N 1
ATOM 2739 C CA . LEU A 1 342 ? 34.912 -8.689 37.798 1.00 37.62 342 LEU A CA 1
ATOM 2740 C C . LEU A 1 342 ? 36.170 -9.430 38.270 1.00 37.62 342 LEU A C 1
ATOM 2742 O O . LEU A 1 342 ? 36.856 -8.968 39.180 1.00 37.62 342 LEU A O 1
ATOM 2746 N N . ILE A 1 343 ? 36.450 -10.588 37.682 1.00 38.88 343 ILE A N 1
ATOM 2747 C CA . ILE A 1 343 ? 37.749 -11.243 37.815 1.00 38.88 343 ILE A CA 1
ATOM 2748 C C . ILE A 1 343 ? 38.576 -10.755 36.629 1.00 38.88 343 ILE A C 1
ATOM 2750 O O . ILE A 1 343 ? 38.377 -11.202 35.498 1.00 38.88 343 ILE A O 1
ATOM 2754 N N . GLU A 1 344 ? 39.478 -9.804 36.870 1.00 41.62 344 GLU A N 1
ATOM 2755 C CA . GLU A 1 344 ? 40.574 -9.562 35.933 1.00 41.62 344 GLU A CA 1
ATOM 2756 C C . GLU A 1 344 ? 41.374 -10.861 35.785 1.00 41.62 344 GLU A C 1
ATOM 2758 O O . GLU A 1 344 ? 41.597 -11.589 36.757 1.00 41.62 344 GLU A O 1
ATOM 2763 N N . ALA A 1 345 ? 41.757 -11.187 34.550 1.00 39.03 345 ALA A N 1
ATOM 2764 C CA . ALA A 1 345 ? 42.436 -12.428 34.206 1.00 39.03 345 ALA A CA 1
ATOM 2765 C C . ALA A 1 345 ? 43.723 -12.611 35.038 1.00 39.03 345 ALA A C 1
ATOM 2767 O O . ALA A 1 345 ? 44.771 -12.078 34.686 1.00 39.03 345 ALA A O 1
ATOM 2768 N N . GLY A 1 346 ? 43.651 -13.371 36.137 1.00 39.78 346 GLY A N 1
ATOM 2769 C CA . GLY A 1 346 ? 44.826 -13.725 36.938 1.00 39.78 346 GLY A CA 1
ATOM 2770 C C . GLY A 1 346 ? 44.608 -13.974 38.432 1.00 39.78 346 GLY A C 1
ATOM 2771 O O . GLY A 1 346 ? 45.429 -14.670 39.026 1.00 39.78 346 GLY A O 1
ATOM 2772 N N . GLU A 1 347 ? 43.528 -13.493 39.054 1.00 34.78 347 GLU A N 1
ATOM 2773 C CA . GLU A 1 347 ? 43.304 -13.704 40.495 1.00 34.78 347 GLU A CA 1
ATOM 2774 C C . GLU A 1 347 ? 42.153 -14.682 40.774 1.00 34.78 347 GLU A C 1
ATOM 2776 O O . GLU A 1 347 ? 40.978 -14.367 40.609 1.00 34.78 347 GLU A O 1
ATOM 2781 N N . TYR A 1 348 ? 42.487 -15.890 41.243 1.00 38.19 348 TYR A N 1
ATOM 2782 C CA . TYR A 1 348 ? 41.500 -16.787 41.848 1.00 38.19 348 TYR A CA 1
ATOM 2783 C C . TYR A 1 348 ? 41.050 -16.217 43.202 1.00 38.19 348 TYR A C 1
ATOM 2785 O O . TYR A 1 348 ? 41.907 -15.877 44.028 1.00 38.19 348 TYR A O 1
ATOM 2793 N N . PRO A 1 349 ? 39.737 -16.163 43.497 1.00 37.34 349 PRO A N 1
ATOM 2794 C CA . PRO A 1 349 ? 39.278 -15.735 44.805 1.00 37.34 349 PRO A CA 1
ATOM 2795 C C . PRO A 1 349 ? 39.805 -16.694 45.878 1.00 37.34 349 PRO A C 1
ATOM 2797 O O . PRO A 1 349 ? 39.637 -17.913 45.814 1.00 37.34 349 PRO A O 1
ATOM 2800 N N . LYS A 1 350 ? 40.458 -16.132 46.899 1.00 43.03 350 LYS A N 1
ATOM 2801 C CA . LYS A 1 350 ? 40.859 -16.873 48.097 1.00 43.03 350 LYS A CA 1
ATOM 2802 C C . LYS A 1 350 ? 39.610 -17.415 48.802 1.00 43.03 350 LYS A C 1
ATOM 2804 O O . LYS A 1 350 ? 38.928 -16.663 49.482 1.00 43.03 350 LYS A O 1
ATOM 2809 N N . LYS A 1 351 ? 39.355 -18.720 48.647 1.00 41.47 351 LYS A N 1
ATOM 2810 C CA . LYS A 1 351 ? 38.760 -19.707 49.585 1.00 41.47 351 LYS A CA 1
ATOM 2811 C C . LYS A 1 351 ? 37.562 -19.342 50.489 1.00 41.47 351 LYS A C 1
ATOM 2813 O O . LYS A 1 351 ? 37.268 -20.104 51.406 1.00 41.47 351 LYS A O 1
ATOM 2818 N N . SER A 1 352 ? 36.840 -18.252 50.257 1.00 44.56 352 SER A N 1
ATOM 2819 C CA . SER A 1 352 ? 35.581 -17.971 50.965 1.00 44.56 352 SER A CA 1
ATOM 2820 C C . SER A 1 352 ? 34.495 -17.409 50.048 1.00 44.56 352 SER A C 1
ATOM 2822 O O . SER A 1 352 ? 33.715 -16.549 50.461 1.00 44.56 352 SER A O 1
ATOM 2824 N N . ALA A 1 353 ? 34.452 -17.853 48.792 1.00 49.31 353 ALA A N 1
ATOM 2825 C CA . ALA A 1 353 ? 33.270 -17.638 47.971 1.00 49.31 353 ALA A CA 1
ATOM 2826 C C . ALA A 1 353 ? 32.124 -18.475 48.566 1.00 49.31 353 ALA A C 1
ATOM 2828 O O . ALA A 1 353 ? 32.340 -19.610 48.990 1.00 49.31 353 ALA A O 1
ATOM 2829 N N . SER A 1 354 ? 30.918 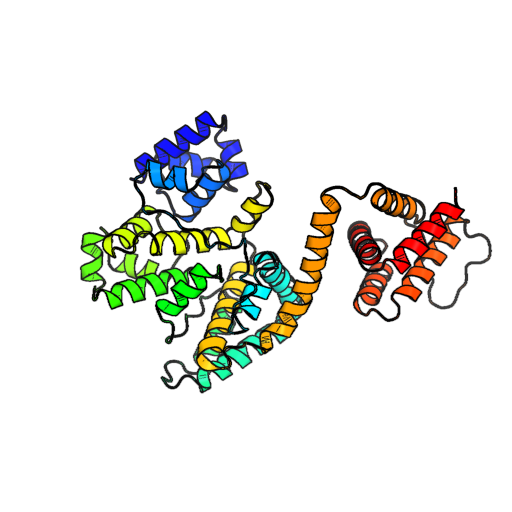-17.908 48.672 1.00 57.78 354 SER A N 1
ATOM 2830 C CA . SER A 1 354 ? 29.755 -18.722 49.033 1.00 57.78 354 SER A CA 1
ATOM 2831 C C . SER A 1 354 ? 29.580 -19.820 47.979 1.00 57.78 354 SER A C 1
ATOM 2833 O O . SER A 1 354 ? 29.909 -19.614 46.809 1.00 57.78 354 SER A O 1
ATOM 2835 N N . SER A 1 355 ? 29.041 -20.974 48.374 1.00 55.16 355 SER A N 1
ATOM 2836 C CA . SER A 1 355 ? 28.786 -22.106 47.468 1.00 55.16 355 SER A CA 1
ATOM 2837 C C . SER A 1 355 ? 27.989 -21.718 46.216 1.00 55.16 355 SER A C 1
ATOM 2839 O O . SER A 1 355 ? 28.119 -22.347 45.172 1.00 55.16 355 SER A O 1
ATOM 2841 N N . ASP A 1 356 ? 27.181 -20.661 46.302 1.00 48.66 356 ASP A N 1
ATOM 2842 C CA . ASP A 1 356 ? 26.400 -20.150 45.177 1.00 48.66 356 ASP A CA 1
ATOM 2843 C C . ASP A 1 356 ? 27.246 -19.349 44.177 1.00 48.66 356 ASP A C 1
ATOM 2845 O O . ASP A 1 356 ? 26.997 -19.416 42.977 1.00 48.66 356 ASP A O 1
ATOM 2849 N N . ILE A 1 357 ? 28.290 -18.650 44.635 1.00 52.09 357 ILE A N 1
ATOM 2850 C CA . ILE A 1 357 ? 29.223 -17.925 43.759 1.00 52.09 357 ILE A CA 1
ATOM 2851 C C . ILE A 1 357 ? 30.113 -18.907 42.991 1.00 52.09 357 ILE A C 1
ATOM 2853 O O . ILE A 1 357 ? 30.308 -18.738 41.789 1.00 52.09 357 ILE A O 1
ATOM 2857 N N . GLU A 1 358 ? 30.630 -19.944 43.656 1.00 56.62 358 GLU A N 1
ATOM 2858 C CA . GLU A 1 358 ? 31.424 -20.987 42.986 1.00 56.62 358 GLU A CA 1
ATOM 2859 C C . GLU A 1 358 ? 30.592 -21.718 41.926 1.00 56.62 358 GLU A C 1
ATOM 2861 O O . GLU A 1 358 ? 31.071 -21.956 40.819 1.00 56.62 358 GLU A O 1
ATOM 2866 N N . LEU A 1 359 ? 29.315 -21.980 42.216 1.00 56.47 359 LEU A N 1
ATOM 2867 C CA . LEU A 1 359 ? 28.388 -22.580 41.264 1.00 56.47 359 LEU A CA 1
ATOM 2868 C C . LEU A 1 359 ? 28.068 -21.653 40.083 1.00 56.47 359 LEU A C 1
ATOM 2870 O O . LEU A 1 359 ? 28.063 -22.109 38.945 1.00 56.47 359 LEU A O 1
ATOM 2874 N N . GLY A 1 360 ? 27.832 -20.360 40.325 1.00 56.62 360 GLY A N 1
ATOM 2875 C CA . GLY A 1 360 ? 27.609 -19.386 39.252 1.00 56.62 360 GLY A CA 1
ATOM 2876 C C . GLY A 1 360 ? 28.813 -19.271 38.311 1.00 56.62 360 GLY A C 1
ATOM 2877 O O . GLY A 1 360 ? 28.651 -19.233 37.091 1.00 56.62 360 GLY A O 1
ATOM 2878 N N . LEU A 1 361 ? 30.030 -19.296 38.863 1.00 59.38 361 LEU A N 1
ATOM 2879 C CA . LEU A 1 361 ? 31.268 -19.317 38.079 1.00 59.38 361 LEU A CA 1
ATOM 2880 C C . LEU A 1 361 ? 31.444 -20.631 37.307 1.00 59.38 361 LEU A C 1
ATOM 2882 O O . LEU A 1 361 ? 31.863 -20.596 36.151 1.00 59.38 361 LEU A O 1
ATOM 2886 N N . GLN A 1 362 ? 31.083 -21.768 37.903 1.00 60.72 362 GLN A N 1
ATOM 2887 C CA . GLN A 1 362 ? 31.113 -23.071 37.238 1.00 60.72 362 GLN A CA 1
ATOM 2888 C C . GLN A 1 362 ? 30.103 -23.142 36.081 1.00 60.72 362 GLN A C 1
ATOM 2890 O O . GLN A 1 362 ? 30.468 -23.565 34.989 1.00 60.72 362 GLN A O 1
ATOM 2895 N N . ILE A 1 363 ? 28.876 -22.645 36.274 1.00 60.50 363 ILE A N 1
ATOM 2896 C CA . ILE A 1 363 ? 27.845 -22.543 35.228 1.00 60.50 363 ILE A CA 1
ATOM 2897 C C . ILE A 1 363 ? 28.338 -21.665 34.074 1.00 60.50 363 ILE A C 1
ATOM 2899 O O . ILE A 1 363 ? 28.242 -22.060 32.916 1.00 60.50 363 ILE A O 1
ATOM 2903 N N . LEU A 1 364 ? 28.917 -20.496 34.367 1.00 59.88 364 LEU A N 1
ATOM 2904 C CA . LEU A 1 364 ? 29.470 -19.614 33.334 1.00 59.88 364 LEU A CA 1
ATOM 2905 C C . LEU A 1 364 ? 30.653 -20.250 32.595 1.00 59.88 364 LEU A C 1
ATOM 2907 O O . LEU A 1 364 ? 30.764 -20.102 31.379 1.00 59.88 364 LEU A O 1
ATOM 2911 N N . HIS A 1 365 ? 31.523 -20.968 33.307 1.00 67.38 365 HIS A N 1
ATOM 2912 C CA . HIS A 1 365 ? 32.615 -21.728 32.705 1.00 67.38 365 HIS A CA 1
ATOM 2913 C C . HIS A 1 365 ? 32.085 -22.839 31.786 1.00 67.38 365 HIS A C 1
ATOM 2915 O O . HIS A 1 365 ? 32.579 -23.000 30.672 1.00 67.38 365 HIS A O 1
ATOM 2921 N N . ASP A 1 366 ? 31.057 -23.570 32.217 1.00 61.34 366 ASP A N 1
ATOM 2922 C CA . ASP A 1 366 ? 30.435 -24.641 31.442 1.00 61.34 366 ASP A CA 1
ATOM 2923 C C . ASP A 1 366 ? 29.690 -24.119 30.210 1.00 61.34 366 ASP A C 1
ATOM 2925 O O . ASP A 1 366 ? 29.841 -24.700 29.139 1.00 61.34 366 ASP A O 1
ATOM 2929 N N . ILE A 1 367 ? 28.969 -22.998 30.321 1.00 60.56 367 ILE A N 1
ATOM 2930 C CA . ILE A 1 367 ? 28.367 -22.304 29.173 1.00 60.56 367 ILE A CA 1
ATOM 2931 C C . ILE A 1 367 ? 29.470 -21.892 28.190 1.00 60.56 367 ILE A C 1
ATOM 2933 O O . ILE A 1 367 ? 29.371 -22.192 27.005 1.00 60.56 367 ILE A O 1
ATOM 2937 N N . LYS A 1 368 ? 30.556 -21.277 28.682 1.00 65.44 368 LYS A N 1
ATOM 2938 C CA . LYS A 1 368 ? 31.687 -20.834 27.852 1.00 65.44 368 LYS A CA 1
ATOM 2939 C C . LYS A 1 368 ? 32.382 -21.988 27.126 1.00 65.44 368 LYS A C 1
ATOM 2941 O O . LYS A 1 368 ? 32.825 -21.797 26.001 1.00 65.44 368 LYS A O 1
ATOM 2946 N N . GLN A 1 369 ? 32.494 -23.160 27.753 1.00 64.56 369 GLN A N 1
ATOM 2947 C CA . GLN A 1 369 ? 33.046 -24.357 27.112 1.00 64.56 369 GLN A CA 1
ATOM 2948 C C . GLN A 1 369 ? 32.116 -24.935 26.047 1.00 64.56 369 GLN A C 1
ATOM 2950 O O . GLN A 1 369 ? 32.591 -25.439 25.041 1.00 64.56 369 GLN A O 1
ATOM 2955 N N . VAL A 1 370 ? 30.802 -24.876 26.261 1.00 57.59 370 VAL A N 1
ATOM 2956 C CA . VAL A 1 370 ? 29.830 -25.430 25.310 1.00 57.59 370 VAL A CA 1
ATOM 2957 C C . VAL A 1 370 ? 29.670 -24.542 24.077 1.00 57.59 370 VAL A C 1
ATOM 2959 O O . VAL A 1 370 ? 29.413 -25.055 22.994 1.00 57.59 370 VAL A O 1
ATOM 2962 N N . ILE A 1 371 ? 29.864 -23.230 24.222 1.00 60.12 371 ILE A N 1
ATOM 2963 C CA . ILE A 1 371 ? 29.752 -22.274 23.112 1.00 60.12 371 ILE A CA 1
ATOM 2964 C C . ILE A 1 371 ? 31.103 -21.797 22.581 1.00 60.12 371 ILE A C 1
ATOM 2966 O O . ILE A 1 371 ? 31.149 -20.828 21.833 1.00 60.12 371 ILE A O 1
ATOM 2970 N N . SER A 1 372 ? 32.214 -22.435 22.968 1.00 61.84 372 SER A N 1
ATOM 2971 C CA . SER A 1 372 ? 33.560 -21.982 22.582 1.00 61.84 372 SER A CA 1
ATOM 2972 C C . SER A 1 372 ? 33.788 -21.957 21.072 1.00 61.84 372 SER A C 1
ATOM 2974 O O . SER A 1 372 ? 34.639 -21.203 20.609 1.00 61.84 372 SER A O 1
ATOM 2976 N N . ASP A 1 373 ? 33.017 -22.754 20.334 1.00 59.22 373 ASP A N 1
ATOM 2977 C CA . ASP A 1 373 ? 33.094 -22.879 18.879 1.00 59.22 373 ASP A CA 1
ATOM 2978 C C . ASP A 1 373 ? 31.936 -22.137 18.171 1.00 59.22 373 ASP A C 1
ATOM 2980 O O . ASP A 1 373 ? 31.868 -22.115 16.945 1.00 59.22 373 ASP A O 1
ATOM 2984 N N . ASP A 1 374 ? 31.039 -21.500 18.937 1.00 56.38 374 ASP A N 1
ATOM 2985 C CA . ASP A 1 374 ? 29.891 -20.730 18.453 1.00 56.38 374 ASP A CA 1
ATOM 2986 C C . ASP A 1 374 ? 30.184 -19.222 18.552 1.00 56.38 374 ASP A C 1
ATOM 2988 O O . ASP A 1 374 ? 30.237 -18.626 19.633 1.00 56.38 374 ASP A O 1
ATOM 2992 N N . VAL A 1 375 ? 30.369 -18.588 17.390 1.00 55.94 375 VAL A N 1
ATOM 2993 C CA . VAL A 1 375 ? 30.698 -17.159 17.257 1.00 55.94 375 VAL A CA 1
ATOM 2994 C C . VAL A 1 375 ? 29.619 -16.263 17.877 1.00 55.94 375 VAL A C 1
ATOM 2996 O O . VAL A 1 375 ? 29.948 -15.247 18.499 1.00 55.94 375 VAL A O 1
ATOM 2999 N N . PHE A 1 376 ? 28.343 -16.636 17.752 1.00 48.31 376 PHE A N 1
ATOM 3000 C CA . PHE A 1 376 ? 27.233 -15.883 18.329 1.00 48.31 376 PHE A CA 1
ATOM 3001 C C . PHE A 1 376 ? 27.202 -16.058 19.846 1.00 48.31 376 PHE A C 1
ATOM 3003 O O . PHE A 1 376 ? 27.177 -15.069 20.585 1.00 48.31 376 PHE A O 1
ATOM 3010 N N . GLY A 1 377 ? 27.314 -17.301 20.319 1.00 56.69 377 GLY A N 1
ATOM 3011 C CA . GLY A 1 377 ? 27.410 -17.618 21.739 1.00 56.69 377 GLY A CA 1
ATOM 3012 C C . GLY A 1 377 ? 28.543 -16.855 22.439 1.00 56.69 377 GLY A C 1
ATOM 3013 O O . GLY A 1 377 ? 28.324 -16.217 23.474 1.00 56.69 377 GLY A O 1
ATOM 3014 N N . LEU A 1 378 ? 29.740 -16.827 21.847 1.00 58.88 378 LEU A N 1
ATOM 3015 C CA . LEU A 1 378 ? 30.875 -16.055 22.361 1.00 58.88 378 LEU A CA 1
ATOM 3016 C C . LEU A 1 378 ? 30.583 -14.553 22.440 1.00 58.88 378 LEU A C 1
ATOM 3018 O O . LEU A 1 378 ? 30.960 -13.909 23.422 1.00 58.88 378 LEU A O 1
ATOM 3022 N N . ARG A 1 379 ? 29.887 -13.992 21.444 1.00 53.38 379 ARG A N 1
ATOM 3023 C CA . ARG A 1 379 ? 29.528 -12.570 21.418 1.00 53.38 379 ARG A CA 1
ATOM 3024 C C . ARG A 1 379 ? 28.505 -12.212 22.493 1.00 53.38 379 ARG A C 1
ATOM 3026 O O . ARG A 1 379 ? 28.656 -11.183 23.150 1.00 53.38 379 ARG A O 1
ATOM 3033 N N . VAL A 1 380 ? 27.517 -13.075 22.725 1.00 54.16 380 VAL A N 1
ATOM 3034 C CA . VAL A 1 380 ? 26.551 -12.949 23.830 1.00 54.16 380 VAL A CA 1
ATOM 3035 C C . VAL A 1 380 ? 27.270 -12.950 25.180 1.00 54.16 380 VAL A C 1
ATOM 3037 O O . VAL A 1 380 ? 26.991 -12.114 26.042 1.00 54.16 380 VAL A O 1
ATOM 3040 N N . LEU A 1 381 ? 28.236 -13.853 25.355 1.00 61.34 381 LEU A N 1
ATOM 3041 C CA . LEU A 1 381 ? 29.008 -13.985 26.590 1.00 61.34 381 LEU A CA 1
ATOM 3042 C C . LEU A 1 381 ? 29.932 -12.778 26.817 1.00 61.34 381 LEU A C 1
ATOM 3044 O O . LEU A 1 381 ? 30.042 -12.287 27.940 1.00 61.34 381 LEU A O 1
ATOM 3048 N N . GLU A 1 382 ? 30.534 -12.243 25.755 1.00 61.62 382 GLU A N 1
ATOM 3049 C CA . GLU A 1 382 ? 31.324 -11.008 25.786 1.00 61.62 382 GLU A CA 1
ATOM 3050 C C . GLU A 1 382 ? 30.461 -9.782 26.137 1.00 61.62 382 GLU A C 1
ATOM 3052 O O . GLU A 1 382 ? 30.847 -8.962 26.975 1.00 61.62 382 GLU A O 1
ATOM 3057 N N . MET A 1 383 ? 29.272 -9.661 25.534 1.00 54.72 383 MET A N 1
ATOM 3058 C CA . MET A 1 383 ? 28.315 -8.591 25.835 1.00 54.72 383 MET A CA 1
ATOM 3059 C C . MET A 1 383 ? 27.843 -8.646 27.286 1.00 54.72 383 MET A C 1
ATOM 3061 O O . MET A 1 383 ? 27.738 -7.604 27.934 1.00 54.72 383 MET A O 1
ATOM 3065 N N . TYR A 1 384 ? 27.604 -9.849 27.807 1.00 59.50 384 TYR A N 1
ATOM 3066 C CA . TYR A 1 384 ? 27.255 -10.056 29.205 1.00 59.50 384 TYR A CA 1
ATOM 3067 C C . TYR A 1 384 ? 28.393 -9.657 30.143 1.00 59.50 384 TYR A C 1
ATOM 3069 O O . TYR A 1 384 ? 28.174 -8.880 31.066 1.00 59.50 384 TYR A O 1
ATOM 3077 N N . GLN A 1 385 ? 29.623 -10.108 29.875 1.00 61.25 385 GLN A N 1
ATOM 3078 C CA . GLN A 1 385 ? 30.799 -9.757 30.681 1.00 61.25 385 GLN A CA 1
ATOM 3079 C C . GLN A 1 385 ? 31.054 -8.245 30.732 1.00 61.25 385 GLN A C 1
ATOM 3081 O O . GLN A 1 385 ? 31.478 -7.733 31.767 1.00 61.25 385 GLN A O 1
ATOM 3086 N N . LYS A 1 386 ? 30.781 -7.524 29.638 1.00 58.03 386 LYS A N 1
ATOM 3087 C CA . LYS A 1 386 ? 30.990 -6.071 29.545 1.00 58.03 386 LYS A CA 1
ATOM 3088 C C . LYS A 1 386 ? 29.873 -5.239 30.180 1.00 58.03 386 LYS A C 1
ATOM 3090 O O . LYS A 1 386 ? 30.162 -4.163 30.693 1.00 58.03 386 LYS A O 1
ATOM 3095 N N . ASN A 1 387 ? 28.628 -5.723 30.170 1.00 54.88 387 ASN A N 1
ATOM 3096 C CA . ASN A 1 387 ? 27.446 -4.930 30.540 1.00 54.88 387 ASN A CA 1
ATOM 3097 C C . ASN A 1 387 ? 26.642 -5.508 31.723 1.00 54.88 387 ASN A C 1
ATOM 3099 O O . ASN A 1 387 ? 25.521 -5.081 31.974 1.00 54.88 387 ASN A O 1
ATOM 3103 N N . PHE A 1 388 ? 27.208 -6.456 32.478 1.00 52.12 388 PHE A N 1
ATOM 3104 C CA . PHE A 1 388 ? 26.537 -7.205 33.555 1.00 52.12 388 PHE A CA 1
ATOM 3105 C C . PHE A 1 388 ? 25.825 -6.347 34.618 1.00 52.12 388 PHE A C 1
ATOM 3107 O O . PHE A 1 388 ? 24.817 -6.765 35.183 1.00 52.12 388 PHE A O 1
ATOM 3114 N N . ASN A 1 389 ? 26.339 -5.148 34.908 1.00 48.38 389 ASN A N 1
ATOM 3115 C CA . ASN A 1 389 ? 25.765 -4.263 35.928 1.00 48.38 389 ASN A CA 1
ATOM 3116 C C . ASN A 1 389 ? 24.519 -3.501 35.450 1.00 48.38 389 ASN A C 1
ATOM 3118 O O . ASN A 1 389 ? 23.917 -2.776 36.243 1.00 48.38 389 ASN A O 1
ATOM 3122 N N . ASP A 1 390 ? 24.140 -3.647 34.180 1.00 52.56 390 ASP A N 1
ATOM 3123 C CA . ASP A 1 390 ? 22.957 -3.022 33.610 1.00 52.56 390 ASP A CA 1
ATOM 3124 C C . ASP A 1 390 ? 21.755 -3.998 33.670 1.00 52.56 390 ASP A C 1
ATOM 3126 O O . ASP A 1 390 ? 21.778 -5.067 33.042 1.00 52.56 390 ASP A O 1
ATOM 3130 N N . PRO A 1 391 ? 20.696 -3.679 34.441 1.00 46.25 391 PRO A N 1
ATOM 3131 C CA . PRO A 1 391 ? 19.529 -4.545 34.595 1.00 46.25 391 PRO A CA 1
ATOM 3132 C C . PRO A 1 391 ? 18.791 -4.837 33.277 1.00 46.25 391 PRO A C 1
ATOM 3134 O O . PRO A 1 391 ? 18.164 -5.899 33.176 1.00 46.25 391 PRO A O 1
ATOM 3137 N N . ASP A 1 392 ? 18.914 -3.976 32.263 1.00 46.41 392 ASP A N 1
ATOM 3138 C CA . ASP A 1 392 ? 18.321 -4.200 30.941 1.00 46.41 392 ASP A CA 1
ATOM 3139 C C . ASP A 1 392 ? 19.111 -5.264 30.152 1.00 46.41 392 ASP A C 1
ATOM 3141 O O . ASP A 1 392 ? 18.529 -6.121 29.477 1.00 46.41 392 ASP A O 1
ATOM 3145 N N . TYR A 1 393 ? 20.433 -5.332 30.339 1.00 51.72 393 TYR A N 1
ATOM 3146 C CA . TYR A 1 393 ? 21.280 -6.373 29.743 1.00 51.72 393 TYR A CA 1
ATOM 3147 C C . TYR A 1 393 ? 21.122 -7.733 30.426 1.00 51.72 393 TYR A C 1
ATOM 3149 O O . TYR A 1 393 ? 21.217 -8.768 29.766 1.00 51.72 393 TYR A O 1
ATOM 3157 N N . ALA A 1 394 ? 20.795 -7.765 31.720 1.00 49.84 394 ALA A N 1
ATOM 3158 C CA . ALA A 1 394 ? 20.436 -9.004 32.409 1.00 49.84 394 ALA A CA 1
ATOM 3159 C C . ALA A 1 394 ? 19.115 -9.603 31.884 1.00 49.84 394 ALA A C 1
ATOM 3161 O O . ALA A 1 394 ? 18.912 -10.816 31.935 1.00 49.84 394 ALA A O 1
ATOM 3162 N N . ALA A 1 395 ? 18.184 -8.782 31.383 1.00 49.81 395 ALA A N 1
ATOM 3163 C CA . ALA A 1 395 ? 16.995 -9.267 30.679 1.00 49.81 395 ALA A CA 1
ATOM 3164 C C . ALA A 1 395 ? 17.348 -9.835 29.296 1.00 49.81 395 ALA A C 1
ATOM 3166 O O . ALA A 1 395 ? 16.920 -10.942 28.974 1.00 49.81 395 ALA A O 1
ATOM 3167 N N . ALA A 1 396 ? 18.194 -9.142 28.529 1.00 47.88 396 ALA A N 1
ATOM 3168 C CA . ALA A 1 396 ? 18.662 -9.619 27.229 1.00 47.88 396 ALA A CA 1
ATOM 3169 C C . ALA A 1 396 ? 19.459 -10.932 27.338 1.00 47.88 396 ALA A C 1
ATOM 3171 O O . ALA A 1 396 ? 19.199 -11.877 26.599 1.00 47.88 396 ALA A O 1
ATOM 3172 N N . PHE A 1 397 ? 20.359 -11.049 28.317 1.00 55.50 397 PHE A N 1
ATOM 3173 C CA . PHE A 1 397 ? 21.106 -12.282 28.572 1.00 55.50 397 PHE A CA 1
ATOM 3174 C C . PHE A 1 397 ? 20.199 -13.449 28.972 1.00 55.50 397 PHE A C 1
ATOM 3176 O O . PHE A 1 397 ? 20.462 -14.578 28.582 1.00 55.50 397 PHE A O 1
ATOM 3183 N N . ARG A 1 398 ? 19.105 -13.199 29.706 1.00 56.84 398 ARG A N 1
ATOM 3184 C CA . ARG A 1 398 ? 18.115 -14.240 30.036 1.00 56.84 398 ARG A CA 1
ATOM 3185 C C . ARG A 1 398 ? 17.428 -14.790 28.797 1.00 56.84 398 ARG A C 1
ATOM 3187 O O . ARG A 1 398 ? 17.233 -15.997 28.711 1.00 56.84 398 ARG A O 1
ATOM 3194 N N . VAL A 1 399 ? 17.067 -13.91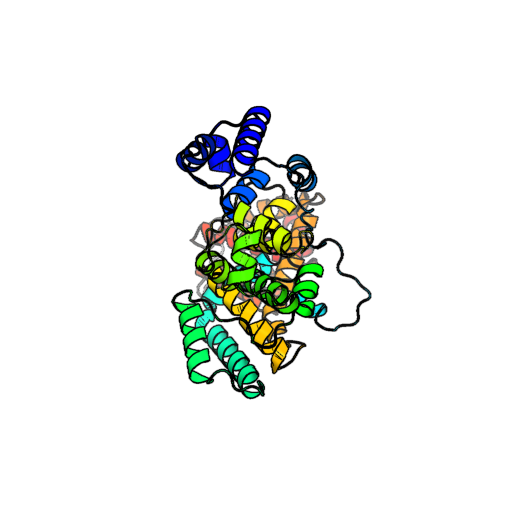2 27.865 1.00 52.97 399 VAL A N 1
ATOM 3195 C CA . VAL A 1 399 ? 16.506 -14.327 26.577 1.00 52.97 399 VAL A CA 1
ATOM 3196 C C . VAL A 1 399 ? 17.552 -15.141 25.824 1.00 52.97 399 VAL A C 1
ATOM 3198 O O . VAL A 1 399 ? 17.288 -16.281 25.482 1.00 52.97 399 VAL A O 1
ATOM 3201 N N . LEU A 1 400 ? 18.775 -14.630 25.695 1.00 54.03 400 LEU A N 1
ATOM 3202 C CA . LEU A 1 400 ? 19.831 -15.281 24.918 1.00 54.03 400 LEU A CA 1
ATOM 3203 C C . LEU A 1 400 ? 20.297 -16.620 25.510 1.00 54.03 400 LEU A C 1
ATOM 3205 O O . LEU A 1 400 ? 20.494 -17.572 24.768 1.00 54.03 400 LEU A O 1
ATOM 3209 N N . LEU A 1 401 ? 20.435 -16.734 26.834 1.00 60.34 401 LEU A N 1
ATOM 3210 C CA . LEU A 1 401 ? 20.769 -17.993 27.506 1.00 60.34 401 LEU A CA 1
ATOM 3211 C C . LEU A 1 401 ? 19.637 -19.015 27.361 1.00 60.34 401 LEU A C 1
ATOM 3213 O O . LEU A 1 401 ? 19.897 -20.203 27.194 1.00 60.34 401 LEU A O 1
ATOM 3217 N N . ARG A 1 402 ? 18.383 -18.555 27.403 1.00 58.50 402 ARG A N 1
ATOM 3218 C CA . ARG A 1 402 ? 17.222 -19.404 27.139 1.00 58.50 402 ARG A CA 1
ATOM 3219 C C . ARG A 1 402 ? 17.223 -19.893 25.692 1.00 58.50 402 ARG A C 1
ATOM 3221 O O . ARG A 1 402 ? 17.079 -21.093 25.501 1.00 58.50 402 ARG A O 1
ATOM 3228 N N . GLU A 1 403 ? 17.452 -19.015 24.717 1.00 55.12 403 GLU A N 1
ATOM 3229 C CA . GLU A 1 403 ? 17.587 -19.396 23.302 1.00 55.12 403 GLU A CA 1
ATOM 3230 C C . GLU A 1 403 ? 18.711 -20.420 23.107 1.00 55.12 403 GLU A C 1
ATOM 3232 O O . GLU A 1 403 ? 18.518 -21.444 22.462 1.00 55.12 403 GLU A O 1
ATOM 3237 N N . LEU A 1 404 ? 19.859 -20.206 23.753 1.00 58.41 404 LEU A N 1
ATOM 3238 C CA . LEU A 1 404 ? 21.013 -21.101 23.696 1.00 58.41 404 LEU A CA 1
ATOM 3239 C C . LEU A 1 404 ? 20.718 -22.493 24.293 1.00 58.41 404 LEU A C 1
ATOM 3241 O O . LEU A 1 404 ? 21.191 -23.511 23.796 1.00 58.41 404 LEU A O 1
ATOM 3245 N N . MET A 1 405 ? 19.930 -22.558 25.369 1.00 59.38 405 MET A N 1
ATOM 3246 C CA . MET A 1 405 ? 19.489 -23.828 25.962 1.00 59.38 405 MET A CA 1
ATOM 3247 C C . MET A 1 405 ? 18.428 -24.532 25.108 1.00 59.38 405 MET A C 1
ATOM 3249 O O . MET A 1 405 ? 18.341 -25.755 25.141 1.00 59.38 405 MET A O 1
ATOM 3253 N N . VAL A 1 406 ? 17.631 -23.780 24.346 1.00 55.50 406 VAL A N 1
ATOM 3254 C CA . VAL A 1 406 ? 16.648 -24.329 23.401 1.00 55.50 406 VAL A CA 1
ATOM 3255 C C . VAL A 1 406 ? 17.339 -24.889 22.158 1.00 55.50 406 VAL A C 1
ATOM 3257 O O . VAL A 1 406 ? 16.982 -25.974 21.702 1.00 55.50 406 VAL A O 1
ATOM 3260 N N . SER A 1 407 ? 18.353 -24.198 21.637 1.00 53.00 407 SER A N 1
ATOM 3261 C CA . SER A 1 407 ? 19.090 -24.617 20.440 1.00 53.00 407 SER A CA 1
ATOM 3262 C C . SER A 1 407 ? 20.138 -25.705 20.709 1.00 53.00 407 SER A C 1
ATOM 3264 O O . SER A 1 407 ? 20.529 -26.419 19.787 1.00 53.00 407 SER A O 1
ATOM 3266 N N . ASN A 1 408 ? 20.570 -25.887 21.963 1.00 63.44 408 ASN A N 1
ATOM 3267 C CA . ASN A 1 408 ? 21.588 -26.865 22.345 1.00 63.44 408 ASN A CA 1
ATOM 3268 C C . ASN A 1 408 ? 21.089 -27.817 23.451 1.00 63.44 408 ASN A C 1
ATOM 3270 O O . ASN A 1 408 ? 21.276 -27.586 24.647 1.00 63.44 408 ASN A O 1
ATOM 3274 N N . ILE A 1 409 ? 20.491 -28.943 23.042 1.00 64.31 409 ILE A N 1
ATOM 3275 C CA . ILE A 1 409 ? 19.934 -29.971 23.947 1.00 64.31 409 ILE A CA 1
ATOM 3276 C C . ILE A 1 409 ? 20.989 -30.510 24.931 1.00 64.31 409 ILE A C 1
ATOM 3278 O O . ILE A 1 409 ? 20.678 -30.771 26.093 1.00 64.31 409 ILE A O 1
ATOM 3282 N N . ALA A 1 410 ? 22.249 -30.646 24.502 1.00 65.69 410 ALA A N 1
ATOM 3283 C CA . ALA A 1 410 ? 23.329 -31.111 25.372 1.00 65.69 410 ALA A CA 1
ATOM 3284 C C . ALA A 1 410 ? 23.641 -30.100 26.489 1.00 65.69 410 ALA A C 1
ATOM 3286 O O . ALA A 1 410 ? 23.875 -30.496 27.633 1.00 65.69 410 ALA A O 1
ATOM 3287 N N . LEU A 1 411 ? 23.593 -28.798 26.179 1.00 64.44 411 LEU A N 1
ATOM 3288 C CA . LEU A 1 411 ? 23.703 -27.733 27.175 1.00 64.44 411 LEU A CA 1
ATOM 3289 C C . LEU A 1 411 ? 22.544 -27.788 28.170 1.00 64.44 411 LEU A C 1
ATOM 3291 O O . LEU A 1 411 ? 22.772 -27.709 29.377 1.00 64.44 411 LEU A O 1
ATOM 3295 N N . PHE A 1 412 ? 21.316 -27.948 27.675 1.00 65.00 412 PHE A N 1
ATOM 3296 C CA . PHE A 1 412 ? 20.132 -28.049 28.522 1.00 65.00 412 PHE A CA 1
ATOM 3297 C C . PHE A 1 412 ? 20.223 -29.221 29.503 1.00 65.00 412 PHE A C 1
ATOM 3299 O O . PHE A 1 412 ? 20.089 -29.017 30.708 1.00 65.00 412 PHE A O 1
ATOM 3306 N N . GLU A 1 413 ? 20.513 -30.430 29.017 1.00 68.88 413 GLU A N 1
ATOM 3307 C CA . GLU A 1 413 ? 20.623 -31.619 29.870 1.00 68.88 413 GLU A CA 1
ATOM 3308 C C . GLU A 1 413 ? 21.769 -31.490 30.882 1.00 68.88 413 GLU A C 1
ATOM 3310 O O . GLU A 1 413 ? 21.632 -31.884 32.042 1.00 68.88 413 GLU A O 1
ATOM 3315 N N . LYS A 1 414 ? 22.891 -30.867 30.501 1.00 67.25 414 LYS A N 1
ATOM 3316 C CA . LYS A 1 414 ? 23.986 -30.573 31.437 1.00 67.25 414 LYS A CA 1
ATOM 3317 C C . LYS A 1 414 ? 23.536 -29.607 32.541 1.00 67.25 414 LYS A C 1
ATOM 3319 O O . LYS A 1 414 ? 23.773 -29.878 33.716 1.00 67.25 414 LYS A O 1
ATOM 3324 N N . MET A 1 415 ? 22.842 -28.525 32.184 1.00 63.56 415 MET A N 1
ATOM 3325 C CA . MET A 1 415 ? 22.317 -27.536 33.136 1.00 63.56 415 MET A CA 1
ATOM 3326 C C . MET A 1 415 ? 21.253 -28.127 34.066 1.00 63.56 415 MET A C 1
ATOM 3328 O O . MET A 1 415 ? 21.268 -27.875 35.270 1.00 63.56 415 MET A O 1
ATOM 3332 N N . LYS A 1 416 ? 20.364 -28.958 33.523 1.00 69.81 416 LYS A N 1
ATOM 3333 C CA . LYS A 1 416 ? 19.343 -29.683 34.278 1.00 69.81 416 LYS A CA 1
ATOM 3334 C C . LYS A 1 416 ? 19.965 -30.611 35.323 1.00 69.81 416 LYS A C 1
ATOM 3336 O O . LYS A 1 416 ? 19.612 -30.513 36.494 1.00 69.81 416 LYS A O 1
ATOM 3341 N N . ASN A 1 417 ? 20.949 -31.425 34.935 1.00 67.31 417 ASN A N 1
ATOM 3342 C CA . ASN A 1 417 ? 21.658 -32.324 35.853 1.00 67.31 417 ASN A CA 1
ATOM 3343 C C . ASN A 1 417 ? 22.364 -31.571 36.996 1.00 67.31 417 ASN A C 1
ATOM 3345 O O . ASN A 1 417 ? 22.326 -32.014 38.142 1.00 67.31 417 ASN A O 1
ATOM 3349 N N . VAL A 1 418 ? 22.981 -30.419 36.708 1.00 62.44 418 VAL A N 1
ATOM 3350 C CA . VAL A 1 418 ? 23.632 -29.570 37.726 1.00 62.44 418 VAL A CA 1
ATOM 3351 C C . VAL A 1 418 ? 22.627 -29.058 38.764 1.00 62.44 418 VAL A C 1
ATOM 3353 O O . VAL A 1 418 ? 22.940 -28.988 39.952 1.00 62.44 418 VAL A O 1
ATOM 3356 N N . LEU A 1 419 ? 21.412 -28.713 38.335 1.00 56.16 419 LEU A N 1
ATOM 3357 C CA . LEU A 1 419 ? 20.364 -28.186 39.213 1.00 56.16 419 LEU A CA 1
ATOM 3358 C C . LEU A 1 419 ? 19.652 -29.293 39.996 1.00 56.16 419 LEU A C 1
ATOM 3360 O O . LEU A 1 419 ? 19.325 -29.103 41.167 1.00 56.16 419 LEU A O 1
ATOM 3364 N N . GLU A 1 420 ? 19.471 -30.469 39.393 1.00 66.44 420 GLU A N 1
ATOM 3365 C CA . GLU A 1 420 ? 18.911 -31.648 40.060 1.00 66.44 420 GLU A CA 1
ATOM 3366 C C . GLU A 1 420 ? 19.830 -32.195 41.159 1.00 66.44 420 GLU A C 1
ATOM 3368 O O . GLU A 1 420 ? 19.330 -32.596 42.204 1.00 66.44 420 GLU A O 1
ATOM 3373 N N . GLN A 1 421 ? 21.157 -32.116 40.999 1.00 63.34 421 GLN A N 1
ATOM 3374 C CA . GLN A 1 421 ? 22.129 -32.463 42.052 1.00 63.34 421 GLN A CA 1
ATOM 3375 C C . GLN A 1 421 ? 22.068 -31.544 43.288 1.00 63.34 421 GLN A C 1
ATOM 3377 O O . GLN A 1 421 ? 22.714 -31.826 44.298 1.00 63.34 421 GLN A O 1
ATOM 3382 N N . LYS A 1 422 ? 21.324 -30.433 43.205 1.00 54.03 422 LYS A N 1
ATOM 3383 C CA . LYS A 1 422 ? 21.185 -29.429 44.265 1.00 54.03 422 LYS A CA 1
ATOM 3384 C C . LYS A 1 422 ? 19.914 -29.598 45.110 1.00 54.03 422 LYS A C 1
ATOM 3386 O O . LYS A 1 422 ? 19.804 -28.937 46.145 1.00 54.03 422 LYS A O 1
ATOM 3391 N N . LYS A 1 423 ? 18.965 -30.429 44.663 1.00 49.31 423 LYS A N 1
ATOM 3392 C CA . LYS A 1 423 ? 17.793 -30.854 45.444 1.00 49.31 423 LYS A CA 1
ATOM 3393 C C . LYS A 1 423 ? 18.153 -32.051 46.307 1.00 49.31 423 LYS A C 1
ATOM 3395 O O . LYS A 1 423 ? 17.650 -32.087 47.452 1.00 49.31 423 LYS A O 1
#

pLDDT: mean 72.7, std 21.63, range [31.05, 98.5]

Sequence (423 aa):
MDSLIVAWLKKKRIEAGLDLQELASLAGSSTAQISRLETGSMRLTLNFLIVLVWALKIDLDEFTSEFNLPRIVLPDISQPDENTAPELDDITTTFESIPYTVTVLEFARVFENAIPDAVALLEEKLISAIKNDGAKNFSPENLRHRLQTAIQDGDLLPNPPGLTLEMLEHWFQEGGALTLADAGTYLKLTREQKKYTLEALAKPSNMTKSTINRIENALGDRFLFQDIVNLDVALQANGKILSMYWVVVMHQMGLWFSMKDNQRQPIKKGQTSHLVDTFIKVTRWSYLYDDPNLPWIEPWIAPVVEVDNALQLFSAYIRGDQHDYLRLAEEIRVLMPYKVFLIEAGEYPKKSASSDIELGLQILHDIKQVISDDVFGLRVLEMYQKNFNDPDYAAAFRVLLRELMVSNIALFEKMKNVLEQKK